Protein AF-A0AAD5A7Z1-F1 (afdb_monomer_lite)

Radius of gyration: 31.76 Å; chains: 1; bounding box: 106×89×79 Å

InterPro domains:
  IPR001304 C-type lectin-like [PF00059] (44-145)
  IPR001304 C-type lectin-like [PF00059] (157-255)
  IPR001304 C-type lectin-like [PS50041] (42-145)
  IPR001304 C-type lectin-like [PS50041] (144-255)
  IPR001304 C-type lectin-like [SM00034] (14-145)
  IPR001304 C-type lectin-like [SM00034] (147-255)
  IPR001680 WD40 repeat [PF00400] (319-355)
  IPR001680 WD40 repeat [PF00400] (424-456)
  IPR001680 WD40 repeat [PF00400] (572-606)
  IPR001680 WD40 repeat [PS50082] (322-357)
  IPR001680 WD40 repeat [PS50082] (423-465)
  IPR001680 WD40 repeat [PS50082] (575-607)
  IPR001680 WD40 repeat [SM00320] (273-312)
  IPR001680 WD40 repeat [SM00320] (315-355)
  IPR001680 WD40 repeat [SM00320] (415-456)
  IPR001680 WD40 repeat [SM00320] (463-502)
  IPR001680 WD40 repeat [SM00320] (567-607)
  IPR015943 WD40/YVTN repeat-like-containing domain superfamily [G3DSA:2.130.10.10] (256-416)
  IPR015943 WD40/YVTN repeat-like-containing domain superfamily [G3DSA:2.130.10.10] (421-529)
  IPR015943 WD40/YVTN repeat-like-containing domain superfamily [G3DSA:2.130.10.10] (535-646)

Sequence (647 aa):
MSHELADFRLYRACATQRWRFKASRYSALRLAAVQAHPEDRRNKENWSDAQRYCRERFTDLATVDSVNNVYSVMNQVDLSYTGLLWIGLQRLMDNLWWWSLGDEPLCDYFNWATGSPSGIGQCVANMNALWSDTDCQTPLYFVCYSAGTGYIMVNITKTWQDAQSYCKSTYTDLARIRSPWEQNQVNNVVGRWVSVWIGLFLDNWQWSDQWSHRFRNWALGPPIVGTGDCAAVVAGNSGKWMSDSCTTLHPFVCYGEIVNIYLMDSLEDTFKALSISRRLQPNDPSYILDLTLSAADFIAVSCSNHVVRLHAKGTLRALGEYQGHTGAVFGVRFSPSSPNMLFTGSSDGTVRCWDVRRPGSSAICVFKSDPDHSYCSFDVSCNGTVVCSGTEQLGEDSFLVFWDSRMTSGGGAKKEGLLGVYSESHSDDITVVRFHPKQADRLASGSTDGLVNVFDLSLGEEDNALITTCNCDSSSSALCWTGKNLDRLLCLTHDEGLHLWDLSRLDSDDPFTLFSSPDARTLPSLPDGTTLDYFVGGMWQEESDRLVVVGGSHSGEIHLLDCSGSDLKLMKSLSGGHSSMVRCFQWDTVGRALLTGGEDGQLLQWKAGAEEISVGKKETLKSVSSAQLKAKSHRKQTLKREKKHTF

Structure (mmCIF, N/CA/C/O backbone):
data_AF-A0AAD5A7Z1-F1
#
_entry.id   AF-A0AAD5A7Z1-F1
#
loop_
_atom_site.group_PDB
_atom_site.id
_atom_site.type_symbol
_atom_site.label_atom_id
_atom_site.label_alt_id
_atom_site.label_comp_id
_atom_site.label_asym_id
_atom_site.label_entity_id
_atom_site.label_seq_id
_atom_site.pdbx_PDB_ins_code
_atom_site.Cartn_x
_atom_site.Cartn_y
_atom_site.Cartn_z
_atom_site.occupancy
_atom_site.B_iso_or_equiv
_atom_site.auth_seq_id
_atom_site.auth_comp_id
_atom_site.auth_asym_id
_atom_site.auth_atom_id
_atom_site.pdbx_PDB_model_num
ATOM 1 N N . MET A 1 1 ? 34.907 41.151 -33.933 1.00 30.56 1 MET A N 1
ATOM 2 C CA . MET A 1 1 ? 34.003 42.022 -33.149 1.00 30.56 1 MET A CA 1
ATOM 3 C C . MET A 1 1 ? 32.530 41.613 -33.211 1.00 30.56 1 MET A C 1
ATOM 5 O O . MET A 1 1 ? 31.910 41.623 -32.161 1.00 30.56 1 MET A O 1
ATOM 9 N N . SER A 1 2 ? 31.944 41.218 -34.353 1.00 34.84 2 SER A N 1
ATOM 10 C CA . SER A 1 2 ? 30.542 40.734 -34.393 1.00 34.84 2 SER A CA 1
ATOM 11 C C . SER A 1 2 ? 30.346 39.295 -33.881 1.00 34.84 2 SER A C 1
ATOM 13 O O . SER A 1 2 ? 29.316 39.017 -33.279 1.00 34.84 2 SER A O 1
ATOM 15 N N . HIS A 1 3 ? 31.339 38.409 -34.052 1.00 34.47 3 HIS A N 1
ATOM 16 C CA . HIS A 1 3 ? 31.308 37.029 -33.529 1.00 34.47 3 HIS A CA 1
ATOM 17 C C . HIS A 1 3 ? 31.367 36.968 -31.988 1.00 34.47 3 HIS A C 1
ATOM 19 O O . HIS A 1 3 ? 30.604 36.234 -31.373 1.00 34.47 3 HIS A O 1
ATOM 25 N N . GLU A 1 4 ? 32.191 37.806 -31.351 1.00 32.84 4 GLU A N 1
ATOM 26 C CA . GLU A 1 4 ? 32.339 37.822 -29.884 1.00 32.84 4 GLU A CA 1
ATOM 27 C C . GLU A 1 4 ? 31.096 38.352 -29.154 1.00 32.84 4 GLU A C 1
ATOM 29 O O . GLU A 1 4 ? 30.832 37.956 -28.024 1.00 32.84 4 GLU A O 1
ATOM 34 N N . LEU A 1 5 ? 30.298 39.224 -29.782 1.00 34.03 5 LEU A N 1
ATOM 35 C CA . LEU A 1 5 ? 29.102 39.807 -29.159 1.00 34.03 5 LEU A CA 1
ATOM 36 C C . LEU A 1 5 ? 27.907 38.838 -29.107 1.00 34.03 5 LEU A C 1
ATOM 38 O O . LEU A 1 5 ? 27.077 38.958 -28.202 1.00 34.03 5 LEU A O 1
ATOM 42 N N . ALA A 1 6 ? 27.815 37.886 -30.043 1.00 38.34 6 ALA A N 1
ATOM 43 C CA . ALA A 1 6 ? 26.797 36.832 -30.029 1.00 38.34 6 ALA A CA 1
ATOM 44 C C . ALA A 1 6 ? 27.121 35.761 -28.971 1.00 38.34 6 ALA A C 1
ATOM 46 O O . ALA A 1 6 ? 26.253 35.419 -28.163 1.00 38.34 6 ALA A O 1
ATOM 47 N N . ASP A 1 7 ? 28.389 35.342 -28.894 1.00 43.31 7 ASP A N 1
ATOM 48 C CA . ASP A 1 7 ? 28.883 34.427 -27.857 1.00 43.31 7 ASP A CA 1
ATOM 49 C C . ASP A 1 7 ? 28.750 35.029 -26.447 1.00 43.31 7 ASP A C 1
ATOM 51 O O . ASP A 1 7 ? 28.304 34.352 -25.522 1.00 43.31 7 ASP A O 1
ATOM 55 N N . PHE A 1 8 ? 29.015 36.331 -26.266 1.00 38.81 8 PHE A N 1
ATOM 56 C CA . PHE A 1 8 ? 28.880 36.993 -24.958 1.00 38.81 8 PHE A CA 1
ATOM 57 C C . PHE A 1 8 ? 27.437 37.053 -24.422 1.00 38.81 8 PHE A C 1
ATOM 59 O O . PHE A 1 8 ? 27.239 37.040 -23.202 1.00 38.81 8 PHE A O 1
ATOM 66 N N . ARG A 1 9 ? 26.417 37.128 -25.294 1.00 42.53 9 ARG A N 1
ATOM 67 C CA . ARG A 1 9 ? 24.998 37.127 -24.880 1.00 42.53 9 ARG A CA 1
ATOM 68 C C . ARG A 1 9 ? 24.537 35.736 -24.435 1.00 42.53 9 ARG A C 1
ATOM 70 O O . ARG A 1 9 ? 23.878 35.634 -23.402 1.00 42.53 9 ARG A O 1
ATOM 77 N N . LEU A 1 10 ? 24.951 34.687 -25.150 1.00 47.69 10 LEU A N 1
ATOM 78 C CA . LEU A 1 10 ? 24.699 33.287 -24.782 1.00 47.69 10 LEU A CA 1
ATOM 79 C C . LEU A 1 10 ? 25.402 32.917 -23.462 1.00 47.69 10 LEU A C 1
ATOM 81 O O . LEU A 1 10 ? 24.794 32.313 -22.577 1.00 47.69 10 LEU A O 1
ATOM 85 N N . TYR A 1 11 ? 26.643 33.378 -23.270 1.00 44.22 11 TYR A N 1
ATOM 86 C CA . TYR A 1 11 ? 27.425 33.113 -22.057 1.00 44.22 11 TYR A CA 1
ATOM 87 C C . TYR A 1 11 ? 26.847 33.801 -20.802 1.00 44.22 11 TYR A C 1
ATOM 89 O O . TYR A 1 11 ? 26.781 33.195 -19.728 1.00 44.22 11 TYR A O 1
ATOM 97 N N . ARG A 1 12 ? 26.362 35.053 -20.916 1.00 42.25 12 ARG A N 1
ATOM 98 C CA . ARG A 1 12 ? 25.710 35.774 -19.798 1.00 42.25 12 ARG A CA 1
ATOM 99 C C . ARG A 1 12 ? 24.377 35.151 -19.379 1.00 42.25 12 ARG A C 1
ATOM 101 O O . ARG A 1 12 ? 24.111 35.093 -18.176 1.00 42.25 12 ARG A O 1
ATOM 108 N N . ALA A 1 13 ? 23.573 34.683 -20.336 1.00 47.03 13 ALA A N 1
ATOM 109 C CA . ALA A 1 13 ? 22.301 34.013 -20.061 1.00 47.03 13 ALA A CA 1
ATOM 110 C C . ALA A 1 13 ? 22.509 32.670 -19.337 1.00 47.03 13 ALA A C 1
ATOM 112 O O . ALA A 1 13 ? 21.796 32.360 -18.382 1.00 47.03 13 ALA A O 1
ATOM 113 N N . CYS A 1 14 ? 23.553 31.914 -19.699 1.00 47.56 14 CYS A N 1
ATOM 114 C CA . CYS A 1 14 ? 23.842 30.645 -19.034 1.00 47.56 14 CYS A CA 1
ATOM 115 C C . CYS A 1 14 ? 24.416 30.812 -17.608 1.00 47.56 14 CYS A C 1
ATOM 117 O O . CYS A 1 14 ? 24.046 30.075 -16.687 1.00 47.56 14 CYS A O 1
ATOM 119 N N . ALA A 1 15 ? 25.264 31.822 -17.373 1.00 43.47 15 ALA A N 1
ATOM 120 C CA . ALA A 1 15 ? 25.839 32.084 -16.048 1.00 43.47 15 ALA A CA 1
ATOM 121 C C . ALA A 1 15 ? 24.796 32.538 -15.006 1.00 43.47 15 ALA A C 1
ATOM 123 O O . ALA A 1 15 ? 24.909 32.180 -13.835 1.00 43.47 15 ALA A O 1
ATOM 124 N N . THR A 1 16 ? 23.760 33.281 -15.413 1.00 46.41 16 THR A N 1
ATOM 125 C CA . THR A 1 16 ? 22.662 33.700 -14.518 1.00 46.41 16 THR A CA 1
ATOM 126 C C . THR A 1 16 ? 21.655 32.577 -14.246 1.00 46.41 16 THR A C 1
ATOM 128 O O . THR A 1 16 ? 21.092 32.519 -13.151 1.00 46.41 16 THR A O 1
ATOM 131 N N . GLN A 1 17 ? 21.466 31.635 -15.177 1.00 47.34 17 GLN A N 1
ATOM 132 C CA . GLN A 1 17 ? 20.554 30.502 -14.985 1.00 47.34 17 GLN A CA 1
ATOM 133 C C . GLN A 1 17 ? 21.154 29.342 -14.172 1.00 47.34 17 GLN A C 1
ATOM 135 O O . GLN A 1 17 ? 20.432 28.761 -13.361 1.00 47.34 17 GLN A O 1
ATOM 140 N N . ARG A 1 18 ? 22.470 29.068 -14.251 1.00 44.34 18 ARG A N 1
ATOM 141 C CA . ARG A 1 18 ? 23.141 28.079 -13.367 1.00 44.34 18 ARG A CA 1
ATOM 142 C C . ARG A 1 18 ? 22.922 28.355 -11.866 1.00 44.34 18 ARG A C 1
ATOM 144 O O . ARG A 1 18 ? 22.943 27.419 -11.070 1.00 44.34 18 ARG A O 1
ATOM 151 N N . TRP A 1 19 ? 22.687 29.614 -11.481 1.00 35.12 19 TRP A N 1
ATOM 152 C CA . TRP A 1 19 ? 22.366 30.012 -10.103 1.00 35.12 19 TRP A CA 1
ATOM 153 C C . TRP A 1 19 ? 20.876 29.901 -9.753 1.00 35.12 19 TRP A C 1
ATOM 155 O O . TRP A 1 19 ? 20.562 29.498 -8.636 1.00 35.12 19 TRP A O 1
ATOM 165 N N . ARG A 1 20 ? 19.955 30.180 -10.688 1.00 41.59 20 ARG A N 1
ATOM 166 C CA . ARG A 1 20 ? 18.504 30.030 -10.451 1.00 41.59 20 ARG A CA 1
ATOM 167 C C . ARG A 1 20 ? 18.083 28.570 -10.244 1.00 41.59 20 ARG A C 1
ATOM 169 O O . ARG A 1 20 ? 17.215 28.312 -9.421 1.00 41.59 20 ARG A O 1
ATOM 176 N N . PHE A 1 21 ? 18.741 27.617 -10.909 1.00 42.69 21 PHE A N 1
ATOM 177 C CA . PHE A 1 21 ? 18.383 26.191 -10.836 1.00 42.69 21 PHE A CA 1
ATOM 178 C C . PHE A 1 21 ? 19.148 25.380 -9.774 1.00 42.69 21 PHE A C 1
ATOM 180 O O . PHE A 1 21 ? 18.758 24.259 -9.463 1.00 42.69 21 PHE A O 1
ATOM 187 N N . LYS A 1 22 ? 20.194 25.936 -9.139 1.00 36.06 22 LYS A N 1
ATOM 188 C CA . LYS A 1 22 ? 20.819 25.299 -7.959 1.00 36.06 22 LYS A CA 1
ATOM 189 C C . LYS A 1 22 ? 19.946 25.386 -6.700 1.00 36.06 22 LYS A C 1
ATOM 191 O O . LYS A 1 22 ? 20.163 24.611 -5.773 1.00 36.06 22 LYS A O 1
ATOM 196 N N . ALA A 1 23 ? 18.957 26.281 -6.676 1.00 31.20 23 ALA A N 1
ATOM 197 C CA . ALA A 1 23 ? 18.075 26.492 -5.529 1.00 31.20 23 ALA A CA 1
ATOM 198 C C . ALA A 1 23 ? 16.890 25.504 -5.431 1.00 31.20 23 ALA A C 1
ATOM 200 O O . ALA A 1 23 ? 16.232 25.485 -4.398 1.00 31.20 23 ALA A O 1
ATOM 201 N N . SER A 1 24 ? 16.630 24.647 -6.431 1.00 37.62 24 SER A N 1
ATOM 202 C CA . SER A 1 24 ? 15.509 23.683 -6.380 1.00 37.62 24 SER A CA 1
ATOM 203 C C . SER A 1 24 ? 15.876 22.288 -5.850 1.00 37.62 24 SER A C 1
ATOM 205 O O . SER A 1 24 ? 15.046 21.384 -5.872 1.00 37.62 24 SER A O 1
ATOM 207 N N . ARG A 1 25 ? 17.094 22.079 -5.326 1.00 32.47 25 ARG A N 1
ATOM 208 C CA . ARG A 1 25 ? 17.537 20.760 -4.818 1.00 32.47 25 ARG A CA 1
ATOM 209 C C . ARG A 1 25 ? 17.041 20.381 -3.414 1.00 32.47 25 ARG A C 1
ATOM 211 O O . ARG A 1 25 ? 17.492 19.377 -2.876 1.00 32.47 25 ARG A O 1
ATOM 218 N N . TYR A 1 26 ? 16.078 21.107 -2.851 1.00 30.16 26 TYR A N 1
ATOM 219 C CA . TYR A 1 26 ? 15.406 20.717 -1.609 1.00 30.16 26 TYR A CA 1
ATOM 220 C C . TYR A 1 26 ? 13.886 20.847 -1.743 1.00 30.16 26 TYR A C 1
ATOM 222 O O . TYR A 1 26 ? 13.295 21.860 -1.391 1.00 30.16 26 TYR A O 1
ATOM 230 N N . SER A 1 27 ? 13.255 19.812 -2.291 1.00 29.53 27 SER A N 1
ATOM 231 C CA . SER A 1 27 ? 11.916 19.342 -1.905 1.00 29.53 27 SER A CA 1
ATOM 232 C C . SER A 1 27 ? 11.643 18.027 -2.634 1.00 29.53 27 SER A C 1
ATOM 234 O O . SER A 1 27 ? 11.141 17.976 -3.751 1.00 29.53 27 SER A O 1
ATOM 236 N N . ALA A 1 28 ? 12.023 16.927 -1.991 1.00 28.91 28 ALA A N 1
ATOM 237 C CA . ALA A 1 28 ? 11.460 15.624 -2.297 1.00 28.91 28 ALA A CA 1
ATOM 238 C C . ALA A 1 28 ? 10.004 15.620 -1.804 1.00 28.91 28 ALA A C 1
ATOM 240 O O . ALA A 1 28 ? 9.751 15.264 -0.662 1.00 28.91 28 ALA A O 1
ATOM 241 N N . LEU A 1 29 ? 9.081 16.133 -2.621 1.00 32.81 29 LEU A N 1
ATOM 242 C CA . LEU A 1 29 ? 7.625 15.966 -2.534 1.00 32.81 29 LEU A CA 1
ATOM 243 C C . LEU A 1 29 ? 7.002 16.739 -3.700 1.00 32.81 29 LEU A C 1
ATOM 245 O O . LEU A 1 29 ? 7.146 17.958 -3.746 1.00 32.81 29 LEU A O 1
ATOM 249 N N . ARG A 1 30 ? 6.325 16.016 -4.604 1.00 42.22 30 ARG A N 1
ATOM 250 C CA . ARG A 1 30 ? 5.125 16.400 -5.387 1.00 42.22 30 ARG A CA 1
ATOM 251 C C . ARG A 1 30 ? 5.117 15.699 -6.746 1.00 42.22 30 ARG A C 1
ATOM 253 O O . ARG A 1 30 ? 5.575 16.223 -7.753 1.00 42.22 30 ARG A O 1
ATOM 260 N N . LEU A 1 31 ? 4.540 14.498 -6.765 1.00 36.16 31 LEU A N 1
ATOM 261 C CA . LEU A 1 31 ? 3.902 13.953 -7.962 1.00 36.16 31 LEU A CA 1
ATOM 262 C C . LEU A 1 31 ? 2.611 14.756 -8.164 1.00 36.16 31 LEU A C 1
ATOM 264 O O . LEU A 1 31 ? 1.604 14.481 -7.518 1.00 36.16 31 LEU A O 1
ATOM 268 N N . ALA A 1 32 ? 2.649 15.793 -8.999 1.00 39.41 32 ALA A N 1
ATOM 269 C CA . ALA A 1 32 ? 1.447 16.527 -9.368 1.00 39.41 32 ALA A CA 1
ATOM 270 C C . ALA A 1 32 ? 0.523 15.605 -10.184 1.00 39.41 32 ALA A C 1
ATOM 272 O O . ALA A 1 32 ? 0.732 15.371 -11.374 1.00 39.41 32 ALA A O 1
ATOM 273 N N . ALA A 1 33 ? -0.516 15.067 -9.547 1.00 43.56 33 ALA A N 1
ATOM 274 C CA . ALA A 1 33 ? -1.676 14.576 -10.269 1.00 43.56 33 ALA A CA 1
ATOM 275 C C . ALA A 1 33 ? -2.426 15.805 -10.798 1.00 43.56 33 ALA A C 1
ATOM 277 O O . ALA A 1 33 ? -2.958 16.593 -10.019 1.00 43.56 33 ALA A O 1
ATOM 278 N N . VAL A 1 34 ? -2.460 16.004 -12.116 1.00 46.34 34 VAL A N 1
ATOM 279 C CA . VAL A 1 34 ? -3.373 16.994 -12.699 1.00 46.34 34 VAL A CA 1
ATOM 280 C C . VAL A 1 34 ? -4.800 16.560 -12.350 1.00 46.34 34 VAL A C 1
ATOM 282 O O . VAL A 1 34 ? -5.231 15.496 -12.794 1.00 46.34 34 VAL A O 1
ATOM 285 N N . GLN A 1 35 ? -5.510 17.341 -11.533 1.00 49.81 35 GLN A N 1
ATOM 286 C CA . GLN A 1 35 ? -6.930 17.189 -11.198 1.00 49.81 35 GLN A CA 1
ATOM 287 C C . GLN A 1 35 ? -7.695 18.422 -11.690 1.00 49.81 35 GLN A C 1
ATOM 289 O O . GLN A 1 35 ? -7.685 19.463 -11.051 1.00 49.81 35 GLN A O 1
ATOM 294 N N . ALA A 1 36 ? -8.361 18.315 -12.837 1.00 49.19 36 ALA A N 1
ATOM 295 C CA . ALA A 1 36 ? -9.280 19.329 -13.334 1.00 49.19 36 ALA A CA 1
ATOM 296 C C . ALA A 1 36 ? -10.614 19.199 -12.604 1.00 49.19 36 ALA A C 1
ATOM 298 O O . ALA A 1 36 ? -11.232 18.124 -12.587 1.00 49.19 36 ALA A O 1
ATOM 299 N N . HIS A 1 37 ? -11.085 20.310 -12.049 1.00 51.97 37 HIS A N 1
ATOM 300 C CA . HIS A 1 37 ? -12.351 20.344 -11.345 1.00 51.97 37 HIS A CA 1
ATOM 301 C C . HIS A 1 37 ? -13.505 20.536 -12.347 1.00 51.97 37 HIS A C 1
ATOM 303 O O . HIS A 1 37 ? -13.413 21.361 -13.259 1.00 51.97 37 HIS A O 1
ATOM 309 N N . PRO A 1 38 ? -14.621 19.788 -12.222 1.00 48.97 38 PRO A N 1
ATOM 310 C CA . PRO A 1 38 ? -15.754 19.886 -13.150 1.00 48.97 38 PRO A CA 1
ATOM 311 C C . PRO A 1 38 ? -16.359 21.295 -13.259 1.00 48.97 38 PRO A C 1
ATOM 313 O O . PRO A 1 38 ? -16.986 21.619 -14.269 1.00 48.97 38 PRO A O 1
ATOM 316 N N . GLU A 1 39 ? -16.178 22.124 -12.229 1.00 52.75 39 GLU A N 1
ATOM 317 C CA . GLU A 1 39 ? -16.666 23.504 -12.163 1.00 52.75 39 GLU A CA 1
ATOM 318 C C . GLU A 1 39 ? -15.910 24.445 -13.115 1.00 52.75 39 GLU A C 1
ATOM 320 O O . GLU A 1 39 ? -16.539 25.292 -13.755 1.00 52.75 39 GLU A O 1
ATOM 325 N N . ASP A 1 40 ? -14.607 24.219 -13.317 1.00 54.72 40 ASP A N 1
ATOM 326 C CA . ASP A 1 40 ? -13.729 25.061 -14.144 1.00 54.72 40 ASP A CA 1
ATOM 327 C C . ASP A 1 40 ? -14.094 25.000 -15.637 1.00 54.72 40 ASP A C 1
ATOM 329 O O . ASP A 1 40 ? -13.828 25.926 -16.399 1.00 54.72 40 ASP A O 1
ATOM 333 N N . ARG A 1 41 ? -14.792 23.939 -16.069 1.00 55.41 41 ARG A N 1
ATOM 334 C CA . ARG A 1 41 ? -15.211 23.733 -17.469 1.00 55.41 41 ARG A CA 1
ATOM 335 C C . ARG A 1 41 ? -16.233 24.760 -17.965 1.00 55.41 41 ARG A C 1
ATOM 337 O O . ARG A 1 41 ? -16.427 24.892 -19.174 1.00 55.41 41 ARG A O 1
ATOM 344 N N . ARG A 1 42 ? -16.939 25.432 -17.048 1.00 58.59 42 ARG A N 1
ATOM 345 C CA . ARG A 1 42 ? -17.961 26.444 -17.370 1.00 58.59 42 ARG A CA 1
ATOM 346 C C . ARG A 1 42 ? -17.403 27.865 -17.391 1.00 58.59 42 ARG A C 1
ATOM 348 O O . ARG A 1 42 ? -17.994 28.716 -18.054 1.00 58.59 42 ARG A O 1
ATOM 355 N N . ASN A 1 43 ? -16.274 28.098 -16.726 1.00 67.94 43 ASN A N 1
ATOM 356 C CA . ASN A 1 43 ? -15.625 29.400 -16.671 1.00 67.94 43 ASN A CA 1
ATOM 357 C C . ASN A 1 43 ? -14.645 29.531 -17.837 1.00 67.94 43 ASN A C 1
ATOM 359 O O . ASN A 1 43 ? -13.907 28.602 -18.152 1.00 67.94 43 ASN A O 1
ATOM 363 N N . LYS A 1 44 ? -14.664 30.679 -18.510 1.00 83.12 44 LYS A N 1
ATOM 364 C CA . LYS A 1 44 ? -13.723 30.996 -19.585 1.00 83.12 44 LYS A CA 1
ATOM 365 C C . LYS A 1 44 ? -12.998 32.261 -19.202 1.00 83.12 44 LYS A C 1
ATOM 367 O O . LYS A 1 44 ? -13.630 33.305 -19.096 1.00 83.12 44 LYS A O 1
ATOM 372 N N . GLU A 1 45 ? -11.691 32.154 -19.051 1.00 85.88 45 GLU A N 1
ATOM 373 C CA . GLU A 1 45 ? -10.846 33.256 -18.612 1.00 85.88 45 GLU A CA 1
ATOM 374 C C . GLU A 1 45 ? -9.676 33.429 -19.580 1.00 85.88 45 GLU A C 1
ATOM 376 O O . GLU A 1 45 ? -9.327 32.522 -20.347 1.00 85.88 45 GLU A O 1
ATOM 381 N N . ASN A 1 46 ? -9.072 34.616 -19.571 1.00 91.88 46 ASN A N 1
ATOM 382 C CA . ASN A 1 46 ? -7.788 34.812 -20.239 1.00 91.88 46 ASN A CA 1
ATOM 383 C C . ASN A 1 46 ? -6.688 34.094 -19.442 1.00 91.88 46 ASN A C 1
ATOM 385 O O . ASN A 1 46 ? -6.884 33.757 -18.275 1.00 91.88 46 ASN A O 1
ATOM 389 N N . TRP A 1 47 ? -5.530 33.842 -20.052 1.00 92.50 47 TRP A N 1
ATOM 390 C CA . TRP A 1 47 ? -4.510 32.981 -19.444 1.00 92.50 47 TRP A CA 1
ATOM 391 C C . TRP A 1 47 ? -4.022 33.502 -18.081 1.00 92.50 47 TRP A C 1
ATOM 393 O O . TRP A 1 47 ? -3.882 32.732 -17.135 1.00 92.50 47 TRP A O 1
ATOM 403 N N . SER A 1 48 ? -3.825 34.816 -17.952 1.00 88.88 48 SER A N 1
ATOM 404 C CA . SER A 1 48 ? -3.355 35.442 -16.709 1.00 88.88 48 SER A CA 1
ATOM 405 C C . SER A 1 48 ? -4.392 35.380 -15.585 1.00 88.88 48 SER A C 1
ATOM 407 O O . SER A 1 48 ? -4.036 35.194 -14.420 1.00 88.88 48 SER A O 1
ATOM 409 N N . ASP A 1 49 ? -5.673 35.545 -15.912 1.00 89.62 49 ASP A N 1
ATOM 410 C CA . ASP A 1 49 ? -6.767 35.460 -14.943 1.00 89.62 49 ASP A CA 1
ATOM 411 C C . ASP A 1 49 ? -7.068 34.002 -14.570 1.00 89.62 49 ASP A C 1
ATOM 413 O O . ASP A 1 49 ? -7.270 33.713 -13.392 1.00 89.62 49 ASP A O 1
ATOM 417 N N . ALA A 1 50 ? -6.969 33.071 -15.523 1.00 87.75 50 ALA A N 1
ATOM 418 C CA . ALA A 1 50 ? -7.007 31.631 -15.273 1.00 87.75 50 ALA A CA 1
ATOM 419 C C . ALA A 1 50 ? -5.876 31.195 -14.327 1.00 87.75 50 ALA A C 1
ATOM 421 O O . ALA A 1 50 ? -6.108 30.471 -13.362 1.00 87.75 50 ALA A O 1
ATOM 422 N N . GLN A 1 51 ? -4.655 31.691 -14.546 1.00 89.12 51 GLN A N 1
ATOM 423 C CA . GLN A 1 51 ? -3.519 31.450 -13.658 1.00 89.12 51 GLN A CA 1
ATOM 424 C C . GLN A 1 51 ? -3.774 31.979 -12.249 1.00 89.12 51 GLN A C 1
ATOM 426 O O . GLN A 1 51 ? -3.527 31.280 -11.266 1.00 89.12 51 GLN A O 1
ATOM 431 N N . ARG A 1 52 ? -4.280 33.211 -12.137 1.00 84.25 52 ARG A N 1
ATOM 432 C CA . ARG A 1 52 ? -4.619 33.805 -10.841 1.00 84.25 52 ARG A CA 1
ATOM 433 C C . ARG A 1 52 ? -5.673 32.974 -10.123 1.00 84.25 52 ARG A C 1
ATOM 435 O O . ARG A 1 52 ? -5.464 32.619 -8.970 1.00 84.25 52 ARG A O 1
ATOM 442 N N . TYR A 1 53 ? -6.738 32.598 -10.826 1.00 81.88 53 TYR A N 1
ATOM 443 C CA . TYR A 1 53 ? -7.773 31.719 -10.299 1.00 81.88 53 TYR A CA 1
ATOM 444 C C . TYR A 1 53 ? -7.183 30.396 -9.798 1.00 81.88 53 TYR A C 1
ATOM 446 O O . TYR A 1 53 ? -7.496 29.975 -8.682 1.00 81.88 53 TYR A O 1
ATOM 454 N N . CYS A 1 54 ? -6.300 29.765 -10.583 1.00 80.81 54 CYS A N 1
ATOM 455 C CA . CYS A 1 54 ? -5.667 28.514 -10.186 1.00 80.81 54 CYS A CA 1
ATOM 456 C C . CYS A 1 54 ? -4.764 28.680 -8.964 1.00 80.81 54 CYS A C 1
ATOM 458 O O . CYS A 1 54 ? -4.764 27.812 -8.107 1.00 80.81 54 CYS A O 1
ATOM 460 N N . ARG A 1 55 ? -4.032 29.787 -8.832 1.00 81.38 55 ARG A N 1
ATOM 461 C CA . ARG A 1 55 ? -3.174 30.051 -7.662 1.00 81.38 55 ARG A CA 1
ATOM 462 C C . ARG A 1 55 ? -3.946 30.459 -6.409 1.00 81.38 55 ARG A C 1
ATOM 464 O O . ARG A 1 55 ? -3.438 30.304 -5.307 1.00 81.38 55 ARG A O 1
ATOM 471 N N . GLU A 1 56 ? -5.149 31.003 -6.565 1.00 74.69 56 GLU A N 1
ATOM 472 C CA . GLU A 1 56 ? -6.031 31.336 -5.441 1.00 74.69 56 GLU A CA 1
ATOM 473 C C . GLU A 1 56 ? -6.684 30.096 -4.815 1.00 74.69 56 GLU A C 1
ATOM 475 O O . GLU A 1 56 ? -7.001 30.118 -3.629 1.00 74.69 56 GLU A O 1
ATOM 480 N N . ARG A 1 57 ? -6.929 29.040 -5.605 1.00 66.06 57 ARG A N 1
ATOM 481 C CA . ARG A 1 57 ? -7.733 27.864 -5.204 1.00 66.06 57 ARG A CA 1
ATOM 482 C C . ARG A 1 57 ? -6.979 26.532 -5.257 1.00 66.06 57 ARG A C 1
ATOM 484 O O . ARG A 1 57 ? -7.427 25.547 -4.680 1.00 66.06 57 ARG A O 1
ATOM 491 N N . PHE A 1 58 ? -5.864 26.491 -5.972 1.00 73.50 58 PHE A N 1
ATOM 492 C CA . PHE A 1 58 ? -5.045 25.309 -6.240 1.00 73.50 58 PHE A CA 1
ATOM 493 C C . PHE A 1 58 ? -3.557 25.705 -6.202 1.00 73.50 58 PHE A C 1
ATOM 495 O O . PHE A 1 58 ? -3.195 26.715 -5.601 1.00 73.50 58 PHE A O 1
ATOM 502 N N . THR A 1 59 ? -2.667 24.905 -6.801 1.00 74.69 59 THR A N 1
ATOM 503 C CA . THR A 1 59 ? -1.233 25.238 -6.866 1.00 74.69 59 THR A CA 1
ATOM 504 C C . THR A 1 59 ? -0.931 26.182 -8.030 1.00 74.69 59 THR A C 1
ATOM 506 O O . THR A 1 59 ? -0.405 27.269 -7.804 1.00 74.69 59 THR A O 1
ATOM 509 N N . ASP A 1 60 ? -1.260 25.802 -9.267 1.00 83.50 60 ASP A N 1
ATOM 510 C CA . ASP A 1 60 ? -1.105 26.658 -10.453 1.00 83.50 60 ASP A CA 1
ATOM 511 C C . ASP A 1 60 ? -1.905 26.097 -11.651 1.00 83.50 60 ASP A C 1
ATOM 513 O O . ASP A 1 60 ? -2.613 25.097 -11.528 1.00 83.50 60 ASP A O 1
ATOM 517 N N . LEU A 1 61 ? -1.815 26.723 -12.828 1.00 87.12 61 LEU A N 1
ATOM 518 C CA . LEU A 1 61 ? -2.264 26.118 -14.089 1.00 87.12 61 LEU A CA 1
ATOM 519 C C . LEU A 1 61 ? -1.496 24.827 -14.388 1.00 87.12 61 LEU A C 1
ATOM 521 O O . LEU A 1 61 ? -0.290 24.761 -14.173 1.00 87.12 61 LEU A O 1
ATOM 525 N N . ALA A 1 62 ? -2.188 23.822 -14.929 1.00 83.88 62 ALA A N 1
ATOM 526 C CA . ALA A 1 62 ? -1.674 22.471 -15.138 1.00 83.88 62 ALA A CA 1
ATOM 527 C C . ALA A 1 62 ? -0.331 22.432 -15.868 1.00 83.88 62 ALA A C 1
ATOM 529 O O . ALA A 1 62 ? -0.220 22.880 -17.014 1.00 83.88 62 ALA A O 1
ATOM 530 N N . THR A 1 63 ? 0.650 21.812 -15.217 1.00 82.06 63 THR A N 1
ATOM 531 C CA . THR A 1 63 ? 1.923 21.432 -15.823 1.00 82.06 63 THR A CA 1
ATOM 532 C C . THR A 1 63 ? 1.794 20.040 -16.426 1.00 82.06 63 THR A C 1
ATOM 534 O O . THR A 1 63 ? 1.328 19.110 -15.773 1.00 82.06 63 THR A O 1
ATOM 537 N N . VAL A 1 64 ? 2.158 19.899 -17.702 1.00 76.88 64 VAL A N 1
ATOM 538 C CA . VAL A 1 64 ? 2.054 18.633 -18.441 1.00 76.88 64 VAL A CA 1
ATOM 539 C C . VAL A 1 64 ? 3.454 18.195 -18.843 1.00 76.88 64 VAL A C 1
ATOM 541 O O . VAL A 1 64 ? 3.980 18.603 -19.878 1.00 76.88 64 VAL A O 1
ATOM 544 N N . ASP A 1 65 ? 4.072 17.366 -18.009 1.00 69.81 65 ASP A N 1
ATOM 545 C CA . ASP A 1 65 ? 5.496 17.024 -18.110 1.00 69.81 65 ASP A CA 1
ATOM 546 C C . ASP A 1 65 ? 5.785 15.672 -18.785 1.00 69.81 65 ASP A C 1
ATOM 548 O O . ASP A 1 65 ? 6.940 15.308 -19.014 1.00 69.81 65 ASP A O 1
ATOM 552 N N . SER A 1 66 ? 4.735 14.915 -19.092 1.00 64.75 66 SER A N 1
ATOM 553 C CA . SER A 1 66 ? 4.822 13.529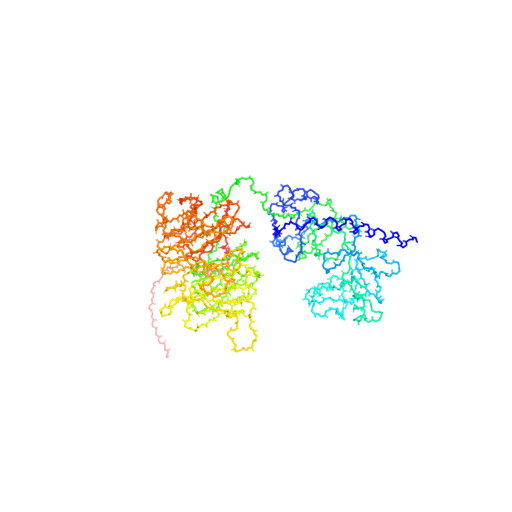 -19.531 1.00 64.75 66 SER A CA 1
ATOM 554 C C . SER A 1 66 ? 3.574 13.116 -20.302 1.00 64.75 66 SER A C 1
ATOM 556 O O . SER A 1 66 ? 2.503 13.715 -20.190 1.00 64.75 66 SER A O 1
ATOM 558 N N . VAL A 1 67 ? 3.687 12.026 -21.065 1.00 65.06 67 VAL A N 1
ATOM 559 C CA . VAL A 1 67 ? 2.543 11.431 -21.775 1.00 65.06 67 VAL A CA 1
ATOM 560 C C . VAL A 1 67 ? 1.445 10.989 -20.790 1.00 65.06 67 VAL A C 1
ATOM 562 O O . VAL A 1 67 ? 0.263 11.113 -21.096 1.00 65.06 67 VAL A O 1
ATOM 565 N N . ASN A 1 68 ? 1.808 10.558 -19.577 1.00 63.81 68 ASN A N 1
ATOM 566 C CA . ASN A 1 68 ? 0.837 10.204 -18.539 1.00 63.81 68 ASN A CA 1
ATOM 567 C C . ASN A 1 68 ? 0.011 11.419 -18.092 1.00 63.81 68 ASN A C 1
ATOM 569 O O . ASN A 1 68 ? -1.208 11.317 -17.991 1.00 63.81 68 ASN A O 1
ATOM 573 N N . ASN A 1 69 ? 0.640 12.584 -17.903 1.00 69.06 69 ASN A N 1
ATOM 574 C CA . ASN A 1 69 ? -0.078 13.827 -17.608 1.00 69.06 69 ASN A CA 1
ATOM 575 C C . ASN A 1 69 ? -1.010 14.253 -18.751 1.00 69.06 69 ASN A C 1
ATOM 577 O O . ASN A 1 69 ? -2.096 14.763 -18.483 1.00 69.06 69 ASN A O 1
ATOM 581 N N . VAL A 1 70 ? -0.628 14.010 -20.014 1.00 69.06 70 VAL A N 1
ATOM 582 C CA . VAL A 1 70 ? -1.518 14.250 -21.166 1.00 69.06 70 VAL A CA 1
ATOM 583 C C . VAL A 1 70 ? -2.796 13.425 -21.019 1.00 69.06 70 VAL A C 1
ATOM 585 O O . VAL A 1 70 ? -3.890 13.966 -21.168 1.00 69.06 70 VAL A O 1
ATOM 588 N N . TYR A 1 71 ? -2.685 12.139 -20.672 1.00 68.19 71 TYR A N 1
ATOM 589 C CA . TYR A 1 71 ? -3.860 11.303 -20.416 1.00 68.19 71 TYR A CA 1
ATOM 590 C C . TYR A 1 71 ? -4.663 11.771 -19.200 1.00 68.19 71 TYR A C 1
ATOM 592 O O . TYR A 1 71 ? -5.889 11.743 -19.259 1.00 68.19 71 TYR A O 1
ATOM 600 N N . SER A 1 72 ? -4.014 12.240 -18.132 1.00 67.62 72 SER A N 1
ATOM 601 C CA . SER A 1 72 ? -4.707 12.782 -16.954 1.00 67.62 72 SER A CA 1
ATOM 602 C C . SER A 1 72 ? -5.554 14.010 -17.292 1.00 67.62 72 SER A C 1
ATOM 604 O O . SER A 1 72 ? -6.730 14.039 -16.937 1.00 67.62 72 SER A O 1
ATOM 606 N N . VAL A 1 73 ? -5.003 14.969 -18.047 1.00 69.75 73 VAL A N 1
ATOM 607 C CA . VAL A 1 73 ? -5.745 16.145 -18.542 1.00 69.75 73 VAL A CA 1
ATOM 608 C C . VAL A 1 73 ? -6.909 15.711 -19.436 1.00 69.75 73 VAL A C 1
ATOM 610 O O . VAL A 1 73 ? -8.025 16.199 -19.289 1.00 69.75 73 VAL A O 1
ATOM 613 N N . MET A 1 74 ? -6.676 14.762 -20.347 1.00 70.19 74 MET A N 1
ATOM 614 C CA . MET A 1 74 ? -7.680 14.326 -21.325 1.00 70.19 74 MET A CA 1
ATOM 615 C C . MET A 1 74 ? -8.812 13.496 -20.710 1.00 70.19 74 MET A C 1
ATOM 617 O O . MET A 1 74 ? -9.965 13.659 -21.097 1.00 70.19 74 MET A O 1
ATOM 621 N N . ASN A 1 75 ? -8.523 12.654 -19.713 1.00 65.12 75 ASN A N 1
ATOM 622 C CA . ASN A 1 75 ? -9.529 11.866 -18.987 1.00 65.12 75 ASN A CA 1
ATOM 623 C C . ASN A 1 75 ? -10.478 12.732 -18.146 1.00 65.12 75 ASN A C 1
ATOM 625 O O . ASN A 1 75 ? -11.481 12.238 -17.629 1.00 65.12 75 ASN A O 1
ATOM 629 N N . GLN A 1 76 ? -10.165 14.016 -17.992 1.00 60.72 76 GLN A N 1
ATOM 630 C CA . GLN A 1 76 ? -10.966 14.983 -17.255 1.00 60.72 76 GLN A CA 1
ATOM 631 C C . GLN A 1 76 ? -11.769 15.902 -18.161 1.00 60.72 76 GLN A C 1
ATOM 633 O O . GLN A 1 76 ? -12.334 16.884 -17.686 1.00 60.72 76 GLN A O 1
ATOM 638 N N . VAL A 1 77 ? -11.853 15.602 -19.448 1.00 59.47 77 VAL A N 1
ATOM 639 C CA . VAL A 1 77 ? -12.669 16.332 -20.410 1.00 59.47 77 VAL A CA 1
ATOM 640 C C . VAL A 1 77 ? -13.732 15.362 -20.922 1.00 59.47 77 VAL A C 1
ATOM 642 O O . VAL A 1 77 ? -13.449 14.188 -21.141 1.00 59.47 77 VAL A O 1
ATOM 645 N N . ASP A 1 78 ? -14.981 15.818 -21.040 1.00 55.62 78 ASP A N 1
ATOM 646 C CA . ASP A 1 78 ? -16.045 14.986 -21.615 1.00 55.62 78 ASP A CA 1
ATOM 647 C C . ASP A 1 78 ? -15.688 14.620 -23.065 1.00 55.62 78 ASP A C 1
ATOM 649 O O . ASP A 1 78 ? -15.167 15.460 -23.803 1.00 55.62 78 ASP A O 1
ATOM 653 N N . LEU A 1 79 ? -16.001 13.393 -23.490 1.00 56.56 79 LEU A N 1
ATOM 654 C CA . LEU A 1 79 ? -15.695 12.878 -24.829 1.00 56.56 79 LEU A CA 1
ATOM 655 C C . LEU A 1 79 ? -16.325 13.729 -25.948 1.00 56.56 79 LEU A C 1
ATOM 657 O O . LEU A 1 79 ? -15.905 13.635 -27.099 1.00 56.56 79 LEU A O 1
ATOM 661 N N . SER A 1 80 ? -17.323 14.558 -25.627 1.00 57.03 80 SER A N 1
ATOM 662 C CA . SER A 1 80 ? -17.995 15.461 -26.565 1.00 57.03 80 SER A CA 1
ATOM 663 C C . SER A 1 80 ? -17.359 16.851 -26.707 1.00 57.03 80 SER A C 1
ATOM 665 O O . SER A 1 80 ? -17.783 17.608 -27.581 1.00 57.03 80 SER A O 1
ATOM 667 N N . TYR A 1 81 ? -16.397 17.244 -25.863 1.00 66.62 81 TYR A N 1
ATOM 668 C CA . TYR A 1 81 ? -15.772 18.571 -25.946 1.00 66.62 81 TYR A CA 1
ATOM 669 C C . TYR A 1 81 ? -14.579 18.567 -26.908 1.00 66.62 81 TYR A C 1
ATOM 671 O O . TYR A 1 81 ? -13.615 17.830 -26.729 1.00 66.62 81 TYR A O 1
ATOM 679 N N . THR A 1 82 ? -14.613 19.444 -27.913 1.00 66.31 82 THR A N 1
ATOM 680 C CA . THR A 1 82 ? -13.576 19.541 -28.958 1.00 66.31 82 THR A CA 1
ATOM 681 C C . THR A 1 82 ? -12.831 20.882 -28.959 1.00 66.31 82 THR A C 1
ATOM 683 O O . THR A 1 82 ? -12.161 21.205 -29.937 1.00 66.31 82 THR A O 1
ATOM 686 N N . GLY A 1 83 ? -12.978 21.690 -27.903 1.00 77.12 83 GLY A N 1
ATOM 687 C CA . GLY A 1 83 ? -12.379 23.026 -27.799 1.00 77.12 83 GLY A CA 1
ATOM 688 C C . GLY A 1 83 ? -10.961 23.044 -27.212 1.00 77.12 83 GLY A C 1
ATOM 689 O O . GLY A 1 83 ? -10.332 22.001 -27.017 1.00 77.12 83 GLY A O 1
ATOM 690 N N . LEU A 1 84 ? -10.475 24.256 -26.925 1.00 85.06 84 LEU A N 1
ATOM 691 C CA . LEU A 1 84 ? -9.166 24.509 -26.314 1.00 85.06 84 LEU A CA 1
ATOM 692 C C . LEU A 1 84 ? -9.269 24.636 -24.794 1.00 85.06 84 LEU A C 1
ATOM 694 O O . LEU A 1 84 ? -10.317 25.025 -24.276 1.00 85.06 84 LEU A O 1
ATOM 698 N N . LEU A 1 85 ? -8.192 24.274 -24.099 1.00 86.81 85 LEU A N 1
ATOM 699 C CA . LEU A 1 85 ? -8.078 24.318 -22.640 1.00 86.81 85 LEU A CA 1
ATOM 700 C C . LEU A 1 85 ? -6.736 24.924 -22.232 1.00 86.81 85 LEU A C 1
ATOM 702 O O . LEU A 1 85 ? -5.703 24.375 -22.614 1.00 86.81 85 LEU A O 1
ATOM 706 N N . TRP A 1 86 ? -6.721 26.009 -21.455 1.00 90.62 86 TRP A N 1
ATOM 707 C CA . TRP A 1 86 ? -5.458 26.585 -20.983 1.00 90.62 86 TRP A CA 1
ATOM 708 C C . TRP A 1 86 ? -4.698 25.633 -20.055 1.00 90.62 86 TRP A C 1
ATOM 710 O O . TRP A 1 86 ? -5.283 24.996 -19.175 1.00 90.62 86 TRP A O 1
ATOM 720 N N . ILE A 1 87 ? -3.379 25.601 -20.247 1.00 88.69 87 ILE A N 1
ATOM 721 C CA . ILE A 1 87 ? -2.389 24.940 -19.388 1.00 88.69 87 ILE A CA 1
ATOM 722 C C . ILE A 1 87 ? -1.287 25.937 -19.015 1.00 88.69 87 ILE A C 1
ATOM 724 O O . ILE A 1 87 ? -1.179 27.007 -19.615 1.00 88.69 87 ILE A O 1
ATOM 728 N N . GLY A 1 88 ? -0.444 25.590 -18.042 1.00 87.88 88 GLY A N 1
ATOM 729 C CA . GLY A 1 88 ? 0.520 26.507 -17.425 1.00 87.88 88 GLY A CA 1
ATOM 730 C C . GLY A 1 88 ? 1.713 26.909 -18.292 1.00 87.88 88 GLY A C 1
ATOM 731 O O . GLY A 1 88 ? 2.662 27.480 -17.773 1.00 87.88 88 GLY A O 1
ATOM 732 N N . LEU A 1 89 ? 1.722 26.616 -19.592 1.00 87.38 89 LEU A N 1
ATOM 733 C CA . LEU A 1 89 ? 2.873 26.871 -20.457 1.00 87.38 89 LEU A CA 1
ATOM 734 C C . LEU A 1 89 ? 2.745 28.237 -21.153 1.00 87.38 89 LEU A C 1
ATOM 736 O O . LEU A 1 89 ? 1.790 28.479 -21.895 1.00 87.38 89 LEU A O 1
ATOM 740 N N . GLN A 1 90 ? 3.737 29.105 -20.948 1.00 86.88 90 GLN A N 1
ATOM 741 C CA . GLN A 1 90 ? 3.803 30.457 -21.511 1.00 86.88 90 GLN A CA 1
ATOM 742 C C . GLN A 1 90 ? 5.172 30.731 -22.143 1.00 86.88 90 GLN A C 1
ATOM 744 O O . GLN A 1 90 ? 6.194 30.199 -21.712 1.00 86.88 90 GLN A O 1
ATOM 749 N N . ARG A 1 91 ? 5.211 31.572 -23.176 1.00 79.75 91 ARG A N 1
ATOM 750 C CA . ARG A 1 91 ? 6.443 31.991 -23.842 1.00 79.75 91 ARG A CA 1
ATOM 751 C C . ARG A 1 91 ? 7.131 33.145 -23.104 1.00 79.75 91 ARG A C 1
ATOM 753 O O . ARG A 1 91 ? 6.508 34.155 -22.789 1.00 79.75 91 ARG A O 1
ATOM 760 N N . LEU A 1 92 ? 8.435 33.011 -22.878 1.00 70.88 92 LEU A N 1
ATOM 761 C CA . LEU A 1 92 ? 9.333 34.039 -22.355 1.00 70.88 92 LEU A CA 1
ATOM 762 C C . LEU A 1 92 ? 10.004 34.833 -23.484 1.00 70.88 92 LEU A C 1
ATOM 764 O O . LEU A 1 92 ? 10.067 34.399 -24.632 1.00 70.88 92 LEU A O 1
ATOM 768 N N . MET A 1 93 ? 10.573 35.989 -23.133 1.00 58.59 93 MET A N 1
ATOM 769 C CA . MET A 1 93 ? 11.304 36.843 -24.079 1.00 58.59 93 MET A CA 1
ATOM 770 C C . MET A 1 93 ? 12.704 36.317 -24.451 1.00 58.59 93 MET A C 1
ATOM 772 O O . MET A 1 93 ? 13.248 36.736 -25.472 1.00 58.59 93 MET A O 1
ATOM 776 N N . ASP A 1 94 ? 13.288 35.407 -23.663 1.00 62.97 94 ASP A N 1
ATOM 777 C CA . ASP A 1 94 ? 14.650 34.906 -23.878 1.00 62.97 94 ASP A CA 1
ATOM 778 C C . ASP A 1 94 ? 14.657 33.607 -24.704 1.00 62.97 94 ASP A C 1
ATOM 780 O O . ASP A 1 94 ? 14.090 32.589 -24.311 1.00 62.97 94 ASP A O 1
ATOM 784 N N . ASN A 1 95 ? 15.345 33.633 -25.848 1.00 67.31 95 ASN A N 1
ATOM 785 C CA . ASN A 1 95 ? 15.509 32.488 -26.745 1.00 67.31 95 ASN A CA 1
ATOM 786 C C . ASN A 1 95 ? 16.761 31.684 -26.365 1.00 67.31 95 ASN A C 1
ATOM 788 O O . ASN A 1 95 ? 17.882 32.145 -26.594 1.00 67.31 95 ASN A O 1
ATOM 792 N N . LEU A 1 96 ? 16.582 30.478 -25.821 1.00 75.56 96 LEU A N 1
ATOM 793 C CA . LEU A 1 96 ? 17.680 29.588 -25.437 1.00 75.56 96 LEU A CA 1
ATOM 794 C C . LEU A 1 96 ? 17.655 28.284 -26.236 1.00 75.56 96 LEU A C 1
ATOM 796 O O . LEU A 1 96 ? 16.595 27.740 -26.546 1.00 75.56 96 LEU A O 1
ATOM 800 N N . TRP A 1 97 ? 18.848 27.787 -26.565 1.00 81.75 97 TRP A N 1
ATOM 801 C CA . TRP A 1 97 ? 19.041 26.488 -27.204 1.00 81.75 97 TRP A CA 1
ATOM 802 C C . TRP A 1 97 ? 19.212 25.405 -26.149 1.00 81.75 97 TRP A C 1
ATOM 804 O O . TRP A 1 97 ? 19.902 25.595 -25.147 1.00 81.75 97 TRP A O 1
ATOM 814 N N . TRP A 1 98 ? 18.608 24.256 -26.400 1.00 81.94 98 TRP A N 1
ATOM 815 C CA . TRP A 1 98 ? 18.396 23.225 -25.405 1.00 81.94 98 TRP A CA 1
ATOM 816 C C . TRP A 1 98 ? 18.555 21.836 -25.999 1.00 81.94 98 TRP A C 1
ATOM 818 O O . TRP A 1 98 ? 18.108 21.568 -27.113 1.00 81.94 98 TRP A O 1
ATOM 828 N N . TRP A 1 99 ? 19.154 20.935 -25.228 1.00 85.44 99 TRP A N 1
ATOM 829 C CA . TRP A 1 99 ? 19.193 19.526 -25.591 1.00 85.44 99 TRP A CA 1
ATOM 830 C C . TRP A 1 99 ? 17.876 18.843 -25.219 1.00 85.44 99 TRP A C 1
ATOM 832 O O . TRP A 1 99 ? 17.272 19.143 -24.189 1.00 85.44 99 TRP A O 1
ATOM 842 N N . SER A 1 100 ? 17.434 17.919 -26.069 1.00 84.19 100 SER A N 1
ATOM 843 C CA . SER A 1 100 ? 16.303 17.030 -25.817 1.00 84.19 100 SER A CA 1
ATOM 844 C C . SER A 1 100 ? 16.638 15.992 -24.747 1.00 84.19 100 SER A C 1
ATOM 846 O O . SER A 1 100 ? 15.793 15.664 -23.918 1.00 84.19 100 SER A O 1
ATOM 848 N N . LEU A 1 101 ? 17.891 15.526 -24.748 1.00 80.44 101 LEU A N 1
ATOM 849 C CA . LEU A 1 101 ? 18.439 14.590 -23.778 1.00 80.44 101 LEU A CA 1
ATOM 850 C C . LEU A 1 101 ? 19.021 15.338 -22.561 1.00 80.44 101 LEU A C 1
ATOM 852 O O . LEU A 1 101 ? 20.160 15.816 -22.597 1.00 80.44 101 LEU A O 1
ATOM 856 N N . GLY A 1 102 ? 18.270 15.366 -21.459 1.00 70.06 102 GLY A N 1
ATOM 857 C CA . GLY A 1 102 ? 18.645 15.998 -20.184 1.00 70.06 102 GLY A CA 1
ATOM 858 C C . GLY A 1 102 ? 18.205 17.463 -20.046 1.00 70.06 102 GLY A C 1
ATOM 859 O O . GLY A 1 102 ? 17.720 18.067 -20.997 1.00 70.06 102 GLY A O 1
ATOM 860 N N . ASP A 1 103 ? 18.411 18.042 -18.859 1.00 63.66 103 ASP A N 1
ATOM 861 C CA . ASP A 1 103 ? 17.797 19.323 -18.457 1.00 63.66 103 ASP A CA 1
ATOM 862 C C . ASP A 1 103 ? 18.753 20.529 -18.503 1.00 63.66 103 ASP A C 1
ATOM 864 O O . ASP A 1 103 ? 18.627 21.468 -17.719 1.00 63.66 103 ASP A O 1
ATOM 868 N N . GLU A 1 104 ? 19.721 20.538 -19.425 1.00 65.44 104 GLU A N 1
ATOM 869 C CA . GLU A 1 104 ? 20.737 21.603 -19.494 1.00 65.44 104 GLU A CA 1
ATOM 870 C C . GLU A 1 104 ? 20.711 22.390 -20.815 1.00 65.44 104 GLU A C 1
ATOM 872 O O . GLU A 1 104 ? 20.508 21.792 -21.883 1.00 65.44 104 GLU A O 1
ATOM 877 N N . PRO A 1 105 ? 20.898 23.729 -20.772 1.00 74.56 105 PRO A N 1
ATOM 878 C CA . PRO A 1 105 ? 20.952 24.544 -21.976 1.00 74.56 105 PRO A CA 1
ATOM 879 C C . PRO A 1 105 ? 22.274 24.342 -22.696 1.00 74.56 105 PRO A C 1
ATOM 881 O O . PRO A 1 105 ? 23.255 23.830 -22.152 1.00 74.56 105 PRO A O 1
ATOM 884 N N . LEU A 1 106 ? 22.311 24.771 -23.949 1.00 79.69 106 LEU A N 1
ATOM 885 C CA . LEU A 1 106 ? 23.538 24.817 -24.714 1.00 79.69 106 LEU A CA 1
ATOM 886 C C . LEU A 1 106 ? 24.471 25.876 -24.119 1.00 79.69 106 LEU A C 1
ATOM 888 O O . LEU A 1 106 ? 24.288 27.072 -24.342 1.00 79.69 106 LEU A O 1
ATOM 892 N N . CYS A 1 107 ? 25.451 25.421 -23.343 1.00 71.12 107 CYS A N 1
ATOM 893 C CA . CYS A 1 107 ? 26.323 26.310 -22.579 1.00 71.12 107 CYS A CA 1
ATOM 894 C C . CYS A 1 107 ? 27.817 26.038 -22.743 1.00 71.12 107 CYS A C 1
ATOM 896 O O . CYS A 1 107 ? 28.603 26.977 -22.659 1.00 71.12 107 CYS A O 1
ATOM 898 N N . ASP A 1 108 ? 28.211 24.780 -22.950 1.00 74.19 108 ASP A N 1
ATOM 899 C CA . ASP A 1 108 ? 29.617 24.381 -22.815 1.00 74.19 108 ASP A CA 1
ATOM 900 C C . ASP A 1 108 ? 30.328 24.155 -24.160 1.00 74.19 108 ASP A C 1
ATOM 902 O O . ASP A 1 108 ? 31.527 24.398 -24.274 1.00 74.19 108 ASP A O 1
ATOM 906 N N . TYR A 1 109 ? 29.611 23.703 -25.194 1.00 85.00 109 TYR A N 1
ATOM 907 C CA . TYR A 1 109 ? 30.183 23.402 -26.507 1.00 85.00 109 TYR A CA 1
ATOM 908 C C . TYR A 1 109 ? 29.215 23.781 -27.623 1.00 85.00 109 TYR A C 1
ATOM 910 O O . TYR A 1 109 ? 28.038 23.434 -27.573 1.00 85.00 109 TYR A O 1
ATOM 918 N N . PHE A 1 110 ? 29.737 24.459 -28.643 1.00 86.44 110 PHE A N 1
ATOM 919 C CA . PHE A 1 110 ? 28.986 24.941 -29.795 1.00 86.44 110 PHE A CA 1
ATOM 920 C C . PHE A 1 110 ? 29.768 24.608 -31.060 1.00 86.44 110 PHE A C 1
ATOM 922 O O . PHE A 1 110 ? 30.987 24.778 -31.086 1.00 86.44 110 PHE A O 1
ATOM 929 N N . ASN A 1 111 ? 29.080 24.173 -32.115 1.00 90.19 111 ASN A N 1
ATOM 930 C CA . ASN A 1 111 ? 29.720 23.946 -33.410 1.00 90.19 111 ASN A CA 1
ATOM 931 C C . ASN A 1 111 ? 28.894 24.502 -34.573 1.00 90.19 111 ASN A C 1
ATOM 933 O O . ASN A 1 111 ? 28.709 23.845 -35.594 1.00 90.19 111 ASN A O 1
ATOM 937 N N . TRP A 1 112 ? 28.351 25.707 -34.395 1.00 91.06 112 TRP A N 1
ATOM 938 C CA . TRP A 1 112 ? 27.551 26.391 -35.407 1.00 91.06 112 TRP A CA 1
ATOM 939 C C . TRP A 1 112 ? 28.333 26.629 -36.702 1.00 91.06 112 TRP A C 1
ATOM 941 O O . TRP A 1 112 ? 29.495 27.035 -36.690 1.00 91.06 112 TRP A O 1
ATOM 951 N N . ALA A 1 113 ? 27.669 26.404 -37.834 1.00 90.94 113 ALA A N 1
ATOM 952 C CA . ALA A 1 113 ? 28.138 26.831 -39.138 1.00 90.94 113 ALA A CA 1
ATOM 953 C C . ALA A 1 113 ? 28.225 28.362 -39.193 1.00 90.94 113 ALA A C 1
ATOM 955 O O . ALA A 1 113 ? 27.518 29.080 -38.482 1.00 90.94 113 ALA A O 1
ATOM 956 N N . THR A 1 114 ? 29.078 28.882 -40.071 1.00 87.88 114 THR A N 1
ATOM 957 C CA . THR A 1 114 ? 29.198 30.327 -40.276 1.00 87.88 114 THR A CA 1
ATOM 958 C C . THR A 1 114 ? 27.838 30.931 -40.639 1.00 87.88 114 THR A C 1
ATOM 960 O O . THR A 1 114 ? 27.198 30.497 -41.593 1.00 87.88 114 THR A O 1
ATOM 963 N N . GLY A 1 115 ? 27.397 31.934 -39.873 1.00 79.25 115 GLY A N 1
ATOM 964 C CA . GLY A 1 115 ? 26.089 32.575 -40.051 1.00 79.25 115 GLY A CA 1
ATOM 965 C C . GLY A 1 115 ? 24.913 31.869 -39.364 1.00 79.25 115 GLY A C 1
ATOM 966 O O . GLY A 1 115 ? 23.787 32.334 -39.506 1.00 79.25 115 GLY A O 1
ATOM 967 N N . SER A 1 116 ? 25.155 30.786 -38.616 1.00 82.38 116 SER A N 1
ATOM 968 C CA . SER A 1 116 ? 24.162 30.109 -37.770 1.00 82.38 116 SER A CA 1
ATOM 969 C C . SER A 1 116 ? 24.387 30.420 -36.273 1.00 82.38 116 SER A C 1
ATOM 971 O O . SER A 1 116 ? 25.535 30.623 -35.873 1.00 82.38 116 SER A O 1
ATOM 973 N N . PRO A 1 117 ? 23.341 30.443 -35.426 1.00 80.50 117 PRO A N 1
ATOM 974 C CA . PRO A 1 117 ? 21.933 30.339 -35.793 1.00 80.50 117 PRO A CA 1
ATOM 975 C C . PRO A 1 117 ? 21.466 31.584 -36.566 1.00 80.50 117 PRO A C 1
ATOM 977 O O . PRO A 1 117 ? 21.718 32.719 -36.167 1.00 80.50 117 PRO A O 1
ATOM 980 N N . SER A 1 118 ? 20.805 31.349 -37.692 1.00 79.00 118 SER A N 1
ATOM 981 C CA . SER A 1 118 ? 20.351 32.344 -38.665 1.00 79.00 118 SER A CA 1
ATOM 982 C C . SER A 1 118 ? 18.956 32.898 -38.353 1.00 79.00 118 SER A C 1
ATOM 984 O O . SER A 1 118 ? 18.571 33.940 -38.882 1.00 79.00 118 SER A O 1
ATOM 986 N N . GLY A 1 119 ? 18.215 32.233 -37.462 1.00 74.38 119 GLY A N 1
ATOM 987 C CA . GLY A 1 119 ? 16.861 32.597 -37.051 1.00 74.38 119 GLY A CA 1
ATOM 988 C C . GLY A 1 119 ? 15.773 32.069 -37.987 1.00 74.38 119 GLY A C 1
ATOM 989 O O . GLY A 1 119 ? 14.617 32.462 -37.842 1.00 74.38 119 GLY A O 1
ATOM 990 N N . ILE A 1 120 ? 16.125 31.199 -38.938 1.00 72.62 120 ILE A N 1
ATOM 991 C CA . ILE A 1 120 ? 15.189 30.607 -39.907 1.00 72.62 120 ILE A CA 1
ATOM 992 C C . ILE A 1 120 ? 14.540 29.326 -39.377 1.00 72.62 120 ILE A C 1
ATOM 994 O O . ILE A 1 120 ? 13.552 28.863 -39.942 1.00 72.62 120 ILE A O 1
ATOM 998 N N . GLY A 1 121 ? 15.099 28.740 -38.316 1.00 79.56 121 GLY A N 1
ATOM 999 C CA . GLY A 1 121 ? 14.662 27.465 -37.770 1.00 79.56 121 GLY A CA 1
ATOM 1000 C C . GLY A 1 121 ? 14.749 27.391 -36.251 1.00 79.56 121 GLY A C 1
ATOM 1001 O O . GLY A 1 121 ? 15.436 28.171 -35.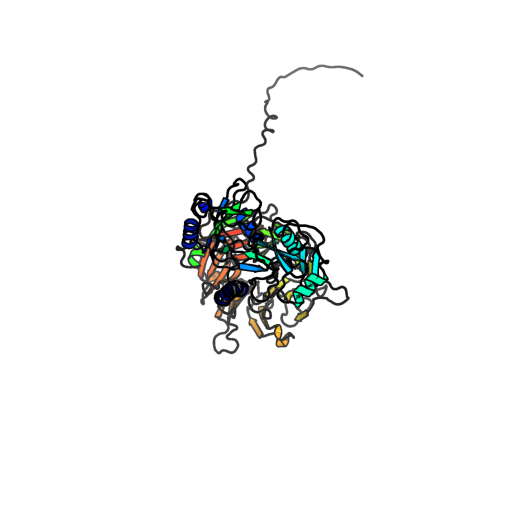596 1.00 79.56 121 GLY A O 1
ATOM 1002 N N . GLN A 1 122 ? 14.037 26.419 -35.686 1.00 84.00 122 GLN A N 1
ATOM 1003 C CA . GLN A 1 122 ? 13.994 26.156 -34.241 1.00 84.00 122 GLN A CA 1
ATOM 1004 C C . GLN A 1 122 ? 14.603 24.795 -33.885 1.00 84.00 122 GLN A C 1
ATOM 1006 O O . GLN A 1 122 ? 14.715 24.464 -32.712 1.00 84.00 122 GLN A O 1
ATOM 1011 N N . CYS A 1 123 ? 15.018 24.005 -34.874 1.00 90.12 123 CYS A N 1
ATOM 1012 C CA . CYS A 1 123 ? 15.621 22.691 -34.683 1.00 90.12 123 CYS A CA 1
ATOM 1013 C C . CYS A 1 123 ? 16.991 22.657 -35.349 1.00 90.12 123 CYS A C 1
ATOM 1015 O O . CYS A 1 123 ? 17.209 23.346 -36.341 1.00 90.12 123 CYS A O 1
ATOM 1017 N N . VAL A 1 124 ? 17.929 21.876 -34.819 1.00 93.19 124 VAL A N 1
ATOM 1018 C CA . VAL A 1 124 ? 19.307 21.899 -35.320 1.00 93.19 124 VAL A CA 1
ATOM 1019 C C . VAL A 1 124 ? 19.636 20.652 -36.115 1.00 93.19 124 VAL A C 1
ATOM 1021 O O . VAL A 1 124 ? 19.541 19.526 -35.618 1.00 93.19 124 VAL A O 1
ATOM 1024 N N . ALA A 1 125 ? 20.101 20.877 -37.338 1.00 94.19 125 ALA A N 1
ATOM 1025 C CA . ALA A 1 125 ? 20.700 19.855 -38.172 1.00 94.19 125 ALA A CA 1
ATOM 1026 C C . ALA A 1 125 ? 22.230 19.890 -38.052 1.00 94.19 125 ALA A C 1
ATOM 1028 O O . ALA A 1 125 ? 22.841 20.962 -38.008 1.00 94.19 125 ALA A O 1
ATOM 1029 N N . ASN A 1 126 ? 22.844 18.710 -38.019 1.00 94.81 126 ASN A N 1
ATOM 1030 C CA . ASN A 1 126 ? 24.282 18.513 -38.112 1.00 94.81 126 ASN A CA 1
ATOM 1031 C C . ASN A 1 126 ? 24.649 18.053 -39.528 1.00 94.81 126 ASN A C 1
ATOM 1033 O O . ASN A 1 126 ? 24.082 17.085 -40.034 1.00 94.81 126 ASN A O 1
ATOM 1037 N N . MET A 1 127 ? 25.617 18.724 -40.149 1.00 93.06 127 MET A N 1
ATOM 1038 C CA . MET A 1 127 ? 26.184 18.325 -41.433 1.00 93.06 127 MET A CA 1
ATOM 1039 C C . MET A 1 127 ? 27.688 18.591 -41.423 1.00 93.06 127 MET A C 1
ATOM 1041 O O . MET A 1 127 ? 28.128 19.715 -41.190 1.00 93.06 127 MET A O 1
ATOM 1045 N N . ASN A 1 128 ? 28.492 17.560 -41.701 1.00 89.56 128 ASN A N 1
ATOM 1046 C CA . ASN A 1 128 ? 29.958 17.652 -41.698 1.00 89.56 128 ASN A CA 1
ATOM 1047 C C . ASN A 1 128 ? 30.511 18.290 -40.406 1.00 89.56 128 ASN A C 1
ATOM 1049 O O . ASN A 1 128 ? 31.332 19.204 -40.462 1.00 89.56 128 ASN A O 1
ATOM 1053 N N . ALA A 1 129 ? 30.045 17.819 -39.247 1.00 89.81 129 ALA A N 1
ATOM 1054 C CA . ALA A 1 129 ? 30.315 18.370 -37.921 1.00 89.81 129 ALA A CA 1
ATOM 1055 C C . ALA A 1 129 ? 29.639 19.704 -37.588 1.00 89.81 129 ALA A C 1
ATOM 1057 O O . ALA A 1 129 ? 29.488 19.976 -36.403 1.00 89.81 129 ALA A O 1
ATOM 1058 N N . LEU A 1 130 ? 29.226 20.516 -38.559 1.00 93.12 130 LEU A N 1
ATOM 1059 C CA . LEU A 1 130 ? 28.715 21.865 -38.314 1.00 93.12 130 LEU A CA 1
ATOM 1060 C C . LEU A 1 130 ? 27.199 21.880 -38.100 1.00 93.12 130 LEU A C 1
ATOM 1062 O O . LEU A 1 130 ? 26.469 21.070 -38.671 1.00 93.12 130 LEU A O 1
ATOM 1066 N N . TRP A 1 131 ? 26.732 22.796 -37.254 1.00 94.50 131 TRP A N 1
ATOM 1067 C CA . TRP A 1 131 ? 25.334 22.916 -36.839 1.00 94.50 131 TRP A CA 1
ATOM 1068 C C . TRP A 1 131 ? 24.643 24.075 -37.545 1.00 94.50 131 TRP A C 1
ATOM 1070 O O . TRP A 1 131 ? 25.199 25.166 -37.641 1.00 94.50 131 TRP A O 1
ATOM 1080 N N . SER A 1 132 ? 23.408 23.865 -37.979 1.00 93.00 132 SER A N 1
ATOM 1081 C CA . SER A 1 132 ? 22.575 24.913 -38.576 1.00 93.00 132 SER A CA 1
ATOM 1082 C C . SER A 1 132 ? 21.149 24.813 -38.056 1.00 93.00 132 SER A C 1
ATOM 1084 O O . SER A 1 132 ? 20.619 23.710 -37.902 1.00 93.00 132 SER A O 1
ATOM 1086 N N . ASP A 1 133 ? 20.536 25.954 -37.757 1.00 89.12 133 ASP A N 1
ATOM 1087 C CA . ASP A 1 133 ? 19.121 26.018 -37.422 1.00 89.12 133 ASP A CA 1
ATOM 1088 C C . ASP A 1 133 ? 18.284 25.818 -38.689 1.00 89.12 133 ASP A C 1
ATOM 1090 O O . ASP A 1 133 ? 18.516 26.427 -39.727 1.00 89.12 133 ASP A O 1
ATOM 1094 N N . THR A 1 134 ? 17.334 24.900 -38.617 1.00 89.38 134 THR A N 1
ATOM 1095 C CA . THR A 1 134 ? 16.515 24.430 -39.733 1.00 89.38 134 THR A CA 1
ATOM 1096 C C . THR A 1 134 ? 15.060 24.341 -39.276 1.00 89.38 134 THR A C 1
ATOM 1098 O O . THR A 1 134 ? 14.772 24.153 -38.088 1.00 89.38 134 THR A O 1
ATOM 1101 N N . ASP A 1 135 ? 14.126 24.505 -40.211 1.00 86.31 135 ASP A N 1
ATOM 1102 C CA . ASP A 1 135 ? 12.703 24.293 -39.952 1.00 86.31 135 ASP A CA 1
ATOM 1103 C C . ASP A 1 135 ? 12.475 22.856 -39.455 1.00 86.31 135 ASP A C 1
ATOM 1105 O O . ASP A 1 135 ? 12.809 21.888 -40.146 1.00 86.31 135 ASP A O 1
ATOM 1109 N N . CYS A 1 136 ? 11.898 22.724 -38.258 1.00 84.88 136 CYS A N 1
ATOM 1110 C CA . CYS A 1 136 ? 11.613 21.454 -37.593 1.00 84.88 136 CYS A CA 1
ATOM 1111 C C . CYS A 1 136 ? 10.733 20.509 -38.430 1.00 84.88 136 CYS A C 1
ATOM 1113 O O . CYS A 1 136 ? 10.767 19.295 -38.212 1.00 84.88 136 CYS A O 1
ATOM 1115 N N . GLN A 1 137 ? 9.958 21.049 -39.377 1.00 85.19 137 GLN A N 1
ATOM 1116 C CA . GLN A 1 137 ? 9.109 20.282 -40.292 1.00 85.19 137 GLN A CA 1
ATOM 1117 C C . GLN A 1 137 ? 9.884 19.671 -41.468 1.00 85.19 137 GLN A C 1
ATOM 1119 O O . GLN A 1 137 ? 9.338 18.854 -42.210 1.00 85.19 137 GLN A O 1
ATOM 1124 N N . THR A 1 138 ? 11.165 20.010 -41.636 1.00 90.12 138 THR A N 1
ATOM 1125 C CA . THR A 1 138 ? 12.005 19.445 -42.698 1.00 90.12 138 THR A CA 1
ATOM 1126 C C . THR A 1 138 ? 12.238 17.947 -42.450 1.00 90.12 138 THR A C 1
ATOM 1128 O O . THR A 1 138 ? 12.717 17.563 -41.380 1.00 90.12 138 THR A O 1
ATOM 1131 N N . PRO A 1 139 ? 11.938 17.060 -43.413 1.00 94.12 139 PRO A N 1
ATOM 1132 C CA . PRO A 1 139 ? 12.230 15.642 -43.265 1.00 94.12 139 PRO A CA 1
ATOM 1133 C C . PRO A 1 139 ? 13.733 15.384 -43.455 1.00 94.12 139 PRO A C 1
ATOM 1135 O O . PRO A 1 139 ? 14.240 15.461 -44.573 1.00 94.12 139 PRO A O 1
ATOM 1138 N N . LEU A 1 140 ? 14.441 15.035 -42.377 1.00 95.06 140 LEU A N 1
ATOM 1139 C CA . LEU A 1 140 ? 15.865 14.673 -42.400 1.00 95.06 140 LEU A CA 1
ATOM 1140 C C . LEU A 1 140 ? 16.095 13.300 -41.768 1.00 95.06 140 LEU A C 1
ATOM 1142 O O . LEU A 1 140 ? 15.291 12.822 -40.963 1.00 95.06 140 LEU A O 1
ATOM 1146 N N . TYR A 1 141 ? 17.214 12.669 -42.125 1.00 96.62 141 TYR A N 1
ATOM 1147 C CA . TYR A 1 141 ? 17.772 11.567 -41.337 1.00 96.62 141 TYR A CA 1
ATOM 1148 C C . TYR A 1 141 ? 18.112 12.061 -39.929 1.00 96.62 141 TYR A C 1
ATOM 1150 O O . TYR A 1 141 ? 18.159 13.264 -39.686 1.00 96.62 141 TYR A O 1
ATOM 1158 N N . PHE A 1 142 ? 18.349 11.167 -38.977 1.00 97.19 142 PHE A N 1
ATOM 1159 C CA . PHE A 1 142 ? 18.569 11.588 -37.594 1.00 97.19 142 PHE A CA 1
ATOM 1160 C C . PHE A 1 142 ? 19.465 10.626 -36.829 1.00 97.19 142 PHE A C 1
ATOM 1162 O O . PHE A 1 142 ? 19.604 9.455 -37.191 1.00 97.19 142 PHE A O 1
ATOM 1169 N N . VAL A 1 143 ? 20.094 11.139 -35.772 1.00 97.25 143 VAL A N 1
ATOM 1170 C CA . VAL A 1 143 ? 20.989 10.358 -34.916 1.00 97.25 143 VAL A CA 1
ATOM 1171 C C . VAL A 1 143 ? 20.367 10.226 -33.537 1.00 97.25 143 VAL A C 1
ATOM 1173 O O . VAL A 1 143 ? 20.104 11.224 -32.864 1.00 97.25 143 VAL A O 1
ATOM 1176 N N . CYS A 1 144 ? 20.159 8.987 -33.105 1.00 96.50 144 CYS A N 1
ATOM 1177 C CA . CYS A 1 144 ? 19.726 8.677 -31.750 1.00 96.50 144 CYS A CA 1
ATOM 1178 C C . CYS A 1 144 ? 20.935 8.385 -30.855 1.00 96.50 144 CYS A C 1
ATOM 1180 O O . CYS A 1 144 ? 21.982 7.930 -31.319 1.00 96.50 144 CYS A O 1
ATOM 1182 N N . TYR A 1 145 ? 20.771 8.612 -29.560 1.00 94.75 145 TYR A N 1
ATOM 1183 C CA . TYR A 1 145 ? 21.679 8.165 -28.516 1.00 94.75 145 TYR A CA 1
ATOM 1184 C C . TYR A 1 145 ? 21.029 7.039 -27.706 1.00 94.75 145 TYR A C 1
ATOM 1186 O O . TYR A 1 145 ? 19.835 7.080 -27.397 1.00 94.75 145 TYR A O 1
ATOM 1194 N N . SER A 1 146 ? 21.830 6.041 -27.349 1.00 92.44 146 SER A N 1
ATOM 1195 C CA . SER A 1 146 ? 21.452 4.930 -26.480 1.00 92.44 146 SER A CA 1
ATOM 1196 C C . SER A 1 146 ? 22.535 4.716 -25.425 1.00 92.44 146 SER A C 1
ATOM 1198 O O . SER A 1 146 ? 23.711 4.565 -25.764 1.00 92.44 146 SER A O 1
ATOM 1200 N N . ALA A 1 147 ? 22.145 4.669 -24.148 1.00 81.38 147 ALA A N 1
ATOM 1201 C CA . ALA A 1 147 ? 23.076 4.546 -23.022 1.00 81.38 147 ALA A CA 1
ATOM 1202 C C . ALA A 1 147 ? 23.977 3.292 -23.081 1.00 81.38 147 ALA A C 1
ATOM 1204 O O . ALA A 1 147 ? 25.074 3.312 -22.531 1.00 81.38 147 ALA A O 1
ATOM 1205 N N . GLY A 1 148 ? 23.544 2.224 -23.766 1.00 77.44 148 GLY A N 1
ATOM 1206 C CA . GLY A 1 148 ? 24.311 0.978 -23.900 1.00 77.44 148 GLY A CA 1
ATOM 1207 C C . GLY A 1 148 ? 25.151 0.852 -25.176 1.00 77.44 148 GLY A C 1
ATOM 1208 O O . GLY A 1 148 ? 26.095 0.069 -25.202 1.00 77.44 148 GLY A O 1
ATOM 1209 N N . THR A 1 149 ? 24.825 1.594 -26.240 1.00 84.44 149 THR A N 1
ATOM 1210 C CA . THR A 1 149 ? 25.414 1.384 -27.582 1.00 84.44 149 THR A CA 1
ATOM 1211 C C . THR A 1 149 ? 25.984 2.650 -28.226 1.00 84.44 149 THR A C 1
ATOM 1213 O O . THR A 1 149 ? 26.610 2.564 -29.277 1.00 84.44 149 THR A O 1
ATOM 1216 N N . GLY A 1 150 ? 25.797 3.826 -27.621 1.00 91.81 150 GLY A N 1
ATOM 1217 C CA . GLY A 1 150 ? 26.300 5.097 -28.143 1.00 91.81 150 GLY A CA 1
ATOM 1218 C C . GLY A 1 150 ? 25.397 5.720 -29.212 1.00 91.81 150 GLY A C 1
ATOM 1219 O O . GLY A 1 150 ? 24.170 5.657 -29.109 1.00 91.81 150 GLY A O 1
ATOM 1220 N N . TYR A 1 151 ? 26.003 6.379 -30.204 1.00 95.38 151 TYR A N 1
ATOM 1221 C CA . TYR A 1 151 ? 25.292 7.099 -31.266 1.00 95.38 151 TYR A CA 1
ATOM 1222 C C . TYR A 1 151 ? 24.935 6.180 -32.430 1.00 95.38 151 TYR A C 1
ATOM 1224 O O . TYR A 1 151 ? 25.762 5.397 -32.890 1.00 95.38 151 TYR A O 1
ATOM 1232 N N . ILE A 1 152 ? 23.705 6.296 -32.923 1.00 95.25 152 ILE A N 1
ATOM 1233 C CA . ILE A 1 152 ? 23.145 5.415 -33.947 1.00 95.25 152 ILE A CA 1
ATOM 1234 C C . ILE A 1 152 ? 22.509 6.281 -35.029 1.00 95.25 152 ILE A C 1
ATOM 1236 O O . ILE A 1 152 ? 21.591 7.052 -34.746 1.00 95.25 152 ILE A O 1
ATOM 1240 N N . MET A 1 153 ? 22.980 6.144 -36.268 1.00 94.31 153 MET A N 1
ATOM 1241 C CA . MET A 1 153 ? 22.356 6.791 -37.421 1.00 94.31 153 MET A CA 1
ATOM 1242 C C . MET A 1 153 ? 21.122 6.002 -37.860 1.00 94.31 153 MET A C 1
ATOM 1244 O O . MET A 1 153 ? 21.188 4.795 -38.095 1.00 94.31 153 MET A O 1
ATOM 1248 N N . VAL A 1 154 ? 20.000 6.700 -38.001 1.00 95.50 154 VAL A N 1
ATOM 1249 C CA . VAL A 1 154 ? 18.740 6.129 -38.467 1.00 95.50 154 VAL A CA 1
ATOM 1250 C C . VAL A 1 154 ? 18.475 6.599 -39.899 1.00 95.50 154 VAL A C 1
ATOM 1252 O O . VAL A 1 154 ? 18.203 7.773 -40.152 1.00 95.50 154 VAL A O 1
ATOM 1255 N N . ASN A 1 155 ? 18.540 5.661 -40.850 1.00 92.94 155 ASN A N 1
ATOM 1256 C CA . ASN A 1 155 ? 18.442 5.914 -42.297 1.00 92.94 155 ASN A CA 1
ATOM 1257 C C . ASN A 1 155 ? 16.992 6.024 -42.809 1.00 92.94 155 ASN A C 1
ATOM 1259 O O . ASN A 1 155 ? 16.660 5.521 -43.880 1.00 92.94 155 ASN A O 1
ATOM 1263 N N . ILE A 1 156 ? 16.120 6.686 -42.049 1.00 93.12 156 ILE A N 1
ATOM 1264 C CA . ILE A 1 156 ? 14.785 7.098 -42.502 1.00 93.12 156 ILE A CA 1
ATOM 1265 C C . ILE A 1 156 ? 14.604 8.590 -42.231 1.00 93.12 156 ILE A C 1
ATOM 1267 O O . ILE A 1 156 ? 15.074 9.097 -41.216 1.00 93.12 156 ILE A O 1
ATOM 1271 N N . THR A 1 157 ? 13.932 9.304 -43.134 1.00 95.00 157 THR A N 1
ATOM 1272 C CA . THR A 1 157 ? 13.710 10.745 -42.975 1.00 95.00 157 THR A CA 1
ATOM 1273 C C . THR A 1 157 ? 12.459 11.019 -42.151 1.00 95.00 157 THR A C 1
ATOM 1275 O O . THR A 1 157 ? 11.395 10.458 -42.430 1.00 95.00 157 THR A O 1
ATOM 1278 N N . LYS A 1 158 ? 12.567 11.898 -41.156 1.00 91.19 158 LYS A N 1
ATOM 1279 C CA . LYS A 1 158 ? 11.467 12.329 -40.286 1.00 91.19 158 LYS A CA 1
ATOM 1280 C C . LYS A 1 158 ? 11.577 13.821 -39.976 1.00 91.19 158 LYS A C 1
ATOM 1282 O O . LYS A 1 158 ? 12.661 14.399 -40.071 1.00 91.19 158 LYS A O 1
ATOM 1287 N N . THR A 1 159 ? 10.458 14.436 -39.598 1.00 90.31 159 THR A N 1
ATOM 1288 C CA . THR A 1 159 ? 10.480 15.749 -38.935 1.00 90.31 159 THR A CA 1
ATOM 1289 C C . THR A 1 159 ? 11.246 15.630 -37.616 1.00 90.31 159 THR A C 1
ATOM 1291 O O . THR A 1 159 ? 11.392 14.524 -37.082 1.00 90.31 159 THR A O 1
ATOM 1294 N N . TRP A 1 160 ? 11.733 16.740 -37.060 1.00 92.00 160 TRP A N 1
ATOM 1295 C CA . TRP A 1 160 ? 12.511 16.692 -35.817 1.00 92.00 160 TRP A CA 1
ATOM 1296 C C . TRP A 1 160 ? 11.718 16.044 -34.666 1.00 92.00 160 TRP A C 1
ATOM 1298 O O . TRP A 1 160 ? 12.238 15.199 -33.938 1.00 92.00 160 TRP A O 1
ATOM 1308 N N . GLN A 1 161 ? 10.424 16.363 -34.555 1.00 82.81 161 GLN A N 1
ATOM 1309 C CA . GLN A 1 161 ? 9.542 15.823 -33.514 1.00 82.81 161 GLN A CA 1
ATOM 1310 C C . GLN A 1 161 ? 9.286 14.316 -33.680 1.00 82.81 161 GLN A C 1
ATOM 1312 O O . GLN A 1 161 ? 9.296 13.561 -32.700 1.00 82.81 161 GLN A O 1
ATOM 1317 N N . ASP A 1 162 ? 9.071 13.857 -34.914 1.00 83.88 162 ASP A N 1
ATOM 1318 C CA . ASP A 1 162 ? 8.865 12.435 -35.199 1.00 83.88 162 ASP A CA 1
ATOM 1319 C C . ASP A 1 162 ? 10.160 11.637 -35.008 1.00 83.88 162 ASP A C 1
ATOM 1321 O O . ASP A 1 162 ? 10.126 10.497 -34.540 1.00 83.88 162 ASP A O 1
ATOM 1325 N N . ALA A 1 163 ? 11.308 12.235 -35.339 1.00 90.94 163 ALA A N 1
ATOM 1326 C CA . ALA A 1 163 ? 12.630 11.674 -35.083 1.00 90.94 163 ALA A CA 1
ATOM 1327 C C . ALA A 1 163 ? 12.881 11.511 -33.576 1.00 90.94 163 ALA A C 1
ATOM 1329 O O . ALA A 1 163 ? 13.281 10.435 -33.132 1.00 90.94 163 ALA A O 1
ATOM 1330 N N . GLN A 1 164 ? 12.563 12.530 -32.774 1.00 89.25 164 GLN A N 1
ATOM 1331 C CA . GLN A 1 164 ? 12.653 12.460 -31.315 1.00 89.25 164 GLN A CA 1
ATOM 1332 C C . GLN A 1 164 ? 11.760 11.357 -30.739 1.00 89.25 164 GLN A C 1
ATOM 1334 O O . GLN A 1 164 ? 12.207 10.540 -29.934 1.00 89.25 164 GLN A O 1
ATOM 1339 N N . SER A 1 165 ? 10.505 11.298 -31.185 1.00 82.12 165 SER A N 1
ATOM 1340 C CA . SER A 1 165 ? 9.539 10.288 -30.738 1.00 82.12 165 SER A CA 1
ATOM 1341 C C . SER A 1 165 ? 10.006 8.870 -31.086 1.00 82.12 165 SER A C 1
ATOM 1343 O O . SER A 1 165 ? 9.884 7.944 -30.279 1.00 82.12 165 SER A O 1
ATOM 1345 N N . TYR A 1 166 ? 10.610 8.696 -32.263 1.00 88.81 166 TYR A N 1
ATOM 1346 C CA . TYR A 1 166 ? 11.241 7.440 -32.657 1.00 88.81 166 TYR A CA 1
ATOM 1347 C C . TYR A 1 166 ? 12.425 7.088 -31.744 1.00 88.81 166 TYR A C 1
ATOM 1349 O O . TYR A 1 166 ? 12.490 5.973 -31.223 1.00 88.81 166 TYR A O 1
ATOM 1357 N N . CYS A 1 167 ? 13.336 8.034 -31.489 1.00 90.94 167 CYS A N 1
ATOM 1358 C CA . CYS A 1 167 ? 14.480 7.779 -30.617 1.00 90.94 167 CYS A CA 1
ATOM 1359 C C . CYS A 1 167 ? 14.062 7.463 -29.176 1.00 90.94 167 CYS A C 1
ATOM 1361 O O . CYS A 1 167 ? 14.679 6.602 -28.569 1.00 90.94 167 CYS A O 1
ATOM 1363 N N . LYS A 1 168 ? 13.009 8.087 -28.637 1.00 84.69 168 LYS A N 1
ATOM 1364 C CA . LYS A 1 168 ? 12.509 7.797 -27.279 1.00 84.69 168 LYS A CA 1
ATOM 1365 C C . LYS A 1 168 ? 11.780 6.461 -27.154 1.00 84.69 168 LYS A C 1
ATOM 1367 O O . LYS A 1 168 ? 11.749 5.885 -26.074 1.00 84.69 168 LYS A O 1
ATOM 1372 N N . SER A 1 169 ? 11.161 5.982 -28.233 1.00 79.81 169 SER A N 1
ATOM 1373 C CA . SER A 1 169 ? 10.457 4.690 -28.232 1.00 79.81 169 SER A CA 1
ATOM 1374 C C . SER A 1 169 ? 11.387 3.501 -28.469 1.00 79.81 169 SER A C 1
ATOM 1376 O O . SER A 1 169 ? 11.100 2.405 -27.999 1.00 79.81 169 SER A O 1
ATOM 1378 N N . THR A 1 170 ? 12.492 3.713 -29.190 1.00 85.00 170 THR A N 1
ATOM 1379 C CA . THR A 1 170 ? 13.411 2.639 -29.611 1.00 85.00 170 THR A CA 1
ATOM 1380 C C . THR A 1 170 ? 14.768 2.691 -28.894 1.00 85.00 170 THR A C 1
ATOM 1382 O O . THR A 1 170 ? 15.420 1.663 -28.731 1.00 85.00 170 THR A O 1
ATOM 1385 N N . TYR A 1 171 ? 15.203 3.878 -28.465 1.00 90.62 171 TYR A N 1
ATOM 1386 C CA . TYR A 1 171 ? 16.501 4.159 -27.837 1.00 90.62 171 TYR A CA 1
ATOM 1387 C C . TYR A 1 171 ? 16.310 5.059 -26.598 1.00 90.62 171 TYR A C 1
ATOM 1389 O O . TYR A 1 171 ? 15.302 4.940 -25.907 1.00 90.62 171 TYR A O 1
ATOM 1397 N N . THR A 1 172 ? 17.270 5.939 -26.274 1.00 87.38 172 THR A N 1
ATOM 1398 C CA . THR A 1 172 ? 17.129 6.901 -25.166 1.00 87.38 172 THR A CA 1
ATOM 1399 C C . THR A 1 172 ? 16.497 8.218 -25.633 1.00 87.38 172 THR A C 1
ATOM 1401 O O . THR A 1 172 ? 15.428 8.583 -25.155 1.00 87.38 172 THR A O 1
ATOM 1404 N N . ASP A 1 173 ? 17.138 8.947 -26.553 1.00 91.69 173 ASP A N 1
ATOM 1405 C CA . ASP A 1 173 ? 16.614 10.181 -27.174 1.00 91.69 173 ASP A CA 1
ATOM 1406 C C . ASP A 1 173 ? 17.474 10.549 -28.407 1.00 91.69 173 ASP A C 1
ATOM 1408 O O . ASP A 1 173 ? 18.385 9.805 -28.773 1.00 91.69 173 ASP A O 1
ATOM 1412 N N . LEU A 1 174 ? 17.213 11.681 -29.063 1.00 93.81 174 LEU A N 1
ATOM 1413 C CA . LEU A 1 174 ? 18.106 12.265 -30.067 1.00 93.81 174 LEU A CA 1
ATOM 1414 C C . LEU A 1 174 ? 19.496 12.581 -29.490 1.00 93.81 174 LEU A C 1
ATOM 1416 O O . LEU A 1 174 ? 19.672 12.837 -28.297 1.00 93.81 174 LEU A O 1
ATOM 1420 N N . ALA A 1 175 ? 20.496 12.578 -30.371 1.00 94.00 175 ALA A N 1
ATOM 1421 C CA . ALA A 1 175 ? 21.894 12.771 -30.019 1.00 94.00 175 ALA A CA 1
ATOM 1422 C C . ALA A 1 175 ? 22.157 14.119 -29.333 1.00 94.00 175 ALA A C 1
ATOM 1424 O O . ALA A 1 175 ? 21.810 15.179 -29.857 1.00 94.00 175 ALA A O 1
ATOM 1425 N N . ARG A 1 176 ? 22.854 14.068 -28.195 1.00 91.81 176 ARG A N 1
ATOM 1426 C CA . ARG A 1 176 ? 23.402 15.236 -27.499 1.00 91.81 176 ARG A CA 1
ATOM 1427 C C . ARG A 1 176 ? 24.895 15.356 -27.764 1.00 91.81 176 ARG A C 1
ATOM 1429 O O . ARG A 1 176 ? 25.578 14.347 -27.694 1.00 91.81 176 ARG A O 1
ATOM 1436 N N . ILE A 1 177 ? 25.391 16.567 -28.021 1.00 91.69 177 ILE A N 1
ATOM 1437 C CA . ILE A 1 177 ? 26.806 16.811 -28.334 1.00 91.69 177 ILE A CA 1
ATOM 1438 C C . ILE A 1 177 ? 27.355 17.942 -27.461 1.00 91.69 177 ILE A C 1
ATOM 1440 O O . ILE A 1 177 ? 27.104 19.116 -27.704 1.00 91.69 177 ILE A O 1
ATOM 1444 N N . ARG A 1 178 ? 28.148 17.600 -26.452 1.00 88.88 178 ARG A N 1
ATOM 1445 C CA . ARG A 1 178 ? 28.673 18.536 -25.430 1.00 88.88 178 ARG A CA 1
ATOM 1446 C C . ARG A 1 178 ? 30.198 18.591 -25.401 1.00 88.88 178 ARG A C 1
ATOM 1448 O O . ARG A 1 178 ? 30.787 19.231 -24.540 1.00 88.88 178 ARG A O 1
ATOM 1455 N N . SER A 1 179 ? 30.856 17.933 -26.350 1.00 88.38 179 SER A N 1
ATOM 1456 C CA . SER A 1 179 ? 32.300 18.045 -26.529 1.00 88.38 179 SER A CA 1
ATOM 1457 C C . SER A 1 179 ? 32.711 17.761 -27.975 1.00 88.38 179 SER A C 1
ATOM 1459 O O . SER A 1 179 ? 31.989 17.060 -28.693 1.00 88.38 179 SER A O 1
ATOM 1461 N N . PRO A 1 180 ? 33.914 18.202 -28.388 1.00 90.56 180 PRO A N 1
ATOM 1462 C CA . PRO A 1 180 ? 34.497 17.805 -29.668 1.00 90.56 180 PRO A CA 1
ATOM 1463 C C . PRO A 1 180 ? 34.606 16.282 -29.835 1.00 90.56 180 PRO A C 1
ATOM 1465 O O . PRO A 1 180 ? 34.488 15.766 -30.944 1.00 90.56 180 PRO A O 1
ATOM 1468 N N . TRP A 1 181 ? 34.803 15.548 -28.734 1.00 88.94 181 TRP A N 1
ATOM 1469 C CA . TRP A 1 181 ? 34.861 14.088 -28.763 1.00 88.94 181 TRP A CA 1
ATOM 1470 C C . TRP A 1 181 ? 33.508 13.483 -29.149 1.00 88.94 181 TRP A C 1
ATOM 1472 O O . TRP A 1 181 ? 33.449 12.669 -30.068 1.00 88.94 181 TRP A O 1
ATOM 1482 N N . GLU A 1 182 ? 32.418 13.927 -28.515 1.00 92.06 182 GLU A N 1
ATOM 1483 C CA . GLU A 1 182 ? 31.062 13.486 -28.868 1.00 92.06 182 GLU A CA 1
ATOM 1484 C C . GLU A 1 182 ? 30.686 13.899 -30.297 1.00 92.06 182 GLU A C 1
ATOM 1486 O O . GLU A 1 182 ? 30.087 13.109 -31.024 1.00 92.06 182 GLU A O 1
ATOM 1491 N N . GLN A 1 183 ? 31.107 15.091 -30.736 1.00 93.56 183 GLN A N 1
ATOM 1492 C CA . GLN A 1 183 ? 30.893 15.551 -32.109 1.00 93.56 183 GLN A CA 1
ATOM 1493 C C . GLN A 1 183 ? 31.543 14.601 -33.116 1.00 93.56 183 GLN A C 1
ATOM 1495 O O . GLN A 1 183 ? 30.946 14.275 -34.143 1.00 93.56 183 GLN A O 1
ATOM 1500 N N . ASN A 1 184 ? 32.753 14.131 -32.812 1.00 91.88 184 ASN A N 1
ATOM 1501 C CA . ASN A 1 184 ? 33.447 13.162 -33.644 1.00 91.88 184 ASN A CA 1
ATOM 1502 C C . ASN A 1 184 ? 32.733 11.802 -33.661 1.00 91.88 184 ASN A C 1
ATOM 1504 O O . ASN A 1 184 ? 32.622 11.193 -34.719 1.00 91.88 184 ASN A O 1
ATOM 1508 N N . GLN A 1 185 ? 32.188 11.345 -32.527 1.00 92.44 185 GLN A N 1
ATOM 1509 C CA . GLN A 1 185 ? 31.411 10.099 -32.483 1.00 92.44 185 GLN A CA 1
ATOM 1510 C C . GLN A 1 185 ? 30.151 10.168 -33.356 1.00 92.44 185 GLN A C 1
ATOM 1512 O O . GLN A 1 185 ? 29.880 9.230 -34.101 1.00 92.44 185 GLN A O 1
ATOM 1517 N N . VAL A 1 186 ? 29.418 11.288 -33.321 1.00 93.25 186 VAL A N 1
ATOM 1518 C CA . VAL A 1 186 ? 28.260 11.509 -34.204 1.00 93.25 186 VAL A CA 1
ATOM 1519 C C . VAL A 1 186 ? 28.691 11.519 -35.672 1.00 93.25 186 VAL A C 1
ATOM 1521 O O . VAL A 1 186 ? 28.078 10.852 -36.497 1.00 93.25 186 VAL A O 1
ATOM 1524 N N . ASN A 1 187 ? 29.790 12.193 -36.012 1.00 91.38 187 ASN A N 1
ATOM 1525 C CA . ASN A 1 187 ? 30.278 12.228 -37.393 1.00 91.38 187 ASN A CA 1
ATOM 1526 C C . ASN A 1 187 ? 30.801 10.878 -37.898 1.00 91.38 187 ASN A C 1
ATOM 1528 O O . ASN A 1 187 ? 30.758 10.633 -39.095 1.00 91.38 187 ASN A O 1
ATOM 1532 N N . ASN A 1 188 ? 31.292 10.001 -37.020 1.00 90.75 188 ASN A N 1
ATOM 1533 C CA . ASN A 1 188 ? 31.749 8.668 -37.421 1.00 90.75 188 ASN A CA 1
ATOM 1534 C C . ASN A 1 188 ? 30.596 7.774 -37.888 1.00 90.75 188 ASN A C 1
ATOM 1536 O O . ASN A 1 188 ? 30.815 6.873 -38.696 1.00 90.75 188 ASN A O 1
ATOM 1540 N N . VAL A 1 189 ? 29.382 8.015 -37.383 1.00 92.31 189 VAL A N 1
ATOM 1541 C CA . VAL A 1 189 ? 28.186 7.267 -37.789 1.00 92.31 189 VAL A CA 1
ATOM 1542 C C . VAL A 1 189 ? 27.405 7.958 -38.906 1.00 92.31 189 VAL A C 1
ATOM 1544 O O . VAL A 1 189 ? 26.583 7.310 -39.544 1.00 92.31 189 VAL A O 1
ATOM 1547 N N . VAL A 1 190 ? 27.672 9.241 -39.176 1.00 90.56 190 VAL A N 1
ATOM 1548 C CA . VAL A 1 190 ? 27.007 10.038 -40.217 1.00 90.56 190 VAL A CA 1
ATOM 1549 C C . VAL A 1 190 ? 27.876 10.113 -41.473 1.00 90.56 190 VAL A C 1
ATOM 1551 O O . VAL A 1 190 ? 29.040 10.502 -41.433 1.00 90.56 190 VAL A O 1
ATOM 1554 N N . GLY A 1 191 ? 27.306 9.772 -42.629 1.00 79.81 191 GLY A N 1
ATOM 1555 C CA . GLY A 1 191 ? 28.006 9.890 -43.909 1.00 79.81 191 GLY A CA 1
ATOM 1556 C C . GLY A 1 191 ? 28.398 11.335 -44.256 1.00 79.81 191 GLY A C 1
ATOM 1557 O O . GLY A 1 191 ? 27.709 12.292 -43.901 1.00 79.81 191 GLY A O 1
ATOM 1558 N N . ARG A 1 192 ? 29.490 11.506 -45.016 1.00 81.31 192 ARG A N 1
ATOM 1559 C CA . ARG A 1 192 ? 29.874 12.819 -45.571 1.00 81.31 192 ARG A CA 1
ATOM 1560 C C . ARG A 1 192 ? 28.723 13.418 -46.380 1.00 81.31 192 ARG A C 1
ATOM 1562 O O . ARG A 1 192 ? 28.119 12.718 -47.188 1.00 81.31 192 ARG A O 1
ATOM 1569 N N . TRP A 1 193 ? 28.488 14.719 -46.207 1.00 83.44 193 TRP A N 1
ATOM 1570 C CA . TRP A 1 193 ? 27.429 15.478 -46.891 1.00 83.44 193 TRP A CA 1
ATOM 1571 C C . TRP A 1 193 ? 25.995 15.044 -46.561 1.00 83.44 193 TRP A C 1
ATOM 1573 O O . TRP A 1 193 ? 25.066 15.439 -47.263 1.00 83.44 193 TRP A O 1
ATOM 1583 N N . VAL A 1 194 ? 25.792 14.269 -45.494 1.00 90.50 194 VAL A N 1
ATOM 1584 C CA . VAL A 1 194 ? 24.454 13.943 -44.998 1.00 90.50 194 VAL A CA 1
ATOM 1585 C C . VAL A 1 194 ? 24.084 14.923 -43.889 1.00 90.50 194 VAL A C 1
ATOM 1587 O O . VAL A 1 194 ? 24.842 15.106 -42.939 1.00 90.50 194 VAL A O 1
ATOM 1590 N N . SER A 1 195 ? 22.920 15.556 -44.030 1.00 92.69 195 SER A N 1
ATOM 1591 C CA . SER A 1 195 ? 22.325 16.386 -42.983 1.00 92.69 195 SER A CA 1
ATOM 1592 C C . SER A 1 195 ? 21.444 15.519 -42.090 1.00 92.69 195 SER A C 1
ATOM 1594 O O . SER A 1 195 ? 20.591 14.778 -42.593 1.00 92.69 195 SER A O 1
ATOM 1596 N N . VAL A 1 196 ? 21.671 15.583 -40.779 1.00 96.38 196 VAL A N 1
ATOM 1597 C CA . VAL A 1 196 ? 20.946 14.781 -39.790 1.00 96.38 196 VAL A CA 1
ATOM 1598 C C . VAL A 1 196 ? 20.408 15.634 -38.650 1.00 96.38 196 VAL A C 1
ATOM 1600 O O . VAL A 1 196 ? 21.072 16.567 -38.202 1.00 96.38 196 VAL A O 1
ATOM 1603 N N . TRP A 1 197 ? 19.243 15.282 -38.110 1.00 97.56 197 TRP A N 1
ATOM 1604 C CA . TRP A 1 197 ? 18.771 15.863 -36.860 1.00 97.56 197 TRP A CA 1
ATOM 1605 C C . TRP A 1 197 ? 19.630 15.421 -35.676 1.00 97.56 197 TRP A C 1
ATOM 1607 O O . TRP A 1 197 ? 19.929 14.233 -35.507 1.00 97.56 197 TRP A O 1
ATOM 1617 N N . ILE A 1 198 ? 19.958 16.396 -34.830 1.00 94.75 198 ILE A N 1
ATOM 1618 C CA . ILE A 1 198 ? 20.483 16.200 -33.478 1.00 94.75 198 ILE A CA 1
ATOM 1619 C C . ILE A 1 198 ? 19.473 16.737 -32.461 1.00 94.75 198 ILE A C 1
ATOM 1621 O O . ILE A 1 198 ? 18.548 17.470 -32.808 1.00 94.75 198 ILE A O 1
ATOM 1625 N N . GLY A 1 199 ? 19.640 16.388 -31.188 1.00 91.19 199 GLY A N 1
ATOM 1626 C CA . GLY A 1 199 ? 18.687 16.709 -30.124 1.00 91.19 199 GLY A CA 1
ATOM 1627 C C . GLY A 1 199 ? 18.652 18.177 -29.701 1.00 91.19 199 GLY A C 1
ATOM 1628 O O . GLY A 1 199 ? 18.065 18.479 -28.672 1.00 91.19 199 GLY A O 1
ATOM 1629 N N . LEU A 1 200 ? 19.296 19.085 -30.431 1.00 90.38 200 LEU A N 1
ATOM 1630 C CA . LEU A 1 200 ? 19.350 20.502 -30.090 1.00 90.38 200 LEU A CA 1
ATOM 1631 C C . LEU A 1 200 ? 18.173 21.247 -30.735 1.00 90.38 200 LEU A C 1
ATOM 1633 O O . LEU A 1 200 ? 17.943 21.135 -31.941 1.00 90.38 200 LEU A O 1
ATOM 1637 N N . PHE A 1 201 ? 17.439 22.013 -29.934 1.00 87.50 201 PHE A N 1
ATOM 1638 C CA . PHE A 1 201 ? 16.288 22.800 -30.375 1.00 87.50 201 PHE A CA 1
ATOM 1639 C C . PHE A 1 201 ? 16.167 24.104 -29.582 1.00 87.50 201 PHE A C 1
ATOM 1641 O O . PHE A 1 201 ? 16.750 24.251 -28.507 1.00 87.50 201 PHE A O 1
ATOM 1648 N N . LEU A 1 202 ? 15.444 25.072 -30.134 1.00 82.19 202 LEU A N 1
ATOM 1649 C CA . LEU A 1 202 ? 15.170 26.355 -29.511 1.00 82.19 202 LEU A CA 1
ATOM 1650 C C . LEU A 1 202 ? 13.904 26.236 -28.661 1.00 82.19 202 LEU A C 1
ATOM 1652 O O . LEU A 1 202 ? 12.841 25.896 -29.180 1.00 82.19 202 LEU A O 1
ATOM 1656 N N . ASP A 1 203 ? 14.009 26.551 -27.371 1.00 75.62 203 ASP A N 1
ATOM 1657 C CA . ASP A 1 203 ? 12.863 26.585 -26.463 1.00 75.62 203 ASP A CA 1
ATOM 1658 C C . ASP A 1 203 ? 12.851 27.882 -25.662 1.00 75.62 203 ASP A C 1
ATOM 1660 O O . ASP A 1 203 ? 13.782 28.193 -24.913 1.00 75.62 203 ASP A O 1
ATOM 1664 N N . ASN A 1 204 ? 11.772 28.633 -25.834 1.00 75.94 204 ASN A N 1
ATOM 1665 C CA . ASN A 1 204 ? 11.476 29.863 -25.115 1.00 75.94 204 ASN A CA 1
ATOM 1666 C C . ASN A 1 204 ? 10.187 29.739 -24.293 1.00 75.94 204 ASN A C 1
ATOM 1668 O O . ASN A 1 204 ? 9.639 30.752 -23.878 1.00 75.94 204 ASN A O 1
ATOM 1672 N N . TRP A 1 205 ? 9.694 28.522 -24.047 1.00 78.62 205 TRP A N 1
ATOM 1673 C CA . TRP A 1 205 ? 8.500 28.280 -23.241 1.00 78.62 205 TRP A CA 1
ATOM 1674 C C . TRP A 1 205 ? 8.862 27.851 -21.816 1.00 78.62 205 TRP A C 1
ATOM 1676 O O . TRP A 1 205 ? 9.699 26.969 -21.605 1.00 78.62 205 TRP A O 1
ATOM 1686 N N . GLN A 1 206 ? 8.198 28.455 -20.833 1.00 78.81 206 GLN A N 1
ATOM 1687 C CA . GLN A 1 206 ? 8.342 28.158 -19.414 1.00 78.81 206 GLN A CA 1
ATOM 1688 C C . GLN A 1 206 ? 6.984 27.814 -18.805 1.00 78.81 206 GLN A C 1
ATOM 1690 O O . GLN A 1 206 ? 5.960 28.408 -19.148 1.00 78.81 206 GLN A O 1
ATOM 1695 N N . TRP A 1 207 ? 6.990 26.848 -17.891 1.00 83.19 207 TRP A N 1
ATOM 1696 C CA . TRP A 1 207 ? 5.836 26.561 -17.055 1.00 83.19 207 TRP A CA 1
ATOM 1697 C C . TRP A 1 207 ? 5.653 27.642 -15.988 1.00 83.19 207 TRP A C 1
ATOM 1699 O O . TRP A 1 207 ? 6.619 28.165 -15.427 1.00 83.19 207 TRP A O 1
ATOM 1709 N N . SER A 1 208 ? 4.399 27.975 -15.709 1.00 82.50 208 SER A N 1
ATOM 1710 C CA . SER A 1 208 ? 3.968 28.990 -14.751 1.00 82.50 208 SER A CA 1
ATOM 1711 C C . SER A 1 208 ? 4.498 28.743 -13.343 1.00 82.50 208 SER A C 1
ATOM 1713 O O . SER A 1 208 ? 4.851 29.691 -12.639 1.00 82.50 208 SER A O 1
ATOM 1715 N N . ASP A 1 209 ? 4.612 27.474 -12.967 1.00 69.56 209 ASP A N 1
ATOM 1716 C CA . ASP A 1 209 ? 5.147 26.994 -11.694 1.00 69.56 209 ASP A CA 1
ATOM 1717 C C . ASP A 1 209 ? 6.682 27.013 -11.618 1.00 69.56 209 ASP A C 1
ATOM 1719 O O . ASP A 1 209 ? 7.269 26.620 -10.612 1.00 69.56 209 ASP A O 1
ATOM 1723 N N . GLN A 1 210 ? 7.337 27.501 -12.675 1.00 65.00 210 GLN A N 1
ATOM 1724 C CA . GLN A 1 210 ? 8.788 27.582 -12.831 1.00 65.00 210 GLN A CA 1
ATOM 1725 C C . GLN A 1 210 ? 9.492 26.218 -12.854 1.00 65.00 210 GLN A C 1
ATOM 1727 O O . GLN A 1 210 ? 10.725 26.165 -12.788 1.00 65.00 210 GLN A O 1
ATOM 1732 N N . TRP A 1 211 ? 8.744 25.122 -12.995 1.00 59.62 211 TRP A N 1
ATOM 1733 C CA . TRP A 1 211 ? 9.295 23.778 -13.023 1.00 59.62 211 TRP A CA 1
ATOM 1734 C C . TRP A 1 211 ? 9.900 23.464 -14.396 1.00 59.62 211 TRP A C 1
ATOM 1736 O O . TRP A 1 211 ? 9.377 23.843 -15.447 1.00 59.62 211 TRP A O 1
ATOM 1746 N N . SER A 1 212 ? 11.059 22.802 -14.411 1.00 54.59 212 SER A N 1
ATOM 1747 C CA . SER A 1 212 ? 11.857 22.629 -15.630 1.00 54.59 212 SER A CA 1
ATOM 1748 C C . SER A 1 212 ? 11.705 21.234 -16.228 1.00 54.59 212 SER A C 1
ATOM 1750 O O . SER A 1 212 ? 12.675 20.490 -16.323 1.00 54.59 212 SER A O 1
ATOM 1752 N N . HIS A 1 213 ? 10.496 20.889 -16.672 1.00 55.72 213 HIS A N 1
ATOM 1753 C CA . HIS A 1 213 ? 10.280 19.687 -17.479 1.00 55.72 213 HIS A CA 1
ATOM 1754 C C . HIS A 1 213 ? 9.997 20.049 -18.937 1.00 55.72 213 HIS A C 1
ATOM 1756 O O . HIS A 1 213 ? 9.170 20.909 -19.267 1.00 55.72 213 HIS A O 1
ATOM 1762 N N . ARG A 1 214 ? 10.740 19.402 -19.837 1.00 61.72 214 ARG A N 1
ATOM 1763 C CA . ARG A 1 214 ? 10.871 19.811 -21.247 1.00 61.72 214 ARG A CA 1
ATOM 1764 C C . ARG A 1 214 ? 10.168 18.898 -22.232 1.00 61.72 214 ARG A C 1
ATOM 1766 O O . ARG A 1 214 ? 10.413 18.949 -23.434 1.00 61.72 214 ARG A O 1
ATOM 1773 N N . PHE A 1 215 ? 9.239 18.097 -21.724 1.00 68.62 215 PHE A N 1
ATOM 1774 C CA . PHE A 1 215 ? 8.245 17.449 -22.559 1.00 68.62 215 PHE A CA 1
ATOM 1775 C C . PHE A 1 215 ? 7.428 18.508 -23.306 1.00 68.62 215 PHE A C 1
ATOM 1777 O O . PHE A 1 215 ? 6.996 19.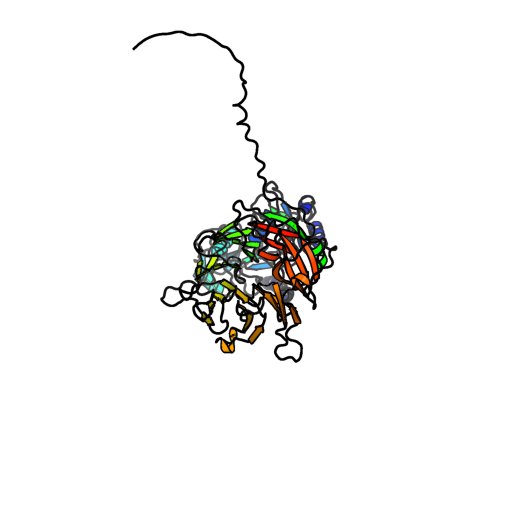515 -22.736 1.00 68.62 215 PHE A O 1
ATOM 1784 N N . ARG A 1 216 ? 7.262 18.293 -24.610 1.00 75.25 216 ARG A N 1
ATOM 1785 C CA . ARG A 1 216 ? 6.468 19.141 -25.494 1.00 75.25 216 ARG A CA 1
ATOM 1786 C C . ARG A 1 216 ? 5.554 18.243 -26.309 1.00 75.25 216 ARG A C 1
ATOM 1788 O O . ARG A 1 216 ? 6.032 17.327 -26.975 1.00 75.25 216 ARG A O 1
ATOM 1795 N N . ASN A 1 217 ? 4.251 18.511 -26.263 1.00 76.69 217 ASN A N 1
ATOM 1796 C CA . ASN A 1 217 ? 3.253 17.764 -27.029 1.00 76.69 217 ASN A CA 1
ATOM 1797 C C . ASN A 1 217 ? 2.539 18.649 -28.059 1.00 76.69 217 ASN A C 1
ATOM 1799 O O . ASN A 1 217 ? 1.335 18.523 -28.268 1.00 76.69 217 ASN A O 1
ATOM 1803 N N . TRP A 1 218 ? 3.267 19.566 -28.697 1.00 80.38 218 TRP A N 1
ATOM 1804 C CA . TRP A 1 218 ? 2.706 20.458 -29.710 1.00 80.38 218 TRP A CA 1
ATOM 1805 C C . TRP A 1 218 ? 2.106 19.690 -30.897 1.00 80.38 218 TRP A C 1
ATOM 1807 O O . TRP A 1 218 ? 2.661 18.686 -31.347 1.00 80.38 218 TRP A O 1
ATOM 1817 N N . ALA A 1 219 ? 0.981 20.176 -31.422 1.00 75.19 219 ALA A N 1
ATOM 1818 C CA . ALA A 1 219 ? 0.287 19.588 -32.567 1.00 75.19 219 ALA A CA 1
ATOM 1819 C C . ALA A 1 219 ? 1.082 19.717 -33.877 1.00 75.19 219 ALA A C 1
ATOM 1821 O O . ALA A 1 219 ? 1.032 18.812 -34.704 1.00 75.19 219 ALA A O 1
ATOM 1822 N N . LEU A 1 220 ? 1.813 20.824 -34.053 1.00 68.00 220 LEU A N 1
ATOM 1823 C CA . LEU A 1 220 ? 2.530 21.183 -35.286 1.00 68.00 220 LEU A CA 1
ATOM 1824 C C . LEU A 1 220 ? 4.016 21.507 -35.029 1.00 68.00 220 LEU A C 1
ATOM 1826 O O . LEU A 1 220 ? 4.625 22.283 -35.760 1.00 68.00 220 LEU A O 1
ATOM 1830 N N . GLY A 1 221 ? 4.610 20.919 -33.984 1.00 63.78 221 GLY A N 1
ATOM 1831 C CA . GLY A 1 221 ? 5.954 21.289 -33.515 1.00 63.78 221 GLY A CA 1
ATOM 1832 C C . GLY A 1 221 ? 5.974 22.607 -32.721 1.00 63.78 221 GLY A C 1
ATOM 1833 O O . GLY A 1 221 ? 4.910 23.167 -32.448 1.00 63.78 221 GLY A O 1
ATOM 1834 N N . PRO A 1 222 ? 7.157 23.080 -32.282 1.00 63.62 222 PRO A N 1
ATOM 1835 C CA . PRO A 1 222 ? 7.278 24.306 -31.495 1.00 63.62 222 PRO A CA 1
ATOM 1836 C C . PRO A 1 222 ? 6.610 25.504 -32.198 1.00 63.62 222 PRO A C 1
ATOM 1838 O O . PRO A 1 222 ? 6.797 25.681 -33.402 1.00 63.62 222 PRO A O 1
ATOM 1841 N N . PRO A 1 223 ? 5.823 26.333 -31.488 1.00 65.94 223 PRO A N 1
ATOM 1842 C CA . PRO A 1 223 ? 5.147 27.464 -32.109 1.00 65.94 223 PRO A CA 1
ATOM 1843 C C . PRO A 1 223 ? 6.122 28.508 -32.654 1.00 65.94 223 PRO A C 1
ATOM 1845 O O . PRO A 1 223 ? 7.120 28.859 -32.014 1.00 65.94 223 PRO A O 1
ATOM 1848 N N . ILE A 1 224 ? 5.790 29.065 -33.818 1.00 62.62 224 ILE A N 1
ATOM 1849 C CA . ILE A 1 224 ? 6.549 30.153 -34.441 1.00 62.62 224 ILE A CA 1
ATOM 1850 C C . ILE A 1 224 ? 6.323 31.453 -33.648 1.00 62.62 224 ILE A C 1
ATOM 1852 O O . ILE A 1 224 ? 5.243 31.700 -33.095 1.00 62.62 224 ILE A O 1
ATOM 1856 N N . VAL A 1 225 ? 7.344 32.312 -33.600 1.00 58.16 225 VAL A N 1
ATOM 1857 C CA . VAL A 1 225 ? 7.244 33.665 -33.029 1.00 58.16 225 VAL A CA 1
ATOM 1858 C C . VAL A 1 225 ? 6.070 34.426 -33.668 1.00 58.16 225 VAL A C 1
ATOM 1860 O O . VAL A 1 225 ? 6.003 34.531 -34.888 1.00 58.16 225 VAL A O 1
ATOM 1863 N N . GLY A 1 226 ? 5.133 34.932 -32.852 1.00 57.72 226 GLY A N 1
ATOM 1864 C CA . GLY A 1 226 ? 3.965 35.703 -33.317 1.00 57.72 226 GLY A CA 1
ATOM 1865 C C . GLY A 1 226 ? 2.630 34.948 -33.455 1.00 57.72 226 GLY A C 1
ATOM 1866 O O . GLY A 1 226 ? 1.643 35.567 -33.834 1.00 57.72 226 GLY A O 1
ATOM 1867 N N . THR A 1 227 ? 2.561 33.653 -33.124 1.00 63.88 227 THR A N 1
ATOM 1868 C CA . THR A 1 227 ? 1.327 32.827 -33.210 1.00 63.88 227 THR A CA 1
ATOM 1869 C C . THR A 1 227 ? 0.531 32.712 -31.897 1.00 63.88 227 THR A C 1
ATOM 1871 O O . THR A 1 227 ? -0.428 31.948 -31.820 1.00 63.88 227 THR A O 1
ATOM 1874 N N . GLY A 1 228 ? 0.917 33.469 -30.865 1.00 74.12 228 GLY A N 1
ATOM 1875 C CA . GLY A 1 228 ? 0.381 33.375 -29.503 1.00 74.12 228 GLY A CA 1
ATOM 1876 C C . GLY A 1 228 ? 1.475 33.059 -28.480 1.00 74.12 228 GLY A C 1
ATOM 1877 O O . GLY A 1 228 ? 2.456 32.387 -28.799 1.00 74.12 228 GLY A O 1
ATOM 1878 N N . ASP A 1 229 ? 1.329 33.579 -27.261 1.00 84.62 229 ASP A N 1
ATOM 1879 C CA . ASP A 1 229 ? 2.325 33.458 -26.182 1.00 84.62 229 ASP A CA 1
ATOM 1880 C C . ASP A 1 229 ? 1.894 32.488 -25.074 1.00 84.62 229 ASP A C 1
ATOM 1882 O O . ASP A 1 229 ? 2.658 32.251 -24.143 1.00 84.62 229 ASP A O 1
ATOM 1886 N N . CYS A 1 230 ? 0.695 31.909 -25.168 1.00 89.19 230 CYS A N 1
ATOM 1887 C CA . CYS A 1 230 ? 0.132 31.015 -24.161 1.00 89.19 230 CYS A CA 1
ATOM 1888 C C . CYS A 1 230 ? -0.323 29.702 -24.800 1.00 89.19 230 CYS A C 1
ATOM 1890 O O . CYS A 1 230 ? -0.840 29.700 -25.918 1.00 89.19 230 CYS A O 1
ATOM 1892 N N . ALA A 1 231 ? -0.106 28.577 -24.120 1.00 89.94 231 ALA A N 1
ATOM 1893 C CA . ALA A 1 231 ? -0.406 27.258 -24.665 1.00 89.94 231 ALA A CA 1
ATOM 1894 C C . ALA A 1 231 ? -1.753 26.719 -24.175 1.00 89.94 231 ALA A C 1
ATOM 1896 O O . ALA A 1 231 ? -2.074 26.789 -22.987 1.00 89.94 231 ALA A O 1
ATOM 1897 N N . ALA A 1 232 ? -2.492 26.090 -25.085 1.00 88.69 232 ALA A N 1
ATOM 1898 C CA . ALA A 1 232 ? -3.722 25.377 -24.794 1.00 88.69 232 ALA A CA 1
ATOM 1899 C C . ALA A 1 232 ? -3.689 23.941 -25.335 1.00 88.69 232 ALA A C 1
ATOM 1901 O O . ALA A 1 232 ? -3.129 23.667 -26.398 1.00 88.69 232 ALA A O 1
ATOM 1902 N N . VAL A 1 233 ? -4.326 23.019 -24.620 1.00 86.81 233 VAL A N 1
ATOM 1903 C CA . VAL A 1 233 ? -4.561 21.639 -25.060 1.00 86.81 233 VAL A CA 1
ATOM 1904 C C . VAL A 1 233 ? -5.761 21.599 -26.001 1.00 86.81 233 VAL A C 1
ATOM 1906 O O . VAL A 1 233 ? -6.791 22.215 -25.738 1.00 86.81 233 VAL A O 1
ATOM 1909 N N . VAL A 1 234 ? -5.642 20.828 -27.079 1.00 84.50 234 VAL A N 1
ATOM 1910 C CA . VAL A 1 234 ? -6.708 20.547 -28.041 1.00 84.50 234 VAL A CA 1
ATOM 1911 C C . VAL A 1 234 ? -7.400 19.244 -27.644 1.00 84.50 234 VAL A C 1
ATOM 1913 O O . VAL A 1 234 ? -6.888 18.150 -27.905 1.00 84.50 234 VAL A O 1
ATOM 1916 N N . ALA A 1 235 ? -8.586 19.347 -27.040 1.00 72.62 235 ALA A N 1
ATOM 1917 C CA . ALA A 1 235 ? -9.317 18.184 -26.529 1.00 72.62 235 ALA A CA 1
ATOM 1918 C C . ALA A 1 235 ? -9.677 17.160 -27.625 1.00 72.62 235 ALA A C 1
ATOM 1920 O O . ALA A 1 235 ? -9.640 15.956 -27.396 1.00 72.62 235 ALA A O 1
ATOM 1921 N N . GLY A 1 236 ? -9.945 17.613 -28.854 1.00 67.62 236 GLY A N 1
ATOM 1922 C CA . GLY A 1 236 ? -10.258 16.727 -29.984 1.00 67.62 236 GLY A CA 1
ATOM 1923 C C . GLY A 1 236 ? -9.050 16.045 -30.645 1.00 67.62 236 GLY A C 1
ATOM 1924 O O . GLY A 1 236 ? -9.240 15.225 -31.537 1.00 67.62 236 GLY A O 1
ATOM 1925 N N . ASN A 1 237 ? -7.812 16.374 -30.256 1.00 69.06 237 ASN A N 1
ATOM 1926 C CA . ASN A 1 237 ? -6.601 15.944 -30.966 1.00 69.06 237 ASN A CA 1
ATOM 1927 C C . ASN A 1 237 ? -5.626 15.186 -30.052 1.00 69.06 237 ASN A C 1
ATOM 1929 O O . ASN A 1 237 ? -4.449 15.527 -29.959 1.00 69.06 237 ASN A O 1
ATOM 1933 N N . SER A 1 238 ? -6.119 14.174 -29.331 1.00 71.19 238 SER A N 1
ATOM 1934 C CA . SER A 1 238 ? -5.297 13.291 -28.479 1.00 71.19 238 SER A CA 1
ATOM 1935 C C . SER A 1 238 ? -4.403 14.033 -27.463 1.00 71.19 238 SER A C 1
ATOM 1937 O O . SER A 1 238 ? -3.294 13.593 -27.164 1.00 71.19 238 SER A O 1
ATOM 1939 N N . GLY A 1 239 ? -4.855 15.188 -26.962 1.00 71.50 239 GLY A N 1
ATOM 1940 C CA . GLY A 1 239 ? -4.133 15.981 -25.963 1.00 71.50 239 GLY A CA 1
ATOM 1941 C C . GLY A 1 239 ? -2.925 16.752 -26.497 1.00 71.50 239 GLY A C 1
ATOM 1942 O O . GLY A 1 239 ? -2.052 17.143 -25.717 1.00 71.50 239 GLY A O 1
ATOM 1943 N N . LYS A 1 240 ? -2.851 16.963 -27.818 1.00 83.06 240 LYS A N 1
ATOM 1944 C CA . LYS A 1 240 ? -1.855 17.834 -28.455 1.00 83.06 240 LYS A CA 1
ATOM 1945 C C . LYS A 1 240 ? -2.073 19.302 -28.086 1.00 83.06 240 LYS A C 1
ATOM 1947 O O . LYS A 1 240 ? -3.193 19.706 -27.795 1.00 83.06 240 LYS A O 1
ATOM 1952 N N . TRP A 1 241 ? -1.008 20.098 -28.098 1.00 87.81 241 TRP A N 1
ATOM 1953 C CA . TRP A 1 241 ? -1.034 21.504 -27.680 1.00 87.81 241 TRP A CA 1
ATOM 1954 C C . TRP A 1 241 ? -0.953 22.457 -28.869 1.00 87.81 241 TRP A C 1
ATOM 1956 O O . TRP A 1 241 ? -0.350 22.133 -29.895 1.00 87.81 241 TRP A O 1
ATOM 1966 N N . MET A 1 242 ? -1.488 23.659 -28.706 1.00 85.88 242 MET A N 1
ATOM 1967 C CA . MET A 1 242 ? -1.315 24.772 -29.634 1.00 85.88 242 MET A CA 1
ATOM 1968 C C . MET A 1 242 ? -1.107 26.083 -28.884 1.00 85.88 242 MET A C 1
ATOM 1970 O O . MET A 1 242 ? -1.536 26.217 -27.741 1.00 85.88 242 MET A O 1
ATOM 1974 N N . SER A 1 243 ? -0.423 27.037 -29.511 1.00 86.56 243 SER A N 1
ATOM 1975 C CA . SER A 1 243 ? -0.326 28.399 -28.993 1.00 86.56 243 SER A CA 1
ATOM 1976 C C . SER A 1 243 ? -1.550 29.208 -29.401 1.00 86.56 243 SER A C 1
ATOM 1978 O O . SER A 1 243 ? -2.061 29.051 -30.510 1.00 86.56 243 SER A O 1
ATOM 1980 N N . ASP A 1 244 ? -1.980 30.099 -28.520 1.00 87.12 244 ASP A N 1
ATOM 1981 C CA . ASP A 1 244 ? -3.015 31.088 -28.794 1.00 87.12 244 ASP A CA 1
ATOM 1982 C C . ASP A 1 244 ? -2.689 32.397 -28.047 1.00 87.12 244 ASP A C 1
ATOM 1984 O O . ASP A 1 244 ? -1.774 32.467 -27.213 1.00 87.12 244 ASP A O 1
ATOM 1988 N N . SER A 1 245 ? -3.390 33.475 -28.386 1.00 88.75 245 SER A N 1
ATOM 1989 C CA . SER A 1 245 ? -3.271 34.752 -27.692 1.00 88.75 245 SER A CA 1
ATOM 1990 C C . SER A 1 245 ? -3.649 34.585 -26.223 1.00 88.75 245 SER A C 1
ATOM 1992 O O . SER A 1 245 ? -4.746 34.129 -25.907 1.00 88.75 245 SER A O 1
ATOM 1994 N N . CYS A 1 246 ? -2.782 35.035 -25.314 1.00 88.69 246 CYS A N 1
ATOM 1995 C CA . CYS A 1 246 ? -3.032 34.980 -23.870 1.00 88.69 246 CYS A CA 1
ATOM 1996 C C . CYS A 1 246 ? -4.305 35.727 -23.440 1.00 88.69 246 CYS A C 1
ATOM 1998 O O . CYS A 1 246 ? -4.791 35.511 -22.335 1.00 88.69 246 CYS A O 1
ATOM 2000 N N . THR A 1 247 ? -4.833 36.616 -24.289 1.00 89.12 247 THR A N 1
ATOM 2001 C CA . THR A 1 247 ? -6.061 37.386 -24.047 1.00 89.12 247 THR A CA 1
ATOM 2002 C C . THR A 1 247 ? -7.343 36.649 -24.438 1.00 89.12 247 THR A C 1
ATOM 2004 O O . THR A 1 247 ? -8.428 37.108 -24.081 1.00 89.12 247 THR A O 1
ATOM 2007 N N . THR A 1 248 ? -7.250 35.532 -25.165 1.00 90.44 248 THR A N 1
ATOM 2008 C CA . THR A 1 248 ? -8.415 34.734 -25.564 1.00 90.44 248 THR A CA 1
ATOM 2009 C C . THR A 1 248 ? -9.036 34.054 -24.341 1.00 90.44 248 THR A C 1
ATOM 2011 O O . THR A 1 248 ? -8.330 33.582 -23.453 1.00 90.44 248 THR A O 1
ATOM 2014 N N . LEU A 1 249 ? -10.369 33.997 -24.283 1.00 89.25 249 LEU A N 1
ATOM 2015 C CA . LEU A 1 249 ? -11.090 33.358 -23.182 1.00 89.25 249 LEU A CA 1
ATOM 2016 C C . LEU A 1 249 ? -11.284 31.864 -23.464 1.00 89.25 249 LEU A C 1
ATOM 2018 O O . LEU A 1 249 ? -12.139 31.497 -24.277 1.00 89.25 249 LEU A O 1
ATOM 2022 N N . HIS A 1 250 ? -10.550 31.009 -22.752 1.00 86.94 250 HIS A N 1
ATOM 2023 C CA . HIS A 1 250 ? -10.722 29.554 -22.802 1.00 86.94 250 HIS A CA 1
ATOM 2024 C C . HIS A 1 250 ? -11.033 28.999 -21.412 1.00 86.94 250 HIS A C 1
ATOM 2026 O O . HIS A 1 250 ? -10.630 29.591 -20.407 1.00 86.94 250 HIS A O 1
ATOM 2032 N N . PRO A 1 251 ? -11.738 27.857 -21.327 1.00 85.31 251 PRO A N 1
ATOM 2033 C CA . PRO A 1 251 ? -11.704 27.053 -20.117 1.00 85.31 251 PRO A CA 1
ATOM 2034 C C . PRO A 1 251 ? -10.267 26.611 -19.835 1.00 85.31 251 PRO A C 1
ATOM 2036 O O . PRO A 1 251 ? -9.421 26.590 -20.731 1.00 85.31 251 PRO A O 1
ATOM 2039 N N . PHE A 1 252 ? -9.968 26.270 -18.593 1.00 85.69 252 PHE A N 1
ATOM 2040 C CA . PHE A 1 252 ? -8.597 26.038 -18.156 1.00 85.69 252 PHE A CA 1
ATOM 2041 C C . PHE A 1 252 ? -8.519 24.873 -17.180 1.00 85.69 252 PHE A C 1
ATOM 2043 O O . PHE A 1 252 ? -9.526 24.456 -16.608 1.00 85.69 252 PHE A O 1
ATOM 2050 N N . VAL A 1 253 ? -7.319 24.319 -17.029 1.00 82.69 253 VAL A N 1
ATOM 2051 C CA . VAL A 1 253 ? -7.064 23.209 -16.114 1.00 82.69 253 VAL A CA 1
ATOM 2052 C C . VAL A 1 253 ? -6.056 23.658 -15.073 1.00 82.69 253 VAL A C 1
ATOM 2054 O O . VAL A 1 253 ? -4.943 24.050 -15.417 1.00 82.69 253 VAL A O 1
ATOM 2057 N N . CYS A 1 254 ? -6.442 23.587 -13.805 1.00 79.94 254 CYS A N 1
ATOM 2058 C CA . CYS A 1 254 ? -5.532 23.792 -12.689 1.00 79.94 254 CYS A CA 1
ATOM 2059 C C . CYS A 1 254 ? -4.897 22.463 -12.267 1.00 79.94 254 CYS A C 1
ATOM 2061 O O . CYS A 1 254 ? -5.444 21.384 -12.505 1.00 79.94 254 CYS A O 1
ATOM 2063 N N . TYR A 1 255 ? -3.740 22.537 -11.623 1.00 73.56 255 TYR A N 1
ATOM 2064 C CA . TYR A 1 255 ? -3.215 21.446 -10.824 1.00 73.56 255 TYR A CA 1
ATOM 2065 C C . TYR A 1 255 ? -2.926 21.933 -9.413 1.00 73.56 255 TYR A C 1
ATOM 2067 O O . TYR A 1 255 ? -2.683 23.112 -9.145 1.00 73.56 255 TYR A O 1
ATOM 2075 N N . GLY A 1 256 ? -2.927 20.982 -8.504 1.00 62.38 256 GLY A N 1
ATOM 2076 C CA . GLY A 1 256 ? -2.522 21.189 -7.138 1.00 62.38 256 GLY A CA 1
ATOM 2077 C C . GLY A 1 256 ? -3.002 20.041 -6.288 1.00 62.38 256 GLY A C 1
ATOM 2078 O O . GLY A 1 256 ? -3.885 19.280 -6.680 1.00 62.38 256 GLY A O 1
ATOM 2079 N N . GLU A 1 257 ? -2.431 19.943 -5.099 1.00 53.94 257 GLU A N 1
ATOM 2080 C CA . GLU A 1 257 ? -3.169 19.336 -4.000 1.00 53.94 257 GLU A CA 1
ATOM 2081 C C . GLU A 1 257 ? -4.455 20.151 -3.813 1.00 53.94 257 GLU A C 1
ATOM 2083 O O . GLU A 1 257 ? -4.470 21.355 -4.083 1.00 53.94 257 GLU A O 1
ATOM 2088 N N . ILE A 1 258 ? -5.547 19.506 -3.405 1.00 42.19 258 ILE A N 1
ATOM 2089 C CA . ILE A 1 258 ? -6.799 20.198 -3.093 1.00 42.19 258 ILE A CA 1
ATOM 2090 C C . ILE A 1 258 ? -6.499 21.223 -1.989 1.00 42.19 258 ILE A C 1
ATOM 2092 O O . ILE A 1 258 ? -6.508 20.892 -0.807 1.00 42.19 258 ILE A O 1
ATOM 2096 N N . VAL A 1 259 ? -6.253 22.482 -2.361 1.00 37.28 259 VAL A N 1
ATOM 2097 C CA . VAL A 1 259 ? -6.228 23.622 -1.437 1.00 37.28 259 VAL A CA 1
ATOM 2098 C C . VAL A 1 259 ? -7.631 24.218 -1.419 1.00 37.28 259 VAL A C 1
ATOM 2100 O O . VAL A 1 259 ? -7.870 25.380 -1.710 1.00 37.28 259 VAL A O 1
ATOM 2103 N N . ASN A 1 260 ? -8.598 23.365 -1.094 1.00 35.69 260 ASN A N 1
ATOM 2104 C CA . ASN A 1 260 ? -9.909 23.798 -0.646 1.00 35.69 260 ASN A CA 1
ATOM 2105 C C . ASN A 1 260 ? -10.458 22.790 0.361 1.00 35.69 260 ASN A C 1
ATOM 2107 O O . ASN A 1 260 ? -11.409 22.060 0.101 1.00 35.69 260 ASN A O 1
ATOM 2111 N N . ILE A 1 261 ? -9.819 22.762 1.532 1.00 37.75 261 ILE A N 1
ATOM 2112 C CA . ILE A 1 261 ? -10.510 22.491 2.791 1.00 37.75 261 ILE A CA 1
ATOM 2113 C C . ILE A 1 261 ? -9.954 23.441 3.863 1.00 37.75 261 ILE A C 1
ATOM 2115 O O . ILE A 1 261 ? -9.333 23.011 4.826 1.00 37.75 261 ILE A O 1
ATOM 2119 N N . TYR A 1 262 ? -10.193 24.748 3.737 1.00 40.47 262 TYR A N 1
ATOM 2120 C CA . TYR A 1 262 ? -10.390 25.543 4.955 1.00 40.47 262 TYR A CA 1
ATOM 2121 C C . TYR A 1 262 ? -11.838 25.337 5.392 1.00 40.47 262 TYR A C 1
ATOM 2123 O O . TYR A 1 262 ? -12.712 26.128 5.055 1.00 40.47 262 TYR A O 1
ATOM 2131 N N . LEU A 1 263 ? -12.074 24.192 6.038 1.00 42.91 263 LEU A N 1
ATOM 2132 C CA . LEU A 1 263 ? -13.229 23.896 6.904 1.00 42.91 263 LEU A CA 1
ATOM 2133 C C . LEU A 1 263 ? -13.072 22.571 7.684 1.00 42.91 263 LEU A C 1
ATOM 2135 O O . LEU A 1 263 ? -14.012 22.139 8.343 1.00 42.91 263 LEU A O 1
ATOM 2139 N N . MET A 1 264 ? -11.899 21.929 7.638 1.00 47.12 264 MET A N 1
ATOM 2140 C CA . MET A 1 264 ? -11.537 20.792 8.487 1.00 47.12 264 MET A CA 1
ATOM 2141 C C . MET A 1 264 ? -10.094 20.998 8.925 1.00 47.12 264 MET A C 1
ATOM 2143 O O .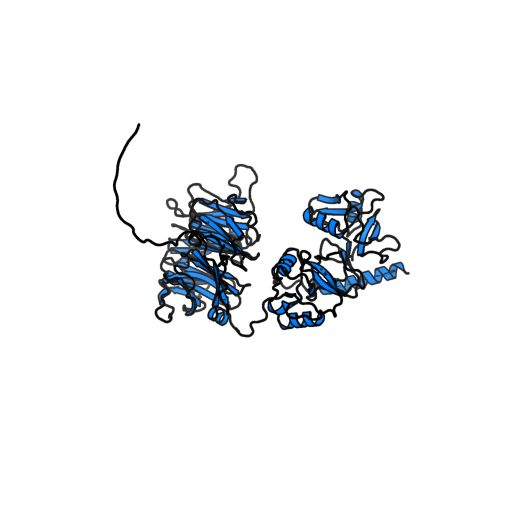 MET A 1 264 ? -9.162 20.597 8.231 1.00 47.12 264 MET A O 1
ATOM 2147 N N . ASP A 1 265 ? -9.921 21.686 10.050 1.00 49.69 265 ASP A N 1
ATOM 2148 C CA . ASP A 1 265 ? -8.607 22.050 10.588 1.00 49.69 265 ASP A CA 1
ATOM 2149 C C . ASP A 1 265 ? -7.866 20.834 11.186 1.00 49.69 265 ASP A C 1
ATOM 2151 O O . ASP A 1 265 ? -6.717 20.950 11.611 1.00 49.69 265 ASP A O 1
ATOM 2155 N N . SER A 1 266 ? -8.481 19.643 11.189 1.00 67.56 266 SER A N 1
ATOM 2156 C CA . SER A 1 266 ? -7.875 18.411 11.695 1.00 67.56 266 SER A CA 1
ATOM 2157 C C . SER A 1 266 ? -8.233 17.155 10.879 1.00 67.56 266 SER A C 1
ATOM 2159 O O . SER A 1 266 ? -9.309 17.038 10.289 1.00 67.56 266 SER A O 1
ATOM 2161 N N . LEU A 1 267 ? -7.341 16.152 10.884 1.00 67.44 267 LEU A N 1
ATOM 2162 C CA . LEU A 1 267 ? -7.638 14.790 10.400 1.00 67.44 267 LEU A CA 1
ATOM 2163 C C . LEU A 1 267 ? -8.872 14.205 11.103 1.00 67.44 267 LEU A C 1
ATOM 2165 O O . LEU A 1 267 ? -9.640 13.450 10.514 1.00 67.44 267 LEU A O 1
ATOM 2169 N N . GLU A 1 268 ? -9.081 14.592 12.358 1.00 73.00 268 GLU A N 1
ATOM 2170 C CA . GLU A 1 268 ? -10.244 14.205 13.141 1.00 73.00 268 GLU A CA 1
ATOM 2171 C C . GLU A 1 268 ? -11.548 14.667 12.474 1.00 73.00 268 GLU A C 1
ATOM 2173 O O . GLU A 1 268 ? -12.498 13.892 12.386 1.00 73.00 268 GLU A O 1
ATOM 2178 N N . ASP A 1 269 ? -11.577 15.877 11.912 1.00 76.44 269 ASP A N 1
ATOM 2179 C CA . ASP A 1 269 ? -12.722 16.375 11.144 1.00 76.44 269 ASP A CA 1
ATOM 2180 C C . ASP A 1 269 ? -12.898 15.607 9.827 1.00 76.44 269 ASP A C 1
ATOM 2182 O O . ASP A 1 269 ? -14.023 15.265 9.452 1.00 76.44 269 ASP A O 1
ATOM 2186 N N . THR A 1 270 ? -11.786 15.247 9.172 1.00 81.56 270 THR A N 1
ATOM 2187 C CA . THR A 1 270 ? -11.805 14.402 7.963 1.00 81.56 270 THR A CA 1
ATOM 2188 C C . THR A 1 270 ? -12.446 13.049 8.266 1.00 81.56 270 THR A C 1
ATOM 2190 O O . THR A 1 270 ? -13.372 12.639 7.566 1.00 81.56 270 THR A O 1
ATOM 2193 N N . PHE A 1 271 ? -12.009 12.372 9.332 1.00 85.88 271 PHE A N 1
ATOM 2194 C CA . PHE A 1 271 ? -12.582 11.099 9.767 1.00 85.88 271 PHE A CA 1
ATOM 2195 C C . PHE A 1 271 ? -14.043 11.237 10.187 1.00 85.88 271 PHE A C 1
ATOM 2197 O O . PHE A 1 271 ? -14.871 10.414 9.794 1.00 85.88 271 PHE A O 1
ATOM 2204 N N . LYS A 1 272 ? -14.402 12.303 10.910 1.00 85.12 272 LYS A N 1
ATOM 2205 C CA . LYS A 1 272 ? -15.792 12.571 11.310 1.00 85.12 272 LYS A CA 1
ATOM 2206 C C . LYS A 1 272 ? -16.733 12.702 10.113 1.00 85.12 272 LYS A C 1
ATOM 2208 O O . LYS A 1 272 ? -17.886 12.266 10.207 1.00 85.12 272 LYS A O 1
ATOM 2213 N N . ALA A 1 273 ? -16.245 13.251 9.004 1.00 86.06 273 ALA A N 1
ATOM 2214 C CA . ALA A 1 273 ? -17.012 13.466 7.784 1.00 86.06 273 ALA A CA 1
ATOM 2215 C C . ALA A 1 273 ? -16.926 12.334 6.753 1.00 86.06 273 ALA A C 1
ATOM 2217 O O . ALA A 1 273 ? -17.533 12.452 5.682 1.00 86.06 273 ALA A O 1
ATOM 2218 N N . LEU A 1 274 ? -16.193 11.250 7.039 1.00 90.31 274 LEU A N 1
ATOM 2219 C CA . LEU A 1 274 ? -16.132 10.098 6.145 1.00 90.31 274 LEU A CA 1
ATOM 2220 C C . LEU A 1 274 ? -17.534 9.546 5.879 1.00 90.31 274 LEU A C 1
ATOM 2222 O O . LEU A 1 274 ? -18.313 9.259 6.788 1.00 90.31 274 LEU A O 1
ATOM 2226 N N . SER A 1 275 ? -17.823 9.396 4.594 1.00 90.56 275 SER A N 1
ATOM 2227 C CA . SER A 1 275 ? -19.053 8.843 4.040 1.00 90.56 275 SER A CA 1
ATOM 2228 C C . SER A 1 275 ? -18.710 8.058 2.777 1.00 90.56 275 SER A C 1
ATOM 2230 O O . SER A 1 275 ? -17.627 8.217 2.204 1.00 90.56 275 SER A O 1
ATOM 2232 N N . ILE A 1 276 ? -19.601 7.156 2.367 1.00 91.44 276 ILE A N 1
ATOM 2233 C CA . ILE A 1 276 ? -19.366 6.296 1.206 1.00 91.44 276 ILE A CA 1
ATOM 2234 C C . ILE A 1 276 ? -19.339 7.170 -0.043 1.00 91.44 276 ILE A C 1
ATOM 2236 O O . ILE A 1 276 ? -20.346 7.741 -0.444 1.00 91.44 276 ILE A O 1
ATOM 2240 N N . SER A 1 277 ? -18.177 7.247 -0.680 1.00 88.75 277 SER A N 1
ATOM 2241 C CA . SER A 1 277 ? -18.003 7.948 -1.949 1.00 88.75 277 SER A CA 1
ATOM 2242 C C . SER A 1 277 ? -18.258 7.021 -3.128 1.00 88.75 277 SER A C 1
ATOM 2244 O O . SER A 1 277 ? -18.858 7.426 -4.124 1.00 88.75 277 SER A O 1
ATOM 2246 N N . ARG A 1 278 ? -17.789 5.772 -3.035 1.00 87.88 278 ARG A N 1
ATOM 2247 C CA . ARG A 1 278 ? -17.944 4.767 -4.088 1.00 87.88 278 ARG A CA 1
ATOM 2248 C C . ARG A 1 278 ? -18.109 3.382 -3.493 1.00 87.88 278 ARG A C 1
ATOM 2250 O O . ARG A 1 278 ? -17.487 3.045 -2.487 1.00 87.88 278 ARG A O 1
ATOM 2257 N N . ARG A 1 279 ? -18.882 2.570 -4.204 1.00 90.00 279 ARG A N 1
ATOM 2258 C CA . ARG A 1 279 ? -19.130 1.168 -3.898 1.00 90.00 279 ARG A CA 1
ATOM 2259 C C . ARG A 1 279 ? -18.924 0.336 -5.146 1.00 90.00 279 ARG A C 1
ATOM 2261 O O . ARG A 1 279 ? -19.522 0.619 -6.186 1.00 90.00 279 ARG A O 1
ATOM 2268 N N . LEU A 1 280 ? -18.113 -0.705 -5.025 1.00 87.12 280 LEU A N 1
ATOM 2269 C CA . LEU A 1 280 ? -18.037 -1.769 -6.007 1.00 87.12 280 LEU A CA 1
ATOM 2270 C C . LEU A 1 280 ? -18.687 -3.025 -5.428 1.00 87.12 280 LEU A C 1
ATOM 2272 O O . LEU A 1 280 ? -18.170 -3.618 -4.485 1.00 87.12 280 LEU A O 1
ATOM 2276 N N . GLN A 1 281 ? -19.802 -3.434 -6.031 1.00 77.38 281 GLN A N 1
ATOM 2277 C CA . GLN A 1 281 ? -20.389 -4.755 -5.823 1.00 77.38 281 GLN A CA 1
ATOM 2278 C C . GLN A 1 281 ? -19.957 -5.655 -6.984 1.00 77.38 281 GLN A C 1
ATOM 2280 O O . GLN A 1 281 ? -20.398 -5.425 -8.116 1.00 77.38 281 GLN A O 1
ATOM 2285 N N . PRO A 1 282 ? -19.061 -6.631 -6.765 1.00 69.69 282 PRO A N 1
ATOM 2286 C CA . PRO A 1 282 ? -18.707 -7.569 -7.815 1.00 69.69 282 PRO A CA 1
ATOM 2287 C C . PRO A 1 282 ? -19.890 -8.489 -8.140 1.00 69.69 282 PRO A C 1
ATOM 2289 O O . PRO A 1 282 ? -20.740 -8.775 -7.302 1.00 69.69 282 PRO A O 1
ATOM 2292 N N . ASN A 1 283 ? -19.924 -8.980 -9.380 1.00 68.50 283 ASN A N 1
ATOM 2293 C CA . ASN A 1 283 ? -20.928 -9.957 -9.819 1.00 68.50 283 ASN A CA 1
ATOM 2294 C C . ASN A 1 283 ? -20.729 -11.343 -9.176 1.00 68.50 283 ASN A C 1
ATOM 2296 O O . ASN A 1 283 ? -21.643 -12.162 -9.209 1.00 68.50 283 ASN A O 1
ATOM 2300 N N . ASP A 1 284 ? -19.532 -11.604 -8.649 1.00 71.56 284 ASP A N 1
ATOM 2301 C CA . ASP A 1 284 ? -19.135 -12.841 -7.981 1.00 71.56 284 ASP A CA 1
ATOM 2302 C C . ASP A 1 284 ? -18.783 -12.516 -6.516 1.00 71.56 284 ASP A C 1
ATOM 2304 O O . ASP A 1 284 ? -17.850 -11.734 -6.298 1.00 71.56 284 ASP A O 1
ATOM 2308 N N . PRO A 1 285 ? -19.516 -13.053 -5.522 1.00 75.75 285 PRO A N 1
ATOM 2309 C CA . PRO A 1 285 ? -19.420 -12.660 -4.114 1.00 75.75 285 PRO A CA 1
ATOM 2310 C C . PRO A 1 285 ? -18.216 -13.289 -3.388 1.00 75.75 285 PRO A C 1
ATOM 2312 O O . PRO A 1 285 ? -18.313 -13.689 -2.232 1.00 75.75 285 PRO A O 1
ATOM 2315 N N . SER A 1 286 ? -17.070 -13.411 -4.058 1.00 92.12 286 SER A N 1
ATOM 2316 C CA . SER A 1 286 ? -15.828 -13.850 -3.418 1.00 92.12 286 SER A CA 1
ATOM 2317 C C . SER A 1 286 ? -15.405 -12.841 -2.346 1.00 92.12 286 SER A C 1
ATOM 2319 O O . SER A 1 286 ? -15.339 -11.645 -2.642 1.00 92.12 286 SER A O 1
ATOM 2321 N N . TYR A 1 287 ? -15.055 -13.313 -1.151 1.00 94.81 287 TYR A N 1
ATOM 2322 C CA . TYR A 1 287 ? -14.621 -12.458 -0.044 1.00 94.81 287 TYR A CA 1
ATOM 2323 C C . TYR A 1 287 ? -13.352 -11.712 -0.434 1.00 94.81 287 TYR A C 1
ATOM 2325 O O . TYR A 1 287 ? -12.478 -12.301 -1.072 1.00 94.81 287 TYR A O 1
ATOM 2333 N N . ILE A 1 288 ? -13.238 -10.445 -0.045 1.00 95.75 288 ILE A N 1
ATOM 2334 C CA . ILE A 1 288 ? -11.985 -9.699 -0.160 1.00 95.75 288 ILE A CA 1
ATOM 2335 C C . ILE A 1 288 ? -11.216 -9.901 1.143 1.00 95.75 288 ILE A C 1
ATOM 2337 O O . ILE A 1 288 ? -11.756 -9.623 2.209 1.00 95.75 288 ILE A O 1
ATOM 2341 N N . LEU A 1 289 ? -9.990 -10.418 1.054 1.00 95.94 289 LEU A N 1
ATOM 2342 C CA . LEU A 1 289 ? -9.195 -10.828 2.218 1.00 95.94 289 LEU A CA 1
ATOM 2343 C C . LEU A 1 289 ? -8.105 -9.811 2.569 1.00 95.94 289 LEU A C 1
ATOM 2345 O O . LEU A 1 289 ? -7.918 -9.496 3.735 1.00 95.94 289 LEU A O 1
ATOM 2349 N N . ASP A 1 290 ? -7.427 -9.257 1.567 1.00 97.00 290 ASP A N 1
ATOM 2350 C CA . ASP A 1 290 ? -6.401 -8.226 1.732 1.00 97.00 290 ASP A CA 1
ATOM 2351 C C . ASP A 1 290 ? -6.484 -7.212 0.583 1.00 97.00 290 ASP A C 1
ATOM 2353 O O . ASP A 1 290 ? -6.987 -7.521 -0.506 1.00 97.00 290 ASP A O 1
ATOM 2357 N N . LEU A 1 291 ? -6.007 -5.990 0.817 1.00 96.81 291 LEU A N 1
ATOM 2358 C CA . LEU A 1 291 ? -5.959 -4.943 -0.194 1.00 96.81 291 LEU A CA 1
ATOM 2359 C C . LEU A 1 291 ? -4.705 -4.081 -0.059 1.00 96.81 291 LEU A C 1
ATOM 2361 O O . LEU A 1 291 ? -4.180 -3.862 1.026 1.00 96.81 291 LEU A O 1
ATOM 2365 N N . THR A 1 292 ? -4.232 -3.542 -1.179 1.00 96.19 292 THR A N 1
ATOM 2366 C CA . THR A 1 292 ? -3.061 -2.660 -1.204 1.00 96.19 292 THR A CA 1
ATOM 2367 C C . THR A 1 292 ? -3.188 -1.584 -2.277 1.00 96.19 292 THR A C 1
ATOM 2369 O O . THR A 1 292 ? -3.900 -1.745 -3.275 1.00 96.19 292 THR A O 1
ATOM 2372 N N . LEU A 1 293 ? -2.479 -0.475 -2.071 1.00 92.38 293 LEU A N 1
ATOM 2373 C CA . LEU A 1 293 ? -2.465 0.688 -2.949 1.00 92.38 293 LEU A CA 1
ATOM 2374 C C . LEU A 1 293 ? -1.121 0.829 -3.659 1.00 92.38 293 LEU A C 1
ATOM 2376 O O . LEU A 1 293 ? -0.064 0.673 -3.053 1.00 92.38 293 LEU A O 1
ATOM 2380 N N . SER A 1 294 ? -1.169 1.191 -4.937 1.00 86.88 294 SER A N 1
ATOM 2381 C CA . SER A 1 294 ? 0.005 1.592 -5.712 1.00 86.88 294 SER A CA 1
ATOM 2382 C C . SER A 1 294 ? 0.146 3.109 -5.747 1.00 86.88 294 SER A C 1
ATOM 2384 O O . SER A 1 294 ? -0.847 3.838 -5.816 1.00 86.88 294 SER A O 1
ATOM 2386 N N . ALA A 1 295 ? 1.390 3.581 -5.840 1.00 73.25 295 ALA A N 1
ATOM 2387 C CA . ALA A 1 295 ? 1.696 4.972 -6.168 1.00 73.25 295 ALA A CA 1
ATOM 2388 C C . ALA A 1 295 ? 1.167 5.397 -7.557 1.00 73.25 295 ALA A C 1
ATOM 2390 O O . ALA A 1 295 ? 0.975 6.585 -7.796 1.00 73.25 295 ALA A O 1
ATOM 2391 N N . ALA A 1 296 ? 0.905 4.450 -8.469 1.00 67.94 296 ALA A N 1
ATOM 2392 C CA . ALA A 1 296 ? 0.397 4.705 -9.823 1.00 67.94 296 ALA A CA 1
ATOM 2393 C C . ALA A 1 296 ? -1.137 4.579 -9.953 1.00 67.94 296 ALA A C 1
ATOM 2395 O O . ALA A 1 296 ? -1.639 4.180 -11.001 1.00 67.94 296 ALA A O 1
ATOM 2396 N N . ASP A 1 297 ? -1.884 4.909 -8.894 1.00 81.25 297 ASP A N 1
ATOM 2397 C CA . ASP A 1 297 ? -3.358 4.914 -8.867 1.00 81.25 297 ASP A CA 1
ATOM 2398 C C . ASP A 1 297 ? -4.028 3.550 -9.128 1.00 81.25 297 ASP A C 1
ATOM 2400 O O . ASP A 1 297 ? -5.138 3.468 -9.668 1.00 81.25 297 ASP A O 1
ATOM 2404 N N . PHE A 1 298 ? -3.402 2.466 -8.670 1.00 89.62 298 PHE A N 1
ATOM 2405 C CA . PHE A 1 298 ? -4.001 1.129 -8.666 1.00 89.62 298 PHE A CA 1
ATOM 2406 C C . PHE A 1 298 ? -4.371 0.666 -7.256 1.00 89.62 298 PHE A C 1
ATOM 2408 O O . PHE A 1 298 ? -3.697 1.002 -6.284 1.00 89.62 298 PHE A O 1
ATOM 2415 N N . ILE A 1 299 ? -5.422 -0.146 -7.171 1.00 95.12 299 ILE A N 1
ATOM 2416 C CA . ILE A 1 299 ? -5.798 -0.932 -5.994 1.00 95.12 299 ILE A CA 1
ATOM 2417 C C . ILE A 1 299 ? -5.693 -2.397 -6.399 1.00 95.12 299 ILE A C 1
ATOM 2419 O O . ILE A 1 299 ? -6.244 -2.771 -7.435 1.00 95.12 299 ILE A O 1
ATOM 2423 N N . ALA A 1 300 ? -5.023 -3.222 -5.608 1.00 97.00 300 ALA A N 1
ATOM 2424 C CA . ALA A 1 300 ? -5.064 -4.669 -5.773 1.00 97.00 300 ALA A CA 1
ATOM 2425 C C . ALA A 1 300 ? -5.767 -5.290 -4.566 1.00 97.00 300 ALA A C 1
ATOM 2427 O O . ALA A 1 300 ? -5.519 -4.865 -3.440 1.00 97.00 300 ALA A O 1
ATOM 2428 N N . VAL A 1 301 ? -6.642 -6.263 -4.810 1.00 96.81 301 VAL A N 1
ATOM 2429 C CA . VAL A 1 301 ? -7.375 -6.998 -3.771 1.00 96.81 301 VAL A CA 1
ATOM 2430 C C . VAL A 1 301 ? -7.171 -8.496 -3.956 1.00 96.81 301 VAL A C 1
ATOM 2432 O O . VAL A 1 301 ? -7.236 -8.984 -5.089 1.00 96.81 301 VAL A O 1
ATOM 2435 N N . SER A 1 302 ? -6.924 -9.229 -2.873 1.00 96.81 302 SER A N 1
ATOM 2436 C CA . SER A 1 302 ? -6.951 -10.694 -2.882 1.00 96.81 302 SER A CA 1
ATOM 2437 C C . SER A 1 302 ? -8.358 -11.197 -2.573 1.00 96.81 302 SER A C 1
ATOM 2439 O O . SER A 1 302 ? -9.068 -10.637 -1.734 1.00 96.81 302 SER A O 1
ATOM 2441 N N . CYS A 1 303 ? -8.780 -12.244 -3.277 1.00 95.56 303 CYS A N 1
ATOM 2442 C CA . CYS A 1 303 ? -10.105 -12.827 -3.131 1.00 95.56 303 CYS A CA 1
ATOM 2443 C C . CYS A 1 303 ? -10.038 -14.270 -2.611 1.00 95.56 303 CYS A C 1
ATOM 2445 O O . CYS A 1 303 ? -9.086 -15.003 -2.887 1.00 95.56 303 CYS A O 1
ATOM 2447 N N . SER A 1 304 ? -11.088 -14.717 -1.914 1.00 95.38 304 SER A N 1
ATOM 2448 C CA . SER A 1 304 ? -11.175 -16.082 -1.363 1.00 95.38 304 SER A CA 1
ATOM 2449 C C . SER A 1 304 ? -11.196 -17.198 -2.412 1.00 95.38 304 SER A C 1
ATOM 2451 O O . SER A 1 304 ? -10.972 -18.356 -2.079 1.00 95.38 304 SER A O 1
ATOM 2453 N N . ASN A 1 305 ? -11.418 -16.863 -3.684 1.00 94.00 305 ASN A N 1
ATOM 2454 C CA . ASN A 1 305 ? -11.344 -17.780 -4.823 1.00 94.00 305 ASN A CA 1
ATOM 2455 C C . ASN A 1 305 ? -9.933 -17.860 -5.445 1.00 94.00 305 ASN A C 1
ATOM 2457 O O . ASN A 1 305 ? -9.800 -18.262 -6.600 1.00 94.00 305 ASN A O 1
ATOM 2461 N N . HIS A 1 306 ? -8.893 -17.455 -4.705 1.00 95.12 306 HIS A N 1
ATOM 2462 C CA . HIS A 1 306 ? -7.477 -17.476 -5.112 1.00 95.12 306 HIS A CA 1
ATOM 2463 C C . HIS A 1 306 ? -7.107 -16.483 -6.228 1.00 95.12 306 HIS A C 1
ATOM 2465 O O . HIS A 1 306 ? -5.971 -16.466 -6.709 1.00 95.12 306 HIS A O 1
ATOM 2471 N N . VAL A 1 307 ? -8.054 -15.638 -6.646 1.00 95.19 307 VAL A N 1
ATOM 2472 C CA . VAL A 1 307 ? -7.845 -14.608 -7.665 1.00 95.19 307 VAL A CA 1
ATOM 2473 C C . VAL A 1 307 ? -7.409 -13.308 -7.006 1.00 95.19 307 VAL A C 1
ATOM 2475 O O . VAL A 1 307 ? -7.924 -12.918 -5.960 1.00 95.19 307 VAL A O 1
ATOM 2478 N N . VAL A 1 308 ? -6.494 -12.593 -7.656 1.00 96.94 308 VAL A N 1
ATOM 2479 C CA . VAL A 1 308 ? -6.171 -11.207 -7.302 1.00 96.94 308 VAL A CA 1
ATOM 2480 C C . VAL A 1 308 ? -6.757 -10.280 -8.356 1.00 96.94 308 VAL A C 1
ATOM 2482 O O . VAL A 1 308 ? -6.527 -10.466 -9.551 1.00 96.94 308 VAL A O 1
ATOM 2485 N N . ARG A 1 309 ? -7.536 -9.282 -7.934 1.00 95.44 309 ARG A N 1
ATOM 2486 C CA . ARG A 1 309 ? -8.186 -8.320 -8.834 1.00 95.44 309 ARG A CA 1
ATOM 2487 C C . ARG A 1 309 ? -7.528 -6.953 -8.722 1.00 95.44 309 ARG A C 1
ATOM 2489 O O . ARG A 1 309 ? -7.230 -6.478 -7.630 1.00 95.44 309 ARG A O 1
ATOM 2496 N N . LEU A 1 310 ? -7.318 -6.310 -9.864 1.00 95.62 310 LEU A N 1
ATOM 2497 C CA . LEU A 1 310 ? -6.753 -4.968 -9.964 1.00 95.62 310 LEU A CA 1
ATOM 2498 C C . LEU A 1 310 ? -7.844 -3.974 -10.350 1.00 95.62 310 LEU A C 1
ATOM 2500 O O . LEU A 1 310 ? -8.588 -4.200 -11.304 1.00 95.62 310 LEU A O 1
ATOM 2504 N N . HIS A 1 311 ? -7.901 -2.848 -9.651 1.00 92.69 311 HIS A N 1
ATOM 2505 C CA . HIS A 1 311 ? -8.870 -1.779 -9.849 1.00 92.69 311 HIS A CA 1
ATOM 2506 C C . HIS A 1 311 ? -8.170 -0.427 -10.003 1.00 92.69 311 HIS A C 1
ATOM 2508 O O . HIS A 1 311 ? -7.086 -0.199 -9.470 1.00 92.69 311 HIS A O 1
ATOM 2514 N N . ALA A 1 312 ? -8.804 0.503 -10.713 1.00 87.56 312 ALA A N 1
ATOM 2515 C CA . ALA A 1 312 ? -8.356 1.891 -10.766 1.00 87.56 312 ALA A CA 1
ATOM 2516 C C . ALA A 1 312 ? -8.755 2.635 -9.481 1.00 87.56 312 ALA A C 1
ATOM 2518 O O . ALA A 1 312 ? -9.946 2.722 -9.177 1.00 87.56 312 ALA A O 1
ATOM 2519 N N . LYS A 1 313 ? -7.800 3.255 -8.778 1.00 84.25 313 LYS A N 1
ATOM 2520 C CA . LYS A 1 313 ? -8.020 3.941 -7.490 1.00 84.25 313 LYS A CA 1
ATOM 2521 C C . LYS A 1 313 ? -9.093 5.025 -7.555 1.00 84.25 313 LYS A C 1
ATOM 2523 O O . LYS A 1 313 ? -9.948 5.118 -6.682 1.00 84.25 313 LYS A O 1
ATOM 2528 N N . GLY A 1 314 ? -9.087 5.818 -8.626 1.00 76.69 314 GLY A N 1
ATOM 2529 C CA . GLY A 1 314 ? -10.022 6.932 -8.789 1.00 76.69 314 GLY A CA 1
ATOM 2530 C C . GLY A 1 314 ? -11.464 6.529 -9.114 1.00 76.69 314 GLY A C 1
ATOM 2531 O O . GLY A 1 314 ? -12.360 7.350 -8.946 1.00 76.69 314 GLY A O 1
ATOM 2532 N N . THR A 1 315 ? -11.711 5.304 -9.598 1.00 79.62 315 THR A N 1
ATOM 2533 C CA . THR A 1 315 ? -13.048 4.888 -10.079 1.00 79.62 315 THR A CA 1
ATOM 2534 C C . THR A 1 315 ? -13.555 3.564 -9.514 1.00 79.62 315 THR A C 1
ATOM 2536 O O . THR A 1 315 ? -14.722 3.247 -9.724 1.00 79.62 315 THR A O 1
ATOM 2539 N N . LEU A 1 316 ? -12.704 2.791 -8.834 1.00 86.50 316 LEU A N 1
ATOM 2540 C CA . LEU A 1 316 ? -12.908 1.388 -8.442 1.00 86.50 316 LEU A CA 1
ATOM 2541 C C . LEU A 1 316 ? -13.195 0.427 -9.613 1.00 86.50 316 LEU A C 1
ATOM 2543 O O . LEU A 1 316 ? -13.515 -0.745 -9.409 1.00 86.50 316 LEU A O 1
ATOM 2547 N N . ARG A 1 317 ? -13.048 0.883 -10.864 1.00 85.50 317 ARG A N 1
ATOM 2548 C CA . ARG A 1 317 ? -13.276 0.052 -12.049 1.00 85.50 317 ARG A CA 1
ATOM 2549 C C . ARG A 1 317 ? -12.234 -1.061 -12.115 1.00 85.50 317 ARG A C 1
ATOM 2551 O O . ARG A 1 317 ? -11.043 -0.771 -12.047 1.00 85.50 317 ARG A O 1
ATOM 2558 N N . ALA A 1 318 ? -12.684 -2.297 -12.325 1.00 89.44 318 ALA A N 1
ATOM 2559 C CA . ALA A 1 318 ? -11.803 -3.434 -12.575 1.00 89.44 318 ALA A CA 1
ATOM 2560 C C . ALA A 1 318 ? -10.956 -3.215 -13.844 1.00 89.44 318 ALA A C 1
ATOM 2562 O O . ALA A 1 318 ? -11.453 -2.746 -14.871 1.00 89.44 318 ALA A O 1
ATOM 2563 N N . LEU A 1 319 ? -9.671 -3.541 -13.751 1.00 90.06 319 LEU A N 1
ATOM 2564 C CA . LEU A 1 319 ? -8.668 -3.403 -14.808 1.00 90.06 319 LEU A CA 1
ATOM 2565 C C . LEU A 1 319 ? -8.130 -4.756 -15.273 1.00 90.06 319 LEU A C 1
ATOM 2567 O O . LEU A 1 319 ? -7.758 -4.891 -16.435 1.00 90.06 319 LEU A O 1
ATOM 2571 N N . GLY A 1 320 ? -8.100 -5.752 -14.389 1.00 90.69 320 GLY A N 1
ATOM 2572 C CA . GLY A 1 320 ? -7.626 -7.088 -14.720 1.00 90.69 320 GLY A CA 1
ATOM 2573 C C . GLY A 1 320 ? -7.656 -8.034 -13.528 1.00 90.69 320 GLY A C 1
ATOM 2574 O O . GLY A 1 320 ? -7.822 -7.604 -12.387 1.00 90.69 320 GLY A O 1
ATOM 2575 N N . GLU A 1 321 ? -7.481 -9.319 -13.816 1.00 95.06 321 GLU A N 1
ATOM 2576 C CA . GLU A 1 321 ? -7.416 -10.390 -12.824 1.00 95.06 321 GLU A CA 1
ATOM 2577 C C . GLU A 1 321 ? -6.126 -11.195 -13.005 1.00 95.06 321 GLU A C 1
ATOM 2579 O O . GLU A 1 321 ? -5.655 -11.386 -14.131 1.00 95.06 321 GLU A O 1
ATOM 2584 N N . TYR A 1 322 ? -5.573 -11.672 -11.894 1.00 96.56 322 TYR A N 1
ATOM 2585 C CA . TYR A 1 322 ? -4.366 -12.488 -11.830 1.00 96.56 322 TYR A CA 1
ATOM 2586 C C . TYR A 1 322 ? -4.737 -13.829 -11.215 1.00 96.56 322 TYR A C 1
ATOM 2588 O O . TYR A 1 322 ? -5.166 -13.899 -10.062 1.00 96.56 322 TYR A O 1
ATOM 2596 N N . GLN A 1 323 ? -4.632 -14.882 -12.020 1.00 94.44 323 GLN A N 1
ATOM 2597 C CA . GLN A 1 323 ? -5.177 -16.202 -11.712 1.00 94.44 323 GLN A CA 1
ATOM 2598 C C . GLN A 1 323 ? -4.086 -17.252 -11.878 1.00 94.44 323 GLN A C 1
ATOM 2600 O O . GLN A 1 323 ? -3.816 -17.691 -12.990 1.00 94.44 323 GLN A O 1
ATOM 2605 N N . GLY A 1 324 ? -3.440 -17.673 -10.799 1.00 89.69 324 GLY A N 1
ATOM 2606 C CA . GLY A 1 324 ? -2.426 -18.725 -10.909 1.00 89.69 324 GLY A CA 1
ATOM 2607 C C . GLY A 1 324 ? -2.079 -19.436 -9.614 1.00 89.69 324 GLY A C 1
ATOM 2608 O O . GLY A 1 324 ? -1.471 -20.504 -9.686 1.00 89.69 324 GLY A O 1
ATOM 2609 N N . HIS A 1 325 ? -2.452 -18.871 -8.469 1.00 95.94 325 HIS A N 1
ATOM 2610 C CA . HIS A 1 325 ? -2.358 -19.562 -7.195 1.00 95.94 325 HIS A CA 1
ATOM 2611 C C . HIS A 1 325 ? -3.367 -20.702 -7.110 1.00 95.94 325 HIS A C 1
ATOM 2613 O O . HIS A 1 325 ? -4.461 -20.623 -7.670 1.00 95.94 325 HIS A O 1
ATOM 2619 N N . THR A 1 326 ? -2.972 -21.767 -6.420 1.00 95.19 326 THR A N 1
ATOM 2620 C CA . THR A 1 326 ? -3.819 -22.945 -6.172 1.00 95.19 326 THR A CA 1
ATOM 2621 C C . THR A 1 326 ? -4.237 -23.070 -4.708 1.00 95.19 326 THR A C 1
ATOM 2623 O O . THR A 1 326 ? -4.946 -24.010 -4.364 1.00 95.19 326 THR A O 1
ATOM 2626 N N . GLY A 1 327 ? -3.786 -22.142 -3.861 1.00 94.81 327 GLY A N 1
ATOM 2627 C CA . GLY A 1 327 ? -4.060 -22.072 -2.429 1.00 94.81 327 GLY A CA 1
ATOM 2628 C C . GLY A 1 327 ? -4.568 -20.690 -2.021 1.00 94.81 327 GLY A C 1
ATOM 2629 O O . GLY A 1 327 ? -4.710 -19.784 -2.848 1.00 94.81 327 GLY A O 1
ATOM 2630 N N . ALA A 1 328 ? -4.908 -20.531 -0.743 1.00 95.06 328 ALA A N 1
ATOM 2631 C CA . ALA A 1 328 ? -5.440 -19.283 -0.209 1.00 95.06 328 ALA A CA 1
ATOM 2632 C C . ALA A 1 328 ? -4.404 -18.158 -0.340 1.00 95.06 328 ALA A C 1
ATOM 2634 O O . ALA A 1 328 ? -3.261 -18.318 0.079 1.00 95.06 328 ALA A O 1
ATOM 2635 N N . VAL A 1 329 ? -4.814 -17.020 -0.909 1.00 96.88 329 VAL A N 1
ATOM 2636 C CA . VAL A 1 329 ? -3.961 -15.832 -1.037 1.00 96.88 329 VAL A CA 1
ATOM 2637 C C . VAL A 1 329 ? -4.133 -14.981 0.217 1.00 96.88 329 VAL A C 1
ATOM 2639 O O . VAL A 1 329 ? -5.153 -14.310 0.374 1.00 96.88 329 VAL A O 1
ATOM 2642 N N . PHE A 1 330 ? -3.140 -15.003 1.101 1.00 91.31 330 PHE A N 1
ATOM 2643 C CA . PHE A 1 330 ? -3.180 -14.312 2.398 1.00 91.31 330 PHE A CA 1
ATOM 2644 C C . PHE A 1 330 ? -2.582 -12.901 2.362 1.00 91.31 330 PHE A C 1
ATOM 2646 O O . PHE A 1 330 ? -2.665 -12.174 3.347 1.00 91.31 330 PHE A O 1
ATOM 2653 N N . GLY A 1 331 ? -2.013 -12.465 1.235 1.00 94.00 331 GLY A N 1
ATOM 2654 C CA . GLY A 1 331 ? -1.660 -11.056 1.102 1.00 94.00 331 GLY A CA 1
ATOM 2655 C C . GLY A 1 331 ? -1.349 -10.585 -0.311 1.00 94.00 331 GLY A C 1
ATOM 2656 O O . GLY A 1 331 ? -1.102 -11.369 -1.236 1.00 94.00 331 GLY A O 1
ATOM 2657 N N . VAL A 1 332 ? -1.318 -9.267 -0.457 1.00 97.56 332 VAL A N 1
ATOM 2658 C CA . VAL A 1 332 ? -1.038 -8.589 -1.721 1.00 97.56 332 VAL A CA 1
ATOM 2659 C C . VAL A 1 332 ? -0.256 -7.294 -1.476 1.00 97.56 332 VAL A C 1
ATOM 2661 O O . VAL A 1 332 ? -0.656 -6.461 -0.667 1.00 97.56 332 VAL A O 1
ATOM 2664 N N . ARG A 1 333 ? 0.883 -7.093 -2.150 1.00 97.19 333 ARG A N 1
ATOM 2665 C CA . ARG A 1 333 ? 1.764 -5.923 -1.946 1.00 97.19 333 ARG A CA 1
ATOM 2666 C C . ARG A 1 333 ? 2.297 -5.393 -3.269 1.00 97.19 333 ARG A C 1
ATOM 2668 O O . ARG A 1 333 ? 2.917 -6.135 -4.027 1.00 97.19 333 ARG A O 1
ATOM 2675 N N . PHE A 1 334 ? 2.088 -4.112 -3.568 1.00 95.00 334 PHE A N 1
ATOM 2676 C CA . PHE A 1 334 ? 2.804 -3.486 -4.683 1.00 95.00 334 PHE A CA 1
ATOM 2677 C C . PHE A 1 334 ? 4.292 -3.368 -4.365 1.00 95.00 334 PHE A C 1
ATOM 2679 O O . PHE A 1 334 ? 4.677 -3.153 -3.219 1.00 95.00 334 PHE A O 1
ATOM 2686 N N . SER A 1 335 ? 5.130 -3.470 -5.393 1.00 90.50 335 SER A N 1
ATOM 2687 C CA . SER A 1 335 ? 6.551 -3.177 -5.254 1.00 90.50 335 SER A CA 1
ATOM 2688 C C . SER A 1 335 ? 6.757 -1.686 -4.951 1.00 90.50 335 SER A C 1
ATOM 2690 O O . SER A 1 335 ? 6.315 -0.847 -5.743 1.00 90.50 335 SER A O 1
ATOM 2692 N N . PRO A 1 336 ? 7.488 -1.328 -3.880 1.00 85.88 336 PRO A N 1
ATOM 2693 C CA . PRO A 1 336 ? 7.835 0.068 -3.610 1.00 85.88 336 PRO A CA 1
ATOM 2694 C C . PRO A 1 336 ? 8.739 0.689 -4.685 1.00 85.88 336 PRO A C 1
ATOM 2696 O O . PRO A 1 336 ? 8.719 1.899 -4.895 1.00 85.88 336 PRO A O 1
ATOM 2699 N N . SER A 1 337 ? 9.532 -0.132 -5.383 1.00 81.38 337 SER A N 1
ATOM 2700 C CA . SER A 1 337 ? 10.501 0.315 -6.391 1.00 81.38 337 SER A CA 1
ATOM 2701 C C . SER A 1 337 ? 9.945 0.337 -7.817 1.00 81.38 337 SER A C 1
ATOM 2703 O O . SER A 1 337 ? 10.522 0.989 -8.689 1.00 81.38 337 SER A O 1
ATOM 2705 N N . SER A 1 338 ? 8.827 -0.348 -8.077 1.00 83.38 338 SER A N 1
ATOM 2706 C CA . SER A 1 338 ? 8.222 -0.428 -9.406 1.00 83.38 338 SER A CA 1
ATOM 2707 C C . SER A 1 338 ? 6.693 -0.394 -9.333 1.00 83.38 338 SER A C 1
ATOM 2709 O O . SER A 1 338 ? 6.074 -1.367 -8.902 1.00 83.38 338 SER A O 1
ATOM 2711 N N . PRO A 1 339 ? 6.034 0.654 -9.860 1.00 80.31 339 PRO A N 1
ATOM 2712 C CA . PRO A 1 339 ? 4.575 0.773 -9.795 1.00 80.31 339 PRO A CA 1
ATOM 2713 C C . PRO A 1 339 ? 3.831 -0.313 -10.583 1.00 80.31 339 PRO A C 1
ATOM 2715 O O . PRO A 1 339 ? 2.625 -0.481 -10.409 1.00 80.31 339 PRO A O 1
ATOM 2718 N N . ASN A 1 340 ? 4.541 -1.025 -11.467 1.00 86.12 340 ASN A N 1
ATOM 2719 C CA . ASN A 1 340 ? 3.970 -2.053 -12.327 1.00 86.12 340 ASN A CA 1
ATOM 2720 C C . ASN A 1 340 ? 4.136 -3.476 -11.778 1.00 86.12 340 ASN A C 1
ATOM 2722 O O . ASN A 1 340 ? 3.728 -4.421 -12.447 1.00 86.12 340 ASN A O 1
ATOM 2726 N N . MET A 1 341 ? 4.770 -3.647 -10.618 1.00 90.75 341 MET A N 1
ATOM 2727 C CA . MET A 1 341 ? 5.013 -4.960 -10.024 1.00 90.75 341 MET A CA 1
ATOM 2728 C C . MET A 1 341 ? 4.132 -5.172 -8.799 1.00 90.75 341 MET A C 1
ATOM 2730 O O . MET A 1 341 ? 4.025 -4.298 -7.939 1.00 90.75 341 MET A O 1
ATOM 2734 N N . LEU A 1 342 ? 3.525 -6.351 -8.726 1.00 95.50 342 LEU A N 1
ATOM 2735 C CA . LEU A 1 342 ? 2.639 -6.769 -7.644 1.00 95.50 342 LEU A CA 1
ATOM 2736 C C . LEU A 1 342 ? 3.108 -8.116 -7.103 1.00 95.50 342 LEU A C 1
ATOM 2738 O O . LEU A 1 342 ? 3.306 -9.037 -7.887 1.00 95.50 342 LEU A O 1
ATOM 2742 N N . PHE A 1 343 ? 3.258 -8.240 -5.790 1.00 97.06 343 PHE A N 1
ATOM 2743 C CA . PHE A 1 343 ? 3.598 -9.481 -5.103 1.00 97.06 343 PHE A CA 1
ATOM 2744 C C . PHE A 1 343 ? 2.376 -10.063 -4.399 1.00 97.06 343 PHE A C 1
ATOM 2746 O O . PHE A 1 343 ? 1.570 -9.323 -3.831 1.00 97.06 343 PHE A O 1
ATOM 2753 N N . THR A 1 344 ? 2.243 -11.385 -4.432 1.00 98.12 344 THR A N 1
ATOM 2754 C CA . THR A 1 344 ? 1.158 -12.129 -3.778 1.00 98.12 344 THR A CA 1
ATOM 2755 C C . THR A 1 344 ? 1.720 -13.383 -3.124 1.00 98.12 344 THR A C 1
ATOM 2757 O O . THR A 1 344 ? 2.480 -14.111 -3.759 1.00 98.12 344 THR A O 1
ATOM 2760 N N . GLY A 1 345 ? 1.353 -13.635 -1.873 1.00 97.00 345 GLY A N 1
ATOM 2761 C CA . GLY A 1 345 ? 1.730 -14.833 -1.119 1.00 97.00 345 GLY A CA 1
ATOM 2762 C C . GLY A 1 345 ? 0.541 -15.773 -0.986 1.00 97.00 345 GLY A C 1
ATOM 2763 O O . GLY A 1 345 ? -0.595 -15.311 -0.840 1.00 97.00 345 GLY A O 1
ATOM 2764 N N . SER A 1 346 ? 0.794 -17.077 -1.079 1.00 97.44 346 SER A N 1
ATOM 2765 C CA . SER A 1 346 ? -0.254 -18.094 -1.040 1.00 97.44 346 SER A CA 1
ATOM 2766 C C . SER A 1 346 ? 0.173 -19.340 -0.283 1.00 97.44 346 SER A C 1
ATOM 2768 O O . SER A 1 346 ? 1.340 -19.731 -0.313 1.00 97.44 346 SER A O 1
ATOM 2770 N N . SER A 1 347 ? -0.806 -20.022 0.314 1.00 96.38 347 SER A N 1
ATOM 2771 C CA . SER A 1 347 ? -0.618 -21.316 0.988 1.00 96.38 347 SER A CA 1
ATOM 2772 C C . SER A 1 347 ? -0.321 -22.467 0.014 1.00 96.38 347 SER A C 1
ATOM 2774 O O . SER A 1 347 ? -0.342 -23.633 0.377 1.00 96.38 347 SER A O 1
ATOM 2776 N N . ASP A 1 348 ? -0.033 -22.150 -1.255 1.00 95.19 348 ASP A N 1
ATOM 2777 C CA . ASP A 1 348 ? 0.440 -23.114 -2.251 1.00 95.19 348 ASP A CA 1
ATOM 2778 C C . ASP A 1 348 ? 1.972 -23.260 -2.234 1.00 95.19 348 ASP A C 1
ATOM 2780 O O . ASP A 1 348 ? 2.548 -23.821 -3.168 1.00 95.19 348 ASP A O 1
ATOM 2784 N N . GLY A 1 349 ? 2.628 -22.714 -1.203 1.00 93.94 349 GLY A N 1
ATOM 2785 C CA . GLY A 1 349 ? 4.082 -22.709 -1.057 1.00 93.94 349 GLY A CA 1
ATOM 2786 C C . GLY A 1 349 ? 4.785 -21.759 -2.028 1.00 93.94 349 GLY A C 1
ATOM 2787 O O . GLY A 1 349 ? 5.966 -21.948 -2.336 1.00 93.94 349 GLY A O 1
ATOM 2788 N N . THR A 1 350 ? 4.084 -20.749 -2.567 1.00 95.31 350 THR A N 1
ATOM 2789 C CA . THR A 1 350 ? 4.684 -19.767 -3.478 1.00 95.31 350 THR A CA 1
ATOM 2790 C C . THR A 1 350 ? 4.360 -18.318 -3.129 1.00 95.31 350 THR A C 1
ATOM 2792 O O . THR A 1 350 ? 3.229 -17.962 -2.792 1.00 95.31 350 THR A O 1
ATOM 2795 N N . VAL A 1 351 ? 5.354 -17.448 -3.321 1.00 96.31 351 VAL A N 1
ATOM 2796 C CA . VAL A 1 351 ? 5.137 -16.011 -3.532 1.00 96.31 351 VAL A CA 1
ATOM 2797 C C . VAL A 1 351 ? 5.310 -15.723 -5.015 1.00 96.31 351 VAL A C 1
ATOM 2799 O O . VAL A 1 351 ? 6.265 -16.176 -5.644 1.00 96.31 351 VAL A O 1
ATOM 2802 N N . ARG A 1 352 ? 4.398 -14.968 -5.617 1.00 95.25 352 ARG A N 1
ATOM 2803 C CA . ARG A 1 352 ? 4.432 -14.643 -7.046 1.00 95.25 352 ARG A CA 1
ATOM 2804 C C . ARG A 1 352 ? 4.563 -13.153 -7.267 1.00 95.25 352 ARG A C 1
ATOM 2806 O O . ARG A 1 352 ? 3.976 -12.365 -6.538 1.00 95.25 352 ARG A O 1
ATOM 2813 N N . CYS A 1 353 ? 5.316 -12.781 -8.297 1.00 94.38 353 CYS A N 1
ATOM 2814 C CA . CYS A 1 353 ? 5.423 -11.409 -8.782 1.00 94.38 353 CYS A CA 1
ATOM 2815 C C . CYS A 1 353 ? 4.750 -11.283 -10.152 1.00 94.38 353 CYS A C 1
ATOM 2817 O O . CYS A 1 353 ? 5.033 -12.063 -11.066 1.00 94.38 353 CYS A O 1
ATOM 2819 N N . TRP A 1 354 ? 3.884 -10.288 -10.306 1.00 94.25 354 TRP A N 1
ATOM 2820 C CA . TRP A 1 354 ? 3.051 -10.051 -11.482 1.00 94.25 354 TRP A CA 1
ATOM 2821 C C . TRP A 1 354 ? 3.382 -8.707 -12.127 1.00 94.25 354 TRP A C 1
ATOM 2823 O O . TRP A 1 354 ? 3.707 -7.743 -11.434 1.00 94.25 354 TRP A O 1
ATOM 2833 N N . ASP A 1 355 ? 3.245 -8.626 -13.454 1.00 91.69 355 ASP A N 1
ATOM 2834 C CA . ASP A 1 355 ? 3.248 -7.348 -14.172 1.00 91.69 355 ASP A CA 1
ATOM 2835 C C . ASP A 1 355 ? 1.804 -6.871 -14.247 1.00 91.69 355 ASP A C 1
ATOM 2837 O O . ASP A 1 355 ? 0.989 -7.489 -14.934 1.00 91.69 355 ASP A O 1
ATOM 2841 N N . VAL A 1 356 ? 1.478 -5.761 -13.590 1.00 92.50 356 VAL A N 1
ATOM 2842 C CA . VAL A 1 356 ? 0.092 -5.277 -13.534 1.00 92.50 356 VAL A CA 1
ATOM 2843 C C . VAL A 1 356 ? -0.455 -4.803 -14.886 1.00 92.50 356 VAL A C 1
ATOM 2845 O O . VAL A 1 356 ? -1.646 -4.534 -15.039 1.00 92.50 356 VAL A O 1
ATOM 2848 N N . ARG A 1 357 ? 0.416 -4.695 -15.895 1.00 88.38 357 ARG A N 1
ATOM 2849 C CA . ARG A 1 357 ? 0.051 -4.387 -17.284 1.00 88.38 357 ARG A CA 1
ATOM 2850 C C . ARG A 1 357 ? -0.318 -5.645 -18.077 1.00 88.38 357 ARG A C 1
ATOM 2852 O O . ARG A 1 357 ? -0.748 -5.529 -19.222 1.00 88.38 357 ARG A O 1
ATOM 2859 N N . ARG A 1 358 ? -0.112 -6.838 -17.510 1.00 90.75 358 ARG A N 1
ATOM 2860 C CA . ARG A 1 358 ? -0.319 -8.145 -18.152 1.00 90.75 358 ARG A CA 1
ATOM 2861 C C . ARG A 1 358 ? -1.196 -9.044 -17.266 1.00 90.75 358 ARG A C 1
ATOM 2863 O O . ARG A 1 358 ? -0.677 -9.986 -16.667 1.00 90.75 358 ARG A O 1
ATOM 2870 N N . PRO A 1 359 ? -2.511 -8.773 -17.172 1.00 92.25 359 PRO A N 1
ATOM 2871 C CA . PRO A 1 359 ? -3.428 -9.649 -16.445 1.00 92.25 359 PRO A CA 1
ATOM 2872 C C . PRO A 1 359 ? -3.460 -11.056 -17.057 1.00 92.25 359 PRO A C 1
ATOM 2874 O O . PRO A 1 359 ? -3.217 -11.231 -18.254 1.00 92.25 359 PRO A O 1
ATOM 2877 N N . GLY A 1 360 ? -3.782 -12.056 -16.239 1.00 92.38 360 GLY A N 1
ATOM 2878 C CA . GLY A 1 360 ? -3.823 -13.463 -16.632 1.00 92.38 360 GLY A CA 1
ATOM 2879 C C . GLY A 1 360 ? -3.135 -14.385 -15.626 1.00 92.38 360 GLY A C 1
ATOM 2880 O O . GLY A 1 360 ? -3.076 -14.098 -14.434 1.00 92.38 360 GLY A O 1
ATOM 2881 N N . SER A 1 361 ? -2.623 -15.516 -16.112 1.00 90.44 361 SER A N 1
ATOM 2882 C CA . SER A 1 361 ? -2.127 -16.604 -15.252 1.00 90.44 361 SER A CA 1
ATOM 2883 C C . SER A 1 361 ? -0.612 -16.725 -15.144 1.00 90.44 361 SER A C 1
ATOM 2885 O O . SER A 1 361 ? -0.101 -17.526 -14.361 1.00 90.44 361 SER A O 1
ATOM 2887 N N . SER A 1 362 ? 0.126 -15.939 -15.922 1.00 89.00 362 SER A N 1
ATOM 2888 C CA . SER A 1 362 ? 1.583 -16.018 -15.991 1.00 89.00 362 SER A CA 1
ATOM 2889 C C . SER A 1 362 ? 2.227 -14.980 -15.075 1.00 89.00 362 SER A C 1
ATOM 2891 O O . SER A 1 362 ? 2.323 -13.807 -15.433 1.00 89.00 362 SER A O 1
ATOM 2893 N N . ALA A 1 363 ? 2.691 -15.422 -13.906 1.00 91.19 363 ALA A N 1
ATOM 2894 C CA . ALA A 1 363 ? 3.559 -14.613 -13.056 1.00 91.19 363 ALA A CA 1
ATOM 2895 C C . ALA A 1 363 ? 4.912 -14.370 -13.752 1.00 91.19 363 ALA A C 1
ATOM 2897 O O . ALA A 1 363 ? 5.412 -15.243 -14.464 1.00 91.19 363 ALA A O 1
ATOM 2898 N N . ILE A 1 364 ? 5.510 -13.193 -13.543 1.00 89.88 364 ILE A N 1
ATOM 2899 C CA . ILE A 1 364 ? 6.868 -12.877 -14.016 1.00 89.88 364 ILE A CA 1
ATOM 2900 C C . ILE A 1 364 ? 7.888 -13.729 -13.256 1.00 89.88 364 ILE A C 1
ATOM 2902 O O . ILE A 1 364 ? 8.849 -14.223 -13.839 1.00 89.88 364 ILE A O 1
ATOM 2906 N N . CYS A 1 365 ? 7.675 -13.879 -11.948 1.00 88.50 365 CYS A N 1
ATOM 2907 C CA . CYS A 1 365 ? 8.538 -14.647 -11.064 1.00 88.50 365 CYS A CA 1
ATOM 2908 C C . CYS A 1 365 ? 7.708 -15.433 -10.050 1.00 88.50 365 CYS A C 1
ATOM 2910 O O . CYS A 1 365 ? 6.640 -14.983 -9.628 1.00 88.50 365 CYS A O 1
ATOM 2912 N N . VAL A 1 366 ? 8.226 -16.595 -9.658 1.00 92.81 366 VAL A N 1
ATOM 2913 C CA . VAL A 1 366 ? 7.668 -17.463 -8.622 1.00 92.81 366 VAL A CA 1
ATOM 2914 C C . VAL A 1 366 ? 8.789 -17.785 -7.637 1.00 92.81 366 VAL A C 1
ATOM 2916 O O . VAL A 1 366 ? 9.736 -18.491 -7.984 1.00 92.81 366 VAL A O 1
ATOM 2919 N N . PHE A 1 367 ? 8.680 -17.256 -6.424 1.00 93.12 367 PHE A N 1
ATOM 2920 C CA . PHE A 1 367 ? 9.570 -17.530 -5.305 1.00 93.12 367 PHE A CA 1
ATOM 2921 C C . PHE A 1 367 ? 9.027 -18.717 -4.516 1.00 93.12 367 PHE A C 1
ATOM 2923 O O . PHE A 1 367 ? 7.832 -18.797 -4.230 1.00 93.12 367 PHE A O 1
ATOM 2930 N N . LYS A 1 368 ? 9.917 -19.652 -4.206 1.00 92.69 368 LYS A N 1
ATOM 2931 C CA . LYS A 1 368 ? 9.638 -20.863 -3.435 1.00 92.69 368 LYS A CA 1
ATOM 2932 C C . LYS A 1 368 ? 10.919 -21.322 -2.752 1.00 92.69 368 LYS A C 1
ATOM 2934 O O . LYS A 1 368 ? 12.015 -21.002 -3.227 1.00 92.69 368 LYS A O 1
ATOM 2939 N N . SER A 1 369 ? 10.790 -22.060 -1.660 1.00 92.06 369 SER A N 1
ATOM 2940 C CA . SER A 1 369 ? 11.919 -22.664 -0.955 1.00 92.06 369 SER A CA 1
ATOM 2941 C C . SER A 1 369 ? 11.777 -24.181 -0.905 1.00 92.06 369 SER A C 1
ATOM 2943 O O . SER A 1 369 ? 11.907 -24.820 -1.952 1.00 92.06 369 SER A O 1
ATOM 2945 N N . ASP A 1 370 ? 11.588 -24.754 0.278 1.00 91.38 370 ASP A N 1
ATOM 2946 C CA . ASP A 1 370 ? 11.357 -26.183 0.440 1.00 91.38 370 ASP A CA 1
ATOM 2947 C C . ASP A 1 370 ? 9.939 -26.557 -0.039 1.00 91.38 370 ASP A C 1
ATOM 2949 O O . ASP A 1 370 ? 9.012 -25.786 0.215 1.00 91.38 370 ASP A O 1
ATOM 2953 N N . PRO A 1 371 ? 9.744 -27.673 -0.772 1.00 90.56 371 PRO A N 1
ATOM 2954 C CA . PRO A 1 371 ? 8.417 -28.120 -1.198 1.00 90.56 371 PRO A CA 1
ATOM 2955 C C . PRO A 1 371 ? 7.426 -28.375 -0.060 1.00 90.56 371 PRO A C 1
ATOM 2957 O O . PRO A 1 371 ? 6.225 -28.305 -0.315 1.00 90.56 371 PRO A O 1
ATOM 2960 N N . ASP A 1 372 ? 7.915 -28.665 1.146 1.00 92.56 372 ASP A N 1
ATOM 2961 C CA . ASP A 1 372 ? 7.069 -28.927 2.312 1.00 92.56 372 ASP A CA 1
ATOM 2962 C C . ASP A 1 372 ? 6.646 -27.632 3.033 1.00 92.56 372 ASP A C 1
ATOM 2964 O O . ASP A 1 372 ? 5.774 -27.661 3.900 1.00 92.56 372 ASP A O 1
ATOM 2968 N N . HIS A 1 373 ? 7.208 -26.475 2.660 1.00 93.94 373 HIS A N 1
ATOM 2969 C CA . HIS A 1 373 ? 6.802 -25.192 3.231 1.00 93.94 373 HIS A CA 1
ATOM 2970 C C . HIS A 1 373 ? 5.436 -24.735 2.700 1.00 93.94 373 HIS A C 1
ATOM 2972 O O . HIS A 1 373 ? 5.273 -24.426 1.516 1.00 93.94 373 HIS A O 1
ATOM 2978 N N . SER A 1 374 ? 4.486 -24.585 3.620 1.00 94.56 374 SER A N 1
ATOM 2979 C CA . SER A 1 374 ? 3.239 -23.841 3.437 1.00 94.56 374 SER A CA 1
ATOM 2980 C C . SER A 1 374 ? 3.428 -22.435 4.002 1.00 94.56 374 SER A C 1
ATOM 2982 O O . SER A 1 374 ? 3.818 -22.285 5.157 1.00 94.56 374 SER A O 1
ATOM 2984 N N . TYR A 1 375 ? 3.219 -21.394 3.196 1.00 96.19 375 TYR A N 1
ATOM 2985 C CA . TYR A 1 375 ? 3.312 -20.013 3.677 1.00 96.19 375 TYR A CA 1
ATOM 2986 C C . TYR A 1 375 ? 1.965 -19.548 4.236 1.00 96.19 375 TYR A C 1
ATOM 2988 O O . TYR A 1 375 ? 0.920 -19.929 3.710 1.00 96.19 375 TYR A O 1
ATOM 2996 N N . CYS A 1 376 ? 1.990 -18.672 5.239 1.00 95.38 376 CYS A N 1
ATOM 2997 C CA . CYS A 1 376 ? 0.788 -18.056 5.819 1.00 95.38 376 CYS A CA 1
ATOM 2998 C C . CYS A 1 376 ? 0.899 -16.530 5.982 1.00 95.38 376 CYS A C 1
ATOM 3000 O O . CYS A 1 376 ? -0.112 -15.850 6.158 1.00 95.38 376 CYS A O 1
ATOM 3002 N N . SER A 1 377 ? 2.099 -15.959 5.833 1.00 97.50 377 SER A N 1
ATOM 3003 C CA . SER A 1 377 ? 2.315 -14.510 5.827 1.00 97.50 377 SER A CA 1
ATOM 3004 C C . SER A 1 377 ? 3.478 -14.105 4.920 1.00 97.50 377 SER A C 1
ATOM 3006 O O . SER A 1 377 ? 4.361 -14.905 4.614 1.00 97.50 377 SER A O 1
ATOM 3008 N N . PHE A 1 378 ? 3.476 -12.863 4.426 1.00 98.19 378 PHE A N 1
ATOM 3009 C CA . PHE A 1 378 ? 4.621 -12.298 3.707 1.00 98.19 378 PHE A CA 1
ATOM 3010 C C . PHE A 1 378 ? 4.601 -10.771 3.709 1.00 98.19 378 PHE A C 1
ATOM 3012 O O . PHE A 1 378 ? 3.551 -10.150 3.910 1.00 98.19 378 PHE A O 1
ATOM 3019 N N . ASP A 1 379 ? 5.757 -10.182 3.413 1.00 98.19 379 ASP A N 1
ATOM 3020 C CA . ASP A 1 379 ? 5.879 -8.764 3.092 1.00 98.19 379 ASP A CA 1
ATOM 3021 C C . ASP A 1 379 ? 7.113 -8.478 2.217 1.00 98.19 379 ASP A C 1
ATOM 3023 O O . ASP A 1 379 ? 7.961 -9.349 1.989 1.00 98.19 379 ASP A O 1
ATOM 3027 N N . VAL A 1 380 ? 7.202 -7.251 1.698 1.00 96.62 380 VAL A N 1
ATOM 3028 C CA . VAL A 1 380 ? 8.301 -6.792 0.836 1.00 96.62 380 VAL A CA 1
ATOM 3029 C C . VAL A 1 380 ? 8.984 -5.582 1.468 1.00 96.62 380 VAL A C 1
ATOM 3031 O O . VAL A 1 380 ? 8.316 -4.647 1.906 1.00 96.62 380 VAL A O 1
ATOM 3034 N N . SER A 1 381 ? 10.317 -5.572 1.482 1.00 96.06 381 SER A N 1
ATOM 3035 C CA . SER A 1 381 ? 11.108 -4.476 2.047 1.00 96.06 381 SER A CA 1
ATOM 3036 C C . SER A 1 381 ? 10.807 -3.138 1.367 1.00 96.06 381 SER A C 1
ATOM 3038 O O . SER A 1 381 ? 10.476 -3.079 0.181 1.00 96.06 381 SER A O 1
ATOM 3040 N N . CYS A 1 382 ? 10.973 -2.024 2.086 1.00 92.81 382 CYS A N 1
ATOM 3041 C CA . CYS A 1 382 ? 10.596 -0.692 1.594 1.00 92.81 382 CYS A CA 1
ATOM 3042 C C . CYS A 1 382 ? 11.394 -0.210 0.363 1.00 92.81 382 CYS A C 1
ATOM 3044 O O . CYS A 1 382 ? 10.962 0.700 -0.340 1.00 92.81 382 CYS A O 1
ATOM 3046 N N . ASN A 1 383 ? 12.552 -0.812 0.075 1.00 90.06 383 ASN A N 1
ATOM 3047 C CA . ASN A 1 383 ? 13.328 -0.590 -1.154 1.00 90.06 383 ASN A CA 1
ATOM 3048 C C . ASN A 1 383 ? 12.964 -1.580 -2.285 1.00 90.06 383 ASN A C 1
ATOM 3050 O O . ASN A 1 383 ? 13.494 -1.487 -3.394 1.00 90.06 383 ASN A O 1
ATOM 3054 N N . GLY A 1 384 ? 12.072 -2.531 -2.011 1.00 90.50 384 GLY A N 1
ATOM 3055 C CA . GLY A 1 384 ? 11.581 -3.539 -2.936 1.00 90.50 384 GLY A CA 1
ATOM 3056 C C . GLY A 1 384 ? 12.569 -4.653 -3.263 1.00 90.50 384 GLY A C 1
ATOM 3057 O O . GLY A 1 384 ? 12.325 -5.345 -4.247 1.00 90.50 384 GLY A O 1
ATOM 3058 N N . THR A 1 385 ? 13.678 -4.813 -2.529 1.00 90.50 385 THR A N 1
ATOM 3059 C CA . THR A 1 385 ? 14.738 -5.787 -2.861 1.00 90.50 385 THR A CA 1
ATOM 3060 C C . THR A 1 385 ? 14.606 -7.123 -2.149 1.00 90.50 385 THR A C 1
ATOM 3062 O O . THR A 1 385 ? 15.046 -8.123 -2.702 1.00 90.50 385 THR A O 1
ATOM 3065 N N . VAL A 1 386 ? 14.031 -7.155 -0.948 1.00 94.81 386 VAL A N 1
ATOM 3066 C CA . VAL A 1 386 ? 13.886 -8.375 -0.149 1.00 94.81 386 VAL A CA 1
ATOM 3067 C C . VAL A 1 386 ? 12.410 -8.716 -0.020 1.00 94.81 386 VAL A C 1
ATOM 3069 O O . VAL A 1 386 ? 11.583 -7.858 0.285 1.00 94.81 386 VAL A O 1
ATOM 3072 N N . VAL A 1 387 ? 12.086 -9.979 -0.262 1.00 96.44 387 VAL A N 1
ATOM 3073 C CA . VAL A 1 387 ? 10.782 -10.571 0.040 1.00 96.44 387 VAL A CA 1
ATOM 3074 C C . VAL A 1 387 ? 10.986 -11.526 1.205 1.00 96.44 387 VAL A C 1
ATOM 3076 O O . VAL A 1 387 ? 11.918 -12.328 1.161 1.00 96.44 387 VAL A O 1
ATOM 3079 N N . CYS A 1 388 ? 10.136 -11.445 2.224 1.00 98.06 388 CYS A N 1
ATOM 3080 C CA . CYS A 1 388 ? 10.140 -12.380 3.346 1.00 98.06 388 CYS A CA 1
ATOM 3081 C C . CYS A 1 388 ? 8.768 -13.044 3.478 1.00 98.06 388 CYS A C 1
ATOM 3083 O O . CYS A 1 388 ? 7.747 -12.381 3.288 1.00 98.06 388 CYS A O 1
ATOM 3085 N N . SER A 1 389 ? 8.734 -14.339 3.779 1.00 98.12 389 SER A N 1
ATOM 3086 C CA . SER A 1 389 ? 7.506 -15.084 4.076 1.00 98.12 389 SER A CA 1
ATOM 3087 C C . SER A 1 389 ? 7.657 -15.925 5.329 1.00 98.12 389 SER A C 1
ATOM 3089 O O . SER A 1 389 ? 8.700 -16.542 5.515 1.00 98.12 389 SER A O 1
ATOM 3091 N N . GLY A 1 390 ? 6.612 -15.954 6.150 1.00 98.12 390 GLY A N 1
ATOM 3092 C CA . GLY A 1 390 ? 6.481 -16.859 7.285 1.00 98.12 390 GLY A CA 1
ATOM 3093 C C . GLY A 1 390 ? 5.739 -18.133 6.884 1.00 98.12 390 GLY A C 1
ATOM 3094 O O . GLY A 1 390 ? 4.822 -18.083 6.051 1.00 98.12 390 GLY A O 1
ATOM 3095 N N . THR A 1 391 ? 6.152 -19.270 7.440 1.00 97.88 391 THR A N 1
ATOM 3096 C CA . THR A 1 391 ? 5.496 -20.565 7.221 1.00 97.88 391 THR A CA 1
ATOM 3097 C C . THR A 1 391 ? 4.519 -20.922 8.336 1.00 97.88 391 THR A C 1
ATOM 3099 O O . THR A 1 391 ? 4.615 -20.415 9.453 1.00 97.88 391 THR A O 1
ATOM 3102 N N . GLU A 1 392 ? 3.612 -21.844 8.021 1.00 96.88 392 GLU A N 1
ATOM 3103 C CA . GLU A 1 392 ? 2.998 -22.715 9.027 1.00 96.88 392 GLU A CA 1
ATOM 3104 C C . GLU A 1 392 ? 4.080 -23.594 9.687 1.00 96.88 392 GLU A C 1
ATOM 3106 O O . GLU A 1 392 ? 5.165 -23.792 9.115 1.00 96.88 392 GLU A O 1
ATOM 3111 N N . GLN A 1 393 ? 3.792 -24.116 10.877 1.00 96.38 393 GLN A N 1
ATOM 3112 C CA . GLN A 1 393 ? 4.670 -25.014 11.613 1.00 96.38 393 GLN A CA 1
ATOM 3113 C C . GLN A 1 393 ? 4.886 -26.307 10.817 1.00 96.38 393 GLN A C 1
ATOM 3115 O O . GLN A 1 393 ? 3.941 -27.003 10.431 1.00 96.38 393 GLN A O 1
ATOM 3120 N N . LEU A 1 394 ? 6.150 -26.656 10.585 1.00 93.38 394 LEU A N 1
ATOM 3121 C CA . LEU A 1 394 ? 6.550 -27.874 9.894 1.00 93.38 394 LEU A CA 1
ATOM 3122 C C . LEU A 1 394 ? 7.392 -28.744 10.831 1.00 93.38 394 LEU A C 1
ATOM 3124 O O . LEU A 1 394 ? 8.591 -28.539 11.008 1.00 93.38 394 LEU A O 1
ATOM 3128 N N . GLY A 1 395 ? 6.760 -29.766 11.408 1.00 91.31 395 GLY A N 1
ATOM 3129 C CA . GLY A 1 395 ? 7.396 -30.568 12.450 1.00 91.31 395 GLY A CA 1
ATOM 3130 C C . GLY A 1 395 ? 7.466 -29.773 13.750 1.00 91.31 395 GLY A C 1
ATOM 3131 O O . GLY A 1 395 ? 6.423 -29.450 14.302 1.00 91.31 395 GLY A O 1
ATOM 3132 N N . GLU A 1 396 ? 8.677 -29.476 14.218 1.00 89.69 396 GLU A N 1
ATOM 3133 C CA . GLU A 1 396 ? 8.914 -28.672 15.429 1.00 89.69 396 GLU A CA 1
ATOM 3134 C C . GLU A 1 396 ? 9.394 -27.243 15.099 1.00 89.69 396 GLU A C 1
ATOM 3136 O O . GLU A 1 396 ? 9.570 -26.439 16.010 1.00 89.69 396 GLU A O 1
ATOM 3141 N N . ASP A 1 397 ? 9.592 -26.925 13.812 1.00 94.38 397 ASP A N 1
ATOM 3142 C CA . ASP A 1 397 ? 10.210 -25.677 13.355 1.00 94.38 397 ASP A CA 1
ATOM 3143 C C . ASP A 1 397 ? 9.221 -24.818 12.550 1.00 94.38 397 ASP A C 1
ATOM 3145 O O . ASP A 1 397 ? 8.334 -25.329 11.859 1.00 94.38 397 ASP A O 1
ATOM 3149 N N . SER A 1 398 ? 9.414 -23.499 12.586 1.00 96.62 398 SER A N 1
ATOM 3150 C CA . SER A 1 398 ? 8.725 -22.532 11.722 1.00 96.62 398 SER A CA 1
ATOM 3151 C C . SER A 1 398 ? 9.743 -21.605 11.068 1.00 96.62 398 SER A C 1
ATOM 3153 O O . SER A 1 398 ? 10.729 -21.212 11.688 1.00 96.62 398 SER A O 1
ATOM 3155 N N . PHE A 1 399 ? 9.526 -21.244 9.802 1.00 98.00 399 PHE A N 1
ATOM 3156 C CA . PHE A 1 399 ? 10.565 -20.621 8.985 1.00 98.00 399 PHE A CA 1
ATOM 3157 C C . PHE A 1 399 ? 10.174 -19.222 8.508 1.00 98.00 399 PHE A C 1
ATOM 3159 O O . PHE A 1 399 ? 9.157 -19.041 7.835 1.00 98.00 399 PHE A O 1
ATOM 3166 N N . LEU A 1 400 ? 11.043 -18.237 8.748 1.00 98.38 400 LEU A N 1
ATOM 3167 C CA . LEU A 1 400 ? 11.090 -17.020 7.934 1.00 98.38 400 LEU A CA 1
ATOM 3168 C C . LEU A 1 400 ? 11.979 -17.292 6.727 1.00 98.38 400 LEU A C 1
ATOM 3170 O O . LEU A 1 400 ? 13.147 -17.642 6.870 1.00 98.38 400 LEU A O 1
ATOM 3174 N N . VAL A 1 401 ? 11.446 -17.117 5.526 1.00 97.81 401 VAL A N 1
ATOM 3175 C CA . VAL A 1 401 ? 12.139 -17.419 4.272 1.00 97.81 401 VAL A CA 1
ATOM 3176 C C . VAL A 1 401 ? 12.369 -16.139 3.485 1.00 97.81 401 VAL A C 1
ATOM 3178 O O . VAL A 1 401 ? 11.431 -15.381 3.251 1.00 97.81 401 VAL A O 1
ATOM 3181 N N . PHE A 1 402 ? 13.606 -15.916 3.036 1.00 97.38 402 PHE A N 1
ATOM 3182 C CA . PHE A 1 402 ? 14.026 -14.661 2.412 1.00 97.38 402 PHE A CA 1
ATOM 3183 C C . PHE A 1 402 ? 14.448 -14.848 0.955 1.00 97.38 402 PHE A C 1
ATOM 3185 O O . PHE A 1 402 ? 15.221 -15.753 0.637 1.00 97.38 402 PHE A O 1
ATOM 3192 N N . TRP A 1 403 ? 14.031 -13.936 0.073 1.00 95.81 403 TRP A N 1
ATOM 3193 C CA . TRP A 1 403 ? 14.462 -13.894 -1.327 1.00 95.81 403 TRP A CA 1
ATOM 3194 C C . TRP A 1 403 ? 14.884 -12.493 -1.783 1.00 95.81 403 TRP A C 1
ATOM 3196 O O . TRP A 1 403 ? 14.322 -11.493 -1.341 1.00 95.81 403 TRP A O 1
ATOM 3206 N N . ASP A 1 404 ? 15.820 -12.426 -2.733 1.00 92.19 404 ASP A N 1
ATOM 3207 C CA . ASP A 1 404 ? 16.132 -11.220 -3.504 1.00 92.19 404 ASP A CA 1
ATOM 3208 C C . ASP A 1 404 ? 15.171 -11.111 -4.693 1.00 92.19 404 ASP A C 1
ATOM 3210 O O . ASP A 1 404 ? 15.199 -11.920 -5.626 1.00 92.19 404 ASP A O 1
ATOM 3214 N N . SER A 1 405 ? 14.334 -10.077 -4.684 1.00 89.75 405 SER A N 1
ATOM 3215 C CA . SER A 1 405 ? 13.305 -9.847 -5.700 1.00 89.75 405 SER A CA 1
ATOM 3216 C C . SER A 1 405 ? 13.868 -9.559 -7.099 1.00 89.75 405 SER A C 1
ATOM 3218 O O . SER A 1 405 ? 13.150 -9.691 -8.093 1.00 89.75 405 SER A O 1
ATOM 3220 N N . ARG A 1 406 ? 15.141 -9.150 -7.198 1.00 83.56 406 ARG A N 1
ATOM 3221 C CA . ARG A 1 406 ? 15.797 -8.749 -8.453 1.00 83.56 406 ARG A CA 1
ATOM 3222 C C . ARG A 1 406 ? 16.329 -9.947 -9.228 1.00 83.56 406 ARG A C 1
ATOM 3224 O O . ARG A 1 406 ? 16.495 -9.868 -10.446 1.00 83.56 406 ARG A O 1
ATOM 3231 N N . MET A 1 407 ? 16.623 -11.044 -8.537 1.00 70.94 407 MET A N 1
ATOM 3232 C CA . MET A 1 407 ? 17.212 -12.236 -9.136 1.00 70.94 407 MET A CA 1
ATOM 3233 C C . MET A 1 407 ? 16.113 -13.110 -9.736 1.00 70.94 407 MET A C 1
ATOM 3235 O O . MET A 1 407 ? 15.660 -14.076 -9.132 1.00 70.94 407 MET A O 1
ATOM 3239 N N . THR A 1 408 ? 15.673 -12.750 -10.945 1.00 57.38 408 THR A N 1
ATOM 3240 C CA . THR A 1 408 ? 14.651 -13.501 -11.683 1.00 57.38 408 THR A CA 1
ATOM 3241 C C . THR A 1 408 ? 15.240 -14.087 -12.972 1.00 57.38 408 THR A C 1
ATOM 3243 O O . THR A 1 408 ? 15.590 -13.366 -13.899 1.00 57.38 408 THR A O 1
ATOM 3246 N N . SER A 1 409 ? 15.338 -15.420 -13.008 1.00 51.06 409 SER A N 1
ATOM 3247 C CA . SER A 1 409 ? 15.613 -16.276 -14.177 1.00 51.06 409 SER A CA 1
ATOM 3248 C C . SER A 1 409 ? 16.931 -16.037 -14.933 1.00 51.06 409 SER A C 1
ATOM 3250 O O . SER A 1 409 ? 16.982 -15.309 -15.925 1.00 51.06 409 SER A O 1
ATOM 3252 N N . GLY A 1 410 ? 17.973 -16.772 -14.532 1.00 40.47 410 GLY A N 1
ATOM 3253 C CA . GLY A 1 410 ? 19.266 -16.857 -15.210 1.00 40.47 410 GLY A CA 1
ATOM 3254 C C . GLY A 1 410 ? 19.779 -18.288 -15.393 1.00 40.47 410 GLY A C 1
ATOM 3255 O O . GLY A 1 410 ? 20.973 -18.501 -15.267 1.00 40.47 410 GLY A O 1
ATOM 3256 N N . GLY A 1 411 ? 18.912 -19.256 -15.709 1.00 38.56 411 GLY A N 1
ATOM 3257 C CA . GLY A 1 411 ? 19.279 -20.542 -16.318 1.00 38.56 411 GLY A CA 1
ATOM 3258 C C . GLY A 1 411 ? 20.497 -21.278 -15.736 1.00 38.56 411 GLY A C 1
ATOM 3259 O O . GLY A 1 411 ? 21.445 -21.531 -16.477 1.00 38.56 411 GLY A O 1
ATOM 3260 N N . GLY A 1 412 ? 20.467 -21.706 -14.469 1.00 34.56 412 GLY A N 1
ATOM 3261 C CA . GLY A 1 412 ? 21.462 -22.662 -13.974 1.00 34.56 412 GLY A CA 1
ATOM 3262 C C . GLY A 1 412 ? 21.327 -23.101 -12.512 1.00 34.56 412 GLY A C 1
ATOM 3263 O O . GLY A 1 412 ? 22.007 -22.571 -11.646 1.00 34.56 412 GLY A O 1
ATOM 3264 N N . ALA A 1 413 ? 20.566 -24.174 -12.267 1.00 39.97 413 ALA A N 1
ATOM 3265 C CA . ALA A 1 413 ? 20.751 -25.207 -11.224 1.00 39.97 413 ALA A CA 1
ATOM 3266 C C . ALA A 1 413 ? 20.995 -24.834 -9.734 1.00 39.97 413 ALA A C 1
ATOM 3268 O O . ALA A 1 413 ? 21.198 -25.744 -8.928 1.00 39.97 413 ALA A O 1
ATOM 3269 N N . LYS A 1 414 ? 20.919 -23.571 -9.304 1.00 43.25 414 LYS A N 1
ATOM 3270 C CA . LYS A 1 414 ? 20.785 -23.208 -7.879 1.00 43.25 414 LYS A CA 1
ATOM 3271 C C . LYS A 1 414 ? 19.396 -22.634 -7.609 1.00 43.25 414 LYS A C 1
ATOM 3273 O O . LYS A 1 414 ? 18.722 -22.200 -8.532 1.00 43.25 414 LYS A O 1
ATOM 3278 N N . LYS A 1 415 ? 18.963 -22.679 -6.344 1.00 55.03 415 LYS A N 1
ATOM 3279 C CA . LYS A 1 415 ? 17.780 -21.994 -5.791 1.00 55.03 415 LYS A CA 1
ATOM 3280 C C . LYS A 1 415 ? 17.909 -20.471 -6.031 1.00 55.03 415 LYS A C 1
ATOM 3282 O O . LYS A 1 415 ? 18.248 -19.725 -5.121 1.00 55.03 415 LYS A O 1
ATOM 3287 N N . GLU A 1 416 ? 17.788 -20.034 -7.285 1.00 66.06 416 GLU A N 1
ATOM 3288 C CA . GLU A 1 416 ? 18.063 -18.671 -7.750 1.00 66.06 416 GLU A CA 1
ATOM 3289 C C . GLU A 1 416 ? 17.122 -17.688 -7.036 1.00 66.06 416 GLU A C 1
ATOM 3291 O O . GLU A 1 416 ? 15.904 -17.837 -7.091 1.00 66.06 416 GLU A O 1
ATOM 3296 N N . GLY A 1 417 ? 17.704 -16.724 -6.319 1.00 78.12 417 GLY A N 1
ATOM 3297 C CA . GLY A 1 417 ? 16.988 -15.701 -5.558 1.00 78.12 417 GLY A CA 1
ATOM 3298 C C . GLY A 1 417 ? 16.742 -16.016 -4.081 1.00 78.12 417 GLY A C 1
ATOM 3299 O O . GLY A 1 417 ? 16.458 -15.080 -3.350 1.00 78.12 417 GLY A O 1
ATOM 3300 N N . LEU A 1 418 ? 16.883 -17.259 -3.600 1.00 92.19 418 LEU A N 1
ATOM 3301 C CA . LEU A 1 418 ? 16.764 -17.565 -2.162 1.00 92.19 418 LEU A CA 1
ATOM 3302 C C . LEU A 1 418 ? 17.995 -17.043 -1.403 1.00 92.19 418 LEU A C 1
ATOM 3304 O O . LEU A 1 418 ? 19.120 -17.435 -1.716 1.00 92.19 418 LEU A O 1
ATOM 3308 N N . LEU A 1 419 ? 17.777 -16.185 -0.407 1.00 93.56 419 LEU A N 1
ATOM 3309 C CA . LEU A 1 419 ? 18.823 -15.589 0.429 1.00 93.56 419 LEU A CA 1
ATOM 3310 C C . LEU A 1 419 ? 19.148 -16.452 1.652 1.00 93.56 419 LEU A C 1
ATOM 3312 O O . LEU A 1 419 ? 20.314 -16.583 2.008 1.00 93.56 419 LEU A O 1
ATOM 3316 N N . GLY A 1 420 ? 18.135 -17.065 2.263 1.00 93.56 420 GLY A N 1
ATOM 3317 C CA . GLY A 1 420 ? 18.294 -17.868 3.472 1.00 93.56 420 GLY A CA 1
ATOM 3318 C C . GLY A 1 420 ? 16.968 -18.105 4.183 1.00 93.56 420 GLY A C 1
ATOM 3319 O O . GLY A 1 420 ? 15.908 -17.720 3.676 1.00 93.56 420 GLY A O 1
ATOM 3320 N N . VAL A 1 421 ? 17.049 -18.751 5.344 1.00 96.38 421 VAL A N 1
ATOM 3321 C CA . VAL A 1 421 ? 15.930 -18.941 6.268 1.00 96.38 421 VAL A CA 1
ATOM 3322 C C . VAL A 1 421 ? 16.380 -18.640 7.693 1.00 96.38 421 VAL A C 1
ATOM 3324 O O . VAL A 1 421 ? 17.547 -18.870 8.007 1.00 96.38 421 VAL A O 1
ATOM 3327 N N . TYR A 1 422 ? 15.457 -18.157 8.515 1.00 97.88 422 TYR A N 1
ATOM 3328 C CA . TYR A 1 422 ? 15.550 -18.193 9.974 1.00 97.88 422 TYR A CA 1
ATOM 3329 C C . TYR A 1 422 ? 14.569 -19.255 10.465 1.00 97.88 422 TYR A C 1
ATOM 3331 O O . TYR A 1 422 ? 13.438 -19.287 9.976 1.00 97.88 422 TYR A O 1
ATOM 3339 N N . SER A 1 423 ? 15.014 -20.144 11.346 1.00 96.25 423 SER A N 1
ATOM 3340 C CA . SER A 1 423 ? 14.277 -21.353 11.748 1.00 96.25 423 SER A CA 1
ATOM 3341 C C . SER A 1 423 ? 14.099 -21.503 13.254 1.00 96.25 423 SER A C 1
ATOM 3343 O O . SER A 1 423 ? 13.377 -22.396 13.679 1.00 96.25 423 SER A O 1
ATOM 3345 N N . GLU A 1 424 ? 14.750 -20.664 14.060 1.00 94.50 424 GLU A N 1
ATOM 3346 C CA . GLU A 1 424 ? 14.763 -20.785 15.526 1.00 94.50 424 GLU A CA 1
ATOM 3347 C C . GLU A 1 424 ? 13.992 -19.646 16.223 1.00 94.50 424 GLU A C 1
ATOM 3349 O O . GLU A 1 424 ? 13.833 -19.637 17.441 1.00 94.50 424 GLU A O 1
ATOM 3354 N N . SER A 1 425 ? 13.473 -18.691 15.448 1.00 93.88 425 SER A N 1
ATOM 3355 C CA . SER A 1 425 ? 12.805 -17.485 15.943 1.00 93.88 425 SER A CA 1
ATOM 3356 C C . SER A 1 425 ? 11.420 -17.762 16.521 1.00 93.88 425 SER A C 1
ATOM 3358 O O . SER A 1 425 ? 11.010 -17.096 17.468 1.00 93.88 425 SER A O 1
ATOM 3360 N N . HIS A 1 426 ? 10.684 -18.702 15.928 1.00 97.62 426 HIS A N 1
ATOM 3361 C CA . HIS A 1 426 ? 9.305 -19.015 16.293 1.00 97.62 426 HIS A CA 1
ATOM 3362 C C . HIS A 1 426 ? 9.093 -20.523 16.343 1.00 97.62 426 HIS A C 1
ATOM 3364 O O . HIS A 1 426 ? 9.623 -21.256 15.508 1.00 97.62 426 HIS A O 1
ATOM 3370 N N . SER A 1 427 ? 8.291 -20.974 17.305 1.00 96.56 427 SER A N 1
ATOM 3371 C CA . SER A 1 427 ? 7.978 -22.396 17.495 1.00 96.56 427 SER A CA 1
ATOM 3372 C C . SER A 1 427 ? 6.640 -22.819 16.887 1.00 96.56 427 SER A C 1
ATOM 3374 O O . SER A 1 427 ? 6.346 -24.010 16.861 1.00 96.56 427 SER A O 1
ATOM 3376 N N . ASP A 1 428 ? 5.847 -21.871 16.386 1.00 97.88 428 ASP A N 1
ATOM 3377 C CA . ASP A 1 428 ? 4.516 -22.087 15.806 1.00 97.88 428 ASP A CA 1
ATOM 3378 C C . ASP A 1 428 ? 4.295 -21.154 14.596 1.00 97.88 428 ASP A C 1
ATOM 3380 O O . ASP A 1 428 ? 5.124 -20.275 14.319 1.00 97.88 428 ASP A O 1
ATOM 3384 N N . ASP A 1 429 ? 3.164 -21.309 13.902 1.00 98.19 429 ASP A N 1
ATOM 3385 C CA . ASP A 1 429 ? 2.785 -20.593 12.679 1.00 98.19 429 ASP A CA 1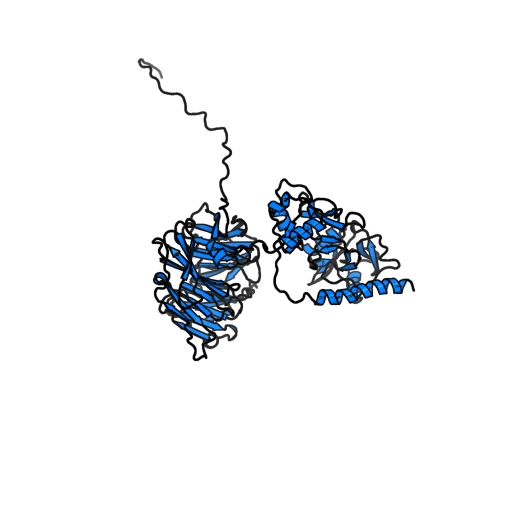
ATOM 3386 C C . ASP A 1 429 ? 3.161 -19.104 12.709 1.00 98.19 429 ASP A C 1
ATOM 3388 O O . ASP A 1 429 ? 2.724 -18.351 13.583 1.00 98.19 429 ASP A O 1
ATOM 3392 N N . ILE A 1 430 ? 3.913 -18.641 11.708 1.00 98.44 430 ILE A N 1
ATOM 3393 C CA . ILE A 1 430 ? 4.317 -17.234 11.591 1.00 98.44 430 ILE A CA 1
ATOM 3394 C C . ILE A 1 430 ? 3.213 -16.451 10.879 1.00 98.44 430 ILE A C 1
ATOM 3396 O O . ILE A 1 430 ? 3.250 -16.200 9.670 1.00 98.44 430 ILE A O 1
ATOM 3400 N N . THR A 1 431 ? 2.212 -16.051 11.651 1.00 98.00 431 THR A N 1
ATOM 3401 C CA . THR A 1 431 ? 0.961 -15.437 11.187 1.00 98.00 431 THR A CA 1
ATOM 3402 C C . THR A 1 431 ? 1.133 -14.069 10.530 1.00 98.00 431 THR A C 1
ATOM 3404 O O . THR A 1 431 ? 0.293 -13.655 9.726 1.00 98.00 431 THR A O 1
ATOM 3407 N N . VAL A 1 432 ? 2.210 -13.337 10.829 1.00 98.12 432 VAL A N 1
ATOM 3408 C CA . VAL A 1 432 ? 2.428 -11.999 10.272 1.00 98.12 432 VAL A CA 1
ATOM 3409 C C . VAL A 1 432 ? 3.907 -11.660 10.140 1.00 98.12 432 VAL A C 1
ATOM 3411 O O . VAL A 1 432 ? 4.693 -11.816 11.063 1.00 98.12 432 VAL A O 1
ATOM 3414 N N . VAL A 1 433 ? 4.269 -11.104 8.985 1.00 98.31 433 VAL A N 1
ATOM 3415 C CA . VAL A 1 433 ? 5.582 -10.512 8.705 1.00 98.31 433 VAL A CA 1
ATOM 3416 C C . VAL A 1 433 ? 5.358 -9.084 8.212 1.00 98.31 433 VAL A C 1
ATOM 3418 O O . VAL A 1 433 ? 4.471 -8.849 7.383 1.00 98.31 433 VAL A O 1
ATOM 3421 N N . ARG A 1 434 ? 6.113 -8.111 8.737 1.00 98.31 434 ARG A N 1
ATOM 3422 C CA . ARG A 1 434 ? 6.027 -6.691 8.351 1.00 98.31 434 ARG A CA 1
ATOM 3423 C C . ARG A 1 434 ? 7.395 -6.025 8.316 1.00 98.31 434 ARG A C 1
ATOM 3425 O O . ARG A 1 434 ? 8.036 -5.838 9.353 1.00 98.31 434 ARG A O 1
ATOM 3432 N N . PHE A 1 435 ? 7.811 -5.588 7.133 1.00 98.50 435 PHE A N 1
ATOM 3433 C CA . PHE A 1 435 ? 8.999 -4.755 6.988 1.00 98.50 435 PHE A CA 1
ATOM 3434 C C . PHE A 1 435 ? 8.749 -3.349 7.523 1.00 98.50 435 PHE A C 1
ATOM 3436 O O . PHE A 1 435 ? 7.649 -2.797 7.438 1.00 98.50 435 PHE A O 1
ATOM 3443 N N . HIS A 1 436 ? 9.802 -2.741 8.052 1.00 98.12 436 HIS A N 1
ATOM 3444 C CA . HIS A 1 436 ? 9.761 -1.354 8.464 1.00 98.12 436 HIS A CA 1
ATOM 3445 C C . HIS A 1 436 ? 9.602 -0.446 7.230 1.00 98.12 436 HIS A C 1
ATOM 3447 O O . HIS A 1 436 ? 10.381 -0.540 6.275 1.00 98.12 436 HIS A O 1
ATOM 3453 N N . PRO A 1 437 ? 8.654 0.507 7.232 1.00 93.31 437 PRO A N 1
ATOM 3454 C CA . PRO A 1 437 ? 8.286 1.237 6.018 1.00 93.31 437 PRO A CA 1
ATOM 3455 C C . PRO A 1 437 ? 9.356 2.225 5.519 1.00 93.31 437 PRO A C 1
ATOM 3457 O O . PRO A 1 437 ? 9.274 2.689 4.384 1.00 93.31 437 PRO A O 1
ATOM 3460 N N . LYS A 1 438 ? 10.371 2.547 6.338 1.00 92.25 438 LYS A N 1
ATOM 3461 C CA . LYS A 1 438 ? 11.506 3.423 5.963 1.00 92.25 438 LYS A CA 1
ATOM 3462 C C . LYS A 1 438 ? 12.898 2.777 6.054 1.00 92.25 438 LYS A C 1
ATOM 3464 O O . LYS A 1 438 ? 13.868 3.413 5.659 1.00 92.25 438 LYS A O 1
ATOM 3469 N N . GLN A 1 439 ? 13.021 1.561 6.590 1.00 93.94 439 GLN A N 1
ATOM 3470 C CA . GLN A 1 439 ? 14.313 0.913 6.866 1.00 93.94 439 GLN A CA 1
ATOM 3471 C C . GLN A 1 439 ? 14.275 -0.484 6.252 1.00 93.94 439 GLN A C 1
ATOM 3473 O O . GLN A 1 439 ? 13.542 -1.341 6.730 1.00 93.94 439 GLN A O 1
ATOM 3478 N N . ALA A 1 440 ? 15.017 -0.694 5.165 1.00 94.69 440 ALA A N 1
ATOM 3479 C CA . ALA A 1 440 ? 14.863 -1.893 4.340 1.00 94.69 440 ALA A CA 1
ATOM 3480 C C . ALA A 1 440 ? 15.278 -3.187 5.050 1.00 94.69 440 ALA A C 1
ATOM 3482 O O . ALA A 1 440 ? 14.715 -4.238 4.756 1.00 94.69 440 ALA A O 1
ATOM 3483 N N . ASP A 1 441 ? 16.219 -3.082 5.986 1.00 96.19 441 ASP A N 1
ATOM 3484 C CA . ASP A 1 441 ? 16.788 -4.216 6.710 1.00 96.19 441 ASP A CA 1
ATOM 3485 C C . ASP A 1 441 ? 16.092 -4.455 8.056 1.00 96.19 441 ASP A C 1
ATOM 3487 O O . ASP A 1 441 ? 16.506 -5.317 8.815 1.00 96.19 441 ASP A O 1
ATOM 3491 N N . ARG A 1 442 ? 15.024 -3.714 8.378 1.00 97.88 442 ARG A N 1
ATOM 3492 C CA . ARG A 1 442 ? 14.324 -3.846 9.660 1.00 97.88 442 ARG A CA 1
ATOM 3493 C C . ARG A 1 442 ? 12.999 -4.579 9.463 1.00 97.88 442 ARG A C 1
ATOM 3495 O O . ARG A 1 442 ? 12.177 -4.166 8.641 1.00 97.88 442 ARG A O 1
ATOM 3502 N N . LEU A 1 443 ? 12.793 -5.663 10.204 1.00 98.50 443 LEU A N 1
ATOM 3503 C CA . LEU A 1 443 ? 11.670 -6.592 10.033 1.00 98.50 443 LEU A CA 1
ATOM 3504 C C . LEU A 1 443 ? 11.037 -6.924 11.383 1.00 98.50 443 LEU A C 1
ATOM 3506 O O . LEU A 1 443 ? 11.749 -7.057 12.370 1.00 98.50 443 LEU A O 1
ATOM 3510 N N . ALA A 1 444 ? 9.717 -7.084 11.420 1.00 98.69 444 ALA A N 1
ATOM 3511 C CA . ALA A 1 444 ? 9.021 -7.693 12.547 1.00 98.69 444 ALA A CA 1
ATOM 3512 C C . ALA A 1 444 ? 8.242 -8.929 12.081 1.00 98.69 444 ALA A C 1
ATOM 3514 O O . ALA A 1 444 ? 7.628 -8.899 11.007 1.00 98.69 444 ALA A O 1
ATOM 3515 N N . SER A 1 445 ? 8.247 -9.985 12.887 1.00 98.75 445 SER A N 1
ATOM 3516 C CA . SER A 1 445 ? 7.416 -11.176 12.707 1.00 98.75 445 SER A CA 1
ATOM 3517 C C . SER A 1 445 ? 6.628 -11.471 13.974 1.00 98.75 445 SER A C 1
ATOM 3519 O O . SER A 1 445 ? 7.123 -11.238 15.070 1.00 98.75 445 SER A O 1
ATOM 3521 N N . GLY A 1 446 ? 5.401 -11.955 13.824 1.00 98.56 446 GLY A N 1
ATOM 3522 C CA . GLY A 1 446 ? 4.562 -12.435 14.916 1.00 98.56 446 GLY A CA 1
ATOM 3523 C C . GLY A 1 446 ? 4.070 -13.844 14.620 1.00 98.56 446 GLY A C 1
ATOM 3524 O O . GLY A 1 446 ? 3.933 -14.213 13.448 1.00 98.56 446 GLY A O 1
ATOM 3525 N N . SER A 1 447 ? 3.823 -14.613 15.675 1.00 98.56 447 SER A N 1
ATOM 3526 C CA . SER A 1 447 ? 3.436 -16.020 15.586 1.00 98.56 447 SER A CA 1
ATOM 3527 C C . SER A 1 447 ? 2.279 -16.366 16.529 1.00 98.56 447 SER A C 1
ATOM 3529 O O . SER A 1 447 ? 1.859 -15.571 17.380 1.00 98.56 447 SER A O 1
ATOM 3531 N N . THR A 1 448 ? 1.728 -17.563 16.334 1.00 98.19 448 THR A N 1
ATOM 3532 C CA . THR A 1 448 ? 0.797 -18.226 17.254 1.00 98.19 448 THR A CA 1
ATOM 3533 C C . THR A 1 448 ? 1.435 -18.573 18.601 1.00 98.19 448 THR A C 1
ATOM 3535 O O . THR A 1 448 ? 0.715 -18.691 19.591 1.00 98.19 448 THR A O 1
ATOM 3538 N N . ASP A 1 449 ? 2.767 -18.614 18.681 1.00 97.56 449 ASP A N 1
ATOM 3539 C CA . ASP A 1 449 ? 3.525 -18.869 19.914 1.00 97.56 449 ASP A CA 1
ATOM 3540 C C . ASP A 1 449 ? 3.411 -17.765 20.991 1.00 97.56 449 ASP A C 1
ATOM 3542 O O . ASP A 1 449 ? 3.913 -17.930 22.104 1.00 97.56 449 ASP A O 1
ATOM 3546 N N . GLY A 1 450 ? 2.738 -16.649 20.690 1.00 97.31 450 GLY A N 1
ATOM 3547 C CA . GLY A 1 450 ? 2.577 -15.519 21.607 1.00 97.31 450 GLY A CA 1
ATOM 3548 C C . GLY A 1 450 ? 3.683 -14.471 21.516 1.00 97.31 450 GLY A C 1
ATOM 3549 O O . GLY A 1 450 ? 3.662 -13.487 22.261 1.00 97.31 450 GLY A O 1
ATOM 3550 N N . LEU A 1 451 ? 4.647 -14.644 20.614 1.00 98.31 451 LEU A N 1
ATOM 3551 C CA . LEU A 1 451 ? 5.830 -13.804 20.505 1.00 98.31 451 LEU A CA 1
ATOM 3552 C C . LEU A 1 451 ? 5.825 -12.971 19.223 1.00 98.31 451 LEU A C 1
ATOM 3554 O O . LEU A 1 451 ? 5.342 -13.370 18.161 1.00 98.31 451 LEU A O 1
ATOM 3558 N N . VAL A 1 452 ? 6.435 -11.795 19.334 1.00 98.62 452 VAL A N 1
ATOM 3559 C CA . VAL A 1 452 ? 6.750 -10.901 18.224 1.00 98.62 452 VAL A CA 1
ATOM 3560 C C . VAL A 1 452 ? 8.246 -10.626 18.238 1.00 98.62 452 VAL A C 1
ATOM 3562 O O . VAL A 1 452 ? 8.758 -10.010 19.170 1.00 98.62 452 VAL A O 1
ATOM 3565 N N . ASN A 1 453 ? 8.954 -11.042 17.197 1.00 98.62 453 ASN A N 1
ATOM 3566 C CA . ASN A 1 453 ? 10.387 -10.819 17.054 1.00 98.62 453 ASN A CA 1
ATOM 3567 C C . ASN A 1 453 ? 10.672 -9.640 16.127 1.00 98.62 453 ASN A C 1
ATOM 3569 O O . ASN A 1 453 ? 9.995 -9.441 15.116 1.00 98.62 453 ASN A O 1
ATOM 3573 N N . VAL A 1 454 ? 11.695 -8.856 16.461 1.00 98.56 454 VAL A N 1
ATOM 3574 C CA . VAL A 1 454 ? 12.169 -7.725 15.659 1.00 98.56 454 VAL A CA 1
ATOM 3575 C C . VAL A 1 454 ? 13.617 -7.962 15.258 1.00 98.56 454 VAL A C 1
ATOM 3577 O O . VAL A 1 454 ? 14.449 -8.243 16.115 1.00 98.56 454 VAL A O 1
ATOM 3580 N N . PHE A 1 455 ? 13.924 -7.785 13.974 1.00 98.56 455 PHE A N 1
ATOM 3581 C CA . PHE A 1 455 ? 15.222 -8.099 13.383 1.00 98.56 455 PHE A CA 1
ATOM 3582 C C . PHE A 1 455 ? 15.869 -6.901 12.680 1.00 98.56 455 PHE A C 1
ATOM 3584 O O . PHE A 1 455 ? 15.178 -6.068 12.082 1.00 98.56 455 PHE A O 1
ATOM 3591 N N . ASP A 1 456 ? 17.201 -6.875 12.701 1.00 97.69 456 ASP A N 1
ATOM 3592 C CA . ASP A 1 456 ? 18.080 -6.145 11.788 1.00 97.69 456 ASP A CA 1
ATOM 3593 C C . ASP A 1 456 ? 18.782 -7.139 10.851 1.00 97.69 456 ASP A C 1
ATOM 3595 O O . ASP A 1 456 ? 19.800 -7.754 11.170 1.00 97.69 456 ASP A O 1
ATOM 3599 N N . LEU A 1 457 ? 18.230 -7.279 9.651 1.00 96.94 457 LEU A N 1
ATOM 3600 C CA . LEU A 1 457 ? 18.699 -8.192 8.615 1.00 96.94 457 LEU A CA 1
ATOM 3601 C C . LEU A 1 457 ? 20.075 -7.805 8.052 1.00 96.94 457 LEU A C 1
ATOM 3603 O O . LEU A 1 457 ? 20.700 -8.615 7.364 1.00 96.94 457 LEU A O 1
ATOM 3607 N N . SER A 1 458 ? 20.583 -6.599 8.334 1.00 96.19 458 SER A N 1
ATOM 3608 C CA . SER A 1 458 ? 21.930 -6.199 7.909 1.00 96.19 458 SER A CA 1
ATOM 3609 C C . SER A 1 458 ? 23.030 -6.965 8.652 1.00 96.19 458 SER A C 1
ATOM 3611 O O . SER A 1 458 ? 24.161 -7.047 8.167 1.00 96.19 458 SER A O 1
ATOM 3613 N N . LEU A 1 459 ? 22.686 -7.574 9.793 1.00 95.56 459 LEU A N 1
ATOM 3614 C CA . LEU A 1 459 ? 23.585 -8.356 10.642 1.00 95.56 459 LEU A CA 1
ATOM 3615 C C . LEU A 1 459 ? 23.705 -9.829 10.208 1.00 95.56 459 LEU A C 1
ATOM 3617 O O . LEU A 1 459 ? 24.559 -10.555 10.718 1.00 95.56 459 LEU A O 1
ATOM 3621 N N . GLY A 1 460 ? 22.932 -10.257 9.203 1.00 93.25 460 GLY A N 1
ATOM 3622 C CA . GLY A 1 460 ? 23.099 -11.549 8.541 1.00 93.25 460 GLY A CA 1
ATOM 3623 C C . GLY A 1 460 ? 22.429 -12.713 9.269 1.00 93.25 460 GLY A C 1
ATOM 3624 O O . GLY A 1 460 ? 21.251 -12.972 9.043 1.00 93.25 460 GLY A O 1
ATOM 3625 N N . GLU A 1 461 ? 23.193 -13.475 10.052 1.00 92.94 461 GLU A N 1
ATOM 3626 C CA . GLU A 1 461 ? 22.700 -14.686 10.732 1.00 92.94 461 GLU A CA 1
ATOM 3627 C C . GLU A 1 461 ? 21.634 -14.359 11.789 1.00 92.94 461 GLU A C 1
ATOM 3629 O O . GLU A 1 461 ? 21.666 -13.289 12.392 1.00 92.94 461 GLU A O 1
ATOM 3634 N N . GLU A 1 462 ? 20.712 -15.299 12.014 1.00 95.88 462 GLU A N 1
ATOM 3635 C CA . GLU A 1 462 ? 19.518 -15.145 12.859 1.00 95.88 462 GLU A CA 1
ATOM 3636 C C . GLU A 1 462 ? 19.827 -14.611 14.265 1.00 95.88 462 GLU A C 1
ATOM 3638 O O . GLU A 1 462 ? 19.298 -13.568 14.650 1.00 95.88 462 GLU A O 1
ATOM 3643 N N . ASP A 1 463 ? 20.758 -15.254 14.977 1.00 94.62 463 ASP A N 1
ATOM 3644 C CA . ASP A 1 463 ? 21.169 -14.880 16.339 1.00 94.62 463 ASP A CA 1
ATOM 3645 C C . ASP A 1 463 ? 21.683 -13.440 16.444 1.00 94.62 463 ASP A C 1
ATOM 3647 O O . ASP A 1 463 ? 21.501 -12.778 17.464 1.00 94.62 463 ASP A O 1
ATOM 3651 N N . ASN A 1 464 ? 22.347 -12.949 15.392 1.00 96.31 464 ASN A N 1
ATOM 3652 C CA . ASN A 1 464 ? 22.867 -11.583 15.353 1.00 96.31 464 ASN A CA 1
ATOM 3653 C C . ASN A 1 464 ? 21.800 -10.589 14.893 1.00 96.31 464 ASN A C 1
ATOM 3655 O O . ASN A 1 464 ? 21.842 -9.426 15.285 1.00 96.31 464 ASN A O 1
ATOM 3659 N N . ALA A 1 465 ? 20.884 -11.027 14.029 1.00 97.44 465 ALA A N 1
ATOM 3660 C CA . ALA A 1 465 ? 19.831 -10.194 13.480 1.00 97.44 465 ALA A CA 1
ATOM 3661 C C . ALA A 1 465 ? 18.724 -9.912 14.499 1.00 97.44 465 ALA A C 1
ATOM 3663 O O . ALA A 1 465 ? 18.116 -8.847 14.430 1.00 97.44 465 ALA A O 1
ATOM 3664 N N . LEU A 1 466 ? 18.446 -10.822 15.436 1.00 97.88 466 LEU A N 1
ATOM 3665 C CA . LEU A 1 466 ? 17.404 -10.637 16.445 1.00 97.88 466 LEU A CA 1
ATOM 3666 C C . LEU A 1 466 ? 17.739 -9.465 17.390 1.00 97.88 466 LEU A C 1
ATOM 3668 O O . LEU A 1 466 ? 18.659 -9.533 18.200 1.00 97.88 466 LEU A O 1
ATOM 3672 N N . ILE A 1 467 ? 16.956 -8.386 17.312 1.00 96.88 467 ILE A N 1
ATOM 3673 C CA . ILE A 1 467 ? 17.079 -7.209 18.186 1.00 96.88 467 ILE A CA 1
ATOM 3674 C C . ILE A 1 467 ? 16.343 -7.442 19.507 1.00 96.88 467 ILE A C 1
ATOM 3676 O O . ILE A 1 467 ? 16.864 -7.146 20.580 1.00 96.88 467 ILE A O 1
ATOM 3680 N N . THR A 1 468 ? 15.082 -7.871 19.432 1.00 97.50 468 THR A N 1
ATOM 3681 C CA . THR A 1 468 ? 14.229 -8.033 20.612 1.00 97.50 468 THR A CA 1
ATOM 3682 C C . THR A 1 468 ? 13.053 -8.962 20.334 1.00 97.50 468 THR A C 1
ATOM 3684 O O . THR A 1 468 ? 12.597 -9.078 19.194 1.00 97.50 468 THR A O 1
ATOM 3687 N N . THR A 1 469 ? 12.535 -9.555 21.406 1.00 97.62 469 THR A N 1
ATOM 3688 C CA . THR A 1 469 ? 11.342 -10.399 21.423 1.00 97.62 469 THR A CA 1
ATOM 3689 C C . THR A 1 469 ? 10.323 -9.774 22.367 1.00 97.62 469 THR A C 1
ATOM 3691 O O . THR A 1 469 ? 10.585 -9.579 23.555 1.00 97.62 469 THR A O 1
ATOM 3694 N N . CYS A 1 470 ? 9.150 -9.452 21.838 1.00 97.44 470 CYS A N 1
ATOM 3695 C CA . CYS A 1 470 ? 8.032 -8.879 22.571 1.00 97.44 470 CYS A CA 1
ATOM 3696 C C . CYS A 1 470 ? 6.998 -9.974 22.835 1.00 97.44 470 CYS A C 1
ATOM 3698 O O . CYS A 1 470 ? 6.656 -10.725 21.927 1.00 97.44 470 CYS A O 1
ATOM 3700 N N . ASN A 1 471 ? 6.475 -10.051 24.057 1.00 96.88 471 ASN A N 1
ATOM 3701 C CA . ASN A 1 471 ? 5.419 -11.003 24.394 1.00 96.88 471 ASN A CA 1
ATOM 3702 C C . ASN A 1 471 ? 4.041 -10.336 24.252 1.00 96.88 471 ASN A C 1
ATOM 3704 O O . ASN A 1 471 ? 3.787 -9.320 24.907 1.00 96.88 471 ASN A O 1
ATOM 3708 N N . CYS A 1 472 ? 3.176 -10.900 23.410 1.00 95.00 472 CYS A N 1
ATOM 3709 C CA . CYS A 1 472 ? 1.763 -10.527 23.284 1.00 95.00 472 CYS A CA 1
ATOM 3710 C C . CYS A 1 472 ? 0.809 -11.554 23.913 1.00 95.00 472 CYS A C 1
ATOM 3712 O O . CYS A 1 472 ? -0.401 -11.415 23.785 1.00 95.00 472 CYS A O 1
ATOM 3714 N N . ASP A 1 473 ? 1.343 -12.566 24.604 1.00 93.31 473 ASP A N 1
ATOM 3715 C CA . ASP A 1 473 ? 0.638 -13.608 25.365 1.00 93.31 473 ASP A CA 1
ATOM 3716 C C . ASP A 1 473 ? -0.326 -14.495 24.545 1.00 93.31 473 ASP A C 1
ATOM 3718 O O . ASP A 1 473 ? -0.873 -15.461 25.080 1.00 93.31 473 ASP A O 1
ATOM 3722 N N . SER A 1 474 ? -0.529 -14.198 23.257 1.00 96.56 474 SER A N 1
ATOM 3723 C CA . SER A 1 474 ? -1.502 -14.849 22.380 1.00 96.56 474 SER A CA 1
ATOM 3724 C C . SER A 1 474 ? -1.127 -14.722 20.901 1.00 96.56 474 SER A C 1
ATOM 3726 O O . SER A 1 474 ? -0.217 -13.987 20.531 1.00 96.56 474 SER A O 1
ATOM 3728 N N . SER A 1 475 ? -1.839 -15.432 20.025 1.00 97.56 475 SER A N 1
ATOM 3729 C CA . SER A 1 475 ? -1.512 -15.491 18.598 1.00 97.56 475 SER A CA 1
ATOM 3730 C C . SER A 1 475 ? -1.600 -14.116 17.931 1.00 97.56 475 SER A C 1
ATOM 3732 O O . SER A 1 475 ? -2.665 -13.497 17.908 1.00 97.56 475 SER A O 1
ATOM 3734 N N . SER A 1 476 ? -0.496 -13.652 17.343 1.00 97.50 476 SER A N 1
ATOM 3735 C CA . SER A 1 476 ? -0.426 -12.364 16.640 1.00 97.50 476 SER A CA 1
ATOM 3736 C C . SER A 1 476 ? -1.325 -12.359 15.399 1.00 97.50 476 SER A C 1
ATOM 3738 O O . SER A 1 476 ? -1.281 -13.294 14.606 1.00 97.50 476 SER A O 1
ATOM 3740 N N . SER A 1 477 ? -2.105 -11.303 15.176 1.00 96.81 477 SER A N 1
ATOM 3741 C CA . SER A 1 477 ? -2.982 -11.154 14.001 1.00 96.81 477 SER A CA 1
ATOM 3742 C C . SER A 1 477 ? -2.539 -10.024 13.067 1.00 96.81 477 SER A C 1
ATOM 3744 O O . SER A 1 477 ? -2.608 -10.156 11.843 1.00 96.81 477 SER A O 1
ATOM 3746 N N . ALA A 1 478 ? -2.028 -8.915 13.609 1.00 97.38 478 ALA A N 1
ATOM 3747 C CA . ALA A 1 478 ? -1.535 -7.799 12.808 1.00 97.38 478 ALA A CA 1
ATOM 3748 C C . ALA A 1 478 ? -0.417 -7.025 13.510 1.00 97.38 478 ALA A C 1
ATOM 3750 O O . ALA A 1 478 ? -0.496 -6.736 14.700 1.00 97.38 478 ALA A O 1
ATOM 3751 N N . LEU A 1 479 ? 0.583 -6.607 12.729 1.00 98.38 479 LEU A N 1
ATOM 3752 C CA . LEU A 1 479 ? 1.663 -5.725 13.172 1.00 98.38 479 LEU A CA 1
ATOM 3753 C C . LEU A 1 479 ? 1.623 -4.395 12.415 1.00 98.38 479 LEU A C 1
ATOM 3755 O O . LEU A 1 479 ? 1.350 -4.362 11.210 1.00 98.38 479 LEU A O 1
ATOM 3759 N N . CYS A 1 480 ? 1.931 -3.299 13.106 1.00 97.56 480 CYS A N 1
ATOM 3760 C CA . CYS A 1 480 ? 2.044 -1.969 12.510 1.00 97.56 480 CYS A CA 1
ATOM 3761 C C . CYS A 1 480 ? 3.204 -1.191 13.142 1.00 97.56 480 CYS A C 1
ATOM 3763 O O . CYS A 1 480 ? 3.280 -1.057 14.362 1.00 97.56 480 CYS A O 1
ATOM 3765 N N . TRP A 1 481 ? 4.093 -0.653 12.306 1.00 97.69 481 TRP A N 1
ATOM 3766 C CA . TRP A 1 481 ? 5.141 0.277 12.729 1.00 97.69 481 TRP A CA 1
ATOM 3767 C C . TRP A 1 481 ? 4.539 1.666 12.951 1.00 97.69 481 TRP A C 1
ATOM 3769 O O . TRP A 1 481 ? 3.821 2.179 12.091 1.00 97.69 481 TRP A O 1
ATOM 3779 N N . THR A 1 482 ? 4.815 2.276 14.102 1.00 95.81 482 THR A N 1
ATOM 3780 C CA . THR A 1 482 ? 4.162 3.512 14.555 1.00 95.81 482 THR A CA 1
ATOM 3781 C C . THR A 1 482 ? 5.148 4.456 15.239 1.00 95.81 482 THR A C 1
ATOM 3783 O O . THR A 1 482 ? 6.298 4.104 15.493 1.00 95.81 482 THR A O 1
ATOM 3786 N N . GLY A 1 483 ? 4.705 5.674 15.544 1.00 91.00 483 GLY A N 1
ATOM 3787 C CA . GLY A 1 483 ? 5.558 6.714 16.105 1.00 91.00 483 GLY A CA 1
ATOM 3788 C C . GLY A 1 483 ? 6.245 7.546 15.026 1.00 91.00 483 GLY A C 1
ATOM 3789 O O . GLY A 1 483 ? 6.425 7.130 13.881 1.00 91.00 483 GLY A O 1
ATOM 3790 N N . LYS A 1 484 ? 6.647 8.760 15.401 1.00 88.19 484 LYS A N 1
ATOM 3791 C CA . LYS A 1 484 ? 7.234 9.754 14.493 1.00 88.19 484 LYS A CA 1
ATOM 3792 C C . LYS A 1 484 ? 8.453 9.238 13.720 1.00 88.19 484 LYS A C 1
ATOM 3794 O O . LYS A 1 484 ? 8.633 9.590 12.554 1.00 88.19 484 LYS A O 1
ATOM 3799 N N . ASN A 1 485 ? 9.262 8.391 14.358 1.00 89.50 485 ASN A N 1
ATOM 3800 C CA . ASN A 1 485 ? 10.430 7.754 13.747 1.00 89.50 485 ASN A CA 1
ATOM 3801 C C . ASN A 1 485 ? 10.173 6.299 13.326 1.00 89.50 485 ASN A C 1
ATOM 3803 O O . ASN A 1 485 ? 11.103 5.649 12.854 1.00 89.50 485 ASN A O 1
ATOM 3807 N N . LEU A 1 486 ? 8.936 5.808 13.472 1.00 93.81 486 LEU A N 1
ATOM 3808 C CA . LEU A 1 486 ? 8.546 4.412 13.248 1.00 93.81 486 LEU A CA 1
ATOM 3809 C C . LEU A 1 486 ? 9.313 3.429 14.155 1.00 93.81 486 LEU A C 1
ATOM 3811 O O . LEU A 1 486 ? 9.628 2.302 13.789 1.00 93.81 486 LEU A O 1
ATOM 3815 N N . ASP A 1 487 ? 9.622 3.885 15.364 1.00 93.81 487 ASP A N 1
ATOM 3816 C CA . ASP A 1 487 ? 10.349 3.175 16.413 1.00 93.81 487 ASP A CA 1
ATOM 3817 C C . ASP A 1 487 ? 9.432 2.448 17.403 1.00 93.81 487 ASP A C 1
ATOM 3819 O O . ASP A 1 487 ? 9.922 1.747 18.285 1.00 93.81 487 ASP A O 1
ATOM 3823 N N . ARG A 1 488 ? 8.114 2.555 17.246 1.00 95.81 488 ARG A N 1
ATOM 3824 C CA . ARG A 1 488 ? 7.133 1.815 18.039 1.00 95.81 488 ARG A CA 1
ATOM 3825 C C . ARG A 1 488 ? 6.500 0.711 17.213 1.00 95.81 488 ARG A C 1
ATOM 3827 O O . ARG A 1 488 ? 6.347 0.842 15.997 1.00 95.81 488 ARG A O 1
ATOM 3834 N N . LEU A 1 489 ? 6.073 -0.350 17.881 1.00 97.69 489 LEU A N 1
ATOM 3835 C CA . LEU A 1 489 ? 5.430 -1.492 17.245 1.00 97.69 489 LEU A CA 1
ATOM 3836 C C . LEU A 1 489 ? 4.097 -1.778 17.931 1.00 97.69 489 LEU A C 1
ATOM 3838 O O . LEU A 1 489 ? 4.054 -2.037 19.131 1.00 97.69 489 LEU A O 1
ATOM 3842 N N . LEU A 1 490 ? 3.019 -1.692 17.157 1.00 98.06 490 LEU A N 1
ATOM 3843 C CA . LEU A 1 490 ? 1.694 -2.162 17.541 1.00 98.06 490 LEU A CA 1
ATOM 3844 C C . LEU A 1 490 ? 1.564 -3.632 17.139 1.00 98.06 490 LEU A C 1
ATOM 3846 O O . LEU A 1 490 ? 1.842 -3.969 15.986 1.00 98.06 490 LEU A O 1
ATOM 3850 N N . CYS A 1 491 ? 1.059 -4.451 18.053 1.00 98.25 491 CYS A N 1
ATOM 3851 C CA . CYS A 1 491 ? 0.570 -5.797 17.800 1.00 98.25 491 CYS A CA 1
ATOM 3852 C C . CYS A 1 491 ? -0.894 -5.914 18.217 1.00 98.25 491 CYS A C 1
ATOM 3854 O O . CYS A 1 491 ? -1.281 -5.493 19.307 1.00 98.25 491 CYS A O 1
ATOM 3856 N N . LEU A 1 492 ? -1.689 -6.501 17.333 1.00 98.19 492 LEU A N 1
ATOM 3857 C CA . LEU A 1 492 ? -3.034 -6.987 17.610 1.00 98.19 492 LEU A CA 1
ATOM 3858 C C . LEU A 1 492 ? -2.992 -8.512 17.596 1.00 98.19 492 LEU A C 1
ATOM 3860 O O . LEU A 1 492 ? -2.205 -9.085 16.839 1.00 98.19 492 LEU A O 1
ATOM 3864 N N . THR A 1 493 ? -3.818 -9.157 18.410 1.00 98.19 493 THR A N 1
ATOM 3865 C CA . THR A 1 493 ? -3.868 -10.620 18.534 1.00 98.19 493 THR A CA 1
ATOM 3866 C C . THR A 1 493 ? -5.206 -11.179 18.041 1.00 98.19 493 THR A C 1
ATOM 3868 O O . THR A 1 493 ? -6.162 -10.438 17.809 1.00 98.19 493 THR A O 1
ATOM 3871 N N . HIS A 1 494 ? -5.281 -12.492 17.822 1.00 96.00 494 HIS A N 1
ATOM 3872 C CA . HIS A 1 494 ? -6.497 -13.190 17.383 1.00 96.00 494 HIS A CA 1
ATOM 3873 C C . HIS A 1 494 ? -7.580 -13.292 18.470 1.00 96.00 494 HIS A C 1
ATOM 3875 O O . HIS A 1 494 ? -8.733 -13.577 18.156 1.00 96.00 494 HIS A O 1
ATOM 3881 N N . ASP A 1 495 ? -7.227 -13.071 19.735 1.00 95.69 495 ASP A N 1
ATOM 3882 C CA . ASP A 1 495 ? -8.159 -12.949 20.862 1.00 95.69 495 ASP A CA 1
ATOM 3883 C C . ASP A 1 495 ? -8.482 -11.489 21.217 1.00 95.69 495 ASP A C 1
ATOM 3885 O O . ASP A 1 495 ? -9.073 -11.222 22.262 1.00 95.69 495 ASP A O 1
ATOM 3889 N N . GLU A 1 496 ? -8.187 -10.564 20.298 1.00 95.56 496 GLU A N 1
ATOM 3890 C CA . GLU A 1 496 ? -8.558 -9.147 20.377 1.00 95.56 496 GLU A CA 1
ATOM 3891 C C . GLU A 1 496 ? -7.810 -8.361 21.465 1.00 95.56 496 GLU A C 1
ATOM 3893 O O . GLU A 1 496 ? -8.273 -7.330 21.973 1.00 95.56 496 GLU A O 1
ATOM 3898 N N . GLY A 1 497 ? -6.609 -8.830 21.784 1.00 96.31 497 GLY A N 1
ATOM 3899 C CA . GLY A 1 497 ? -5.602 -8.107 22.533 1.00 96.31 497 GLY A CA 1
ATOM 3900 C C . GLY A 1 497 ? -4.909 -7.033 21.694 1.00 96.31 497 GLY A C 1
ATOM 3901 O O . GLY A 1 497 ? -4.861 -7.071 20.460 1.00 96.31 497 GLY A O 1
ATOM 3902 N N . LEU A 1 498 ? -4.379 -6.029 22.389 1.00 96.81 498 LEU A N 1
ATOM 3903 C CA . LEU A 1 498 ? -3.671 -4.895 21.809 1.00 96.81 498 LEU A CA 1
ATOM 3904 C C . LEU A 1 498 ? -2.444 -4.583 22.664 1.00 96.81 498 LEU A C 1
ATOM 3906 O O . LEU A 1 498 ? -2.566 -4.257 23.848 1.00 96.81 498 LEU A O 1
ATOM 3910 N N . HIS A 1 499 ? -1.271 -4.619 22.037 1.00 96.88 499 HIS A N 1
ATOM 3911 C CA . HIS A 1 499 ? 0.017 -4.353 22.668 1.00 96.88 499 HIS A CA 1
ATOM 3912 C C . HIS A 1 499 ? 0.793 -3.309 21.869 1.00 96.88 499 HIS A C 1
ATOM 3914 O O . HIS A 1 499 ? 0.867 -3.373 20.643 1.00 96.88 499 HIS A O 1
ATOM 3920 N N . LEU A 1 500 ? 1.376 -2.333 22.557 1.00 96.62 500 LEU A N 1
ATOM 3921 C CA . LEU A 1 500 ? 2.166 -1.265 21.959 1.00 96.62 500 LEU A CA 1
ATOM 3922 C C . LEU A 1 500 ? 3.498 -1.144 22.693 1.00 96.62 500 LEU A C 1
ATOM 3924 O O . LEU A 1 500 ? 3.527 -0.841 23.889 1.00 96.62 500 LEU A O 1
ATOM 3928 N N . TRP A 1 501 ? 4.593 -1.318 21.960 1.00 96.50 501 TRP A N 1
ATOM 3929 C CA . TRP A 1 501 ? 5.954 -1.230 22.489 1.00 96.50 501 TRP A CA 1
ATOM 3930 C C . TRP A 1 501 ? 6.734 -0.081 21.856 1.00 96.50 501 TRP A C 1
ATOM 3932 O O . TRP A 1 501 ? 6.488 0.292 20.708 1.00 96.50 501 TRP A O 1
ATOM 3942 N N . ASP A 1 502 ? 7.691 0.469 22.599 1.00 95.44 502 ASP A N 1
ATOM 3943 C CA . ASP A 1 502 ? 8.629 1.493 22.140 1.00 95.44 502 ASP A CA 1
ATOM 3944 C C . ASP A 1 502 ? 10.044 0.915 22.050 1.00 95.44 502 ASP A C 1
ATOM 3946 O O . ASP A 1 502 ? 10.757 0.785 23.046 1.00 95.44 502 ASP A O 1
ATOM 3950 N N . LEU A 1 503 ? 10.465 0.581 20.831 1.00 94.69 503 LEU A N 1
ATOM 3951 C CA . LEU A 1 503 ? 11.747 -0.067 20.560 1.00 94.69 503 LEU A CA 1
ATOM 3952 C C . LEU A 1 503 ? 12.931 0.893 20.728 1.00 94.69 503 LEU A C 1
ATOM 3954 O O . LEU A 1 503 ? 14.075 0.448 20.728 1.00 94.69 503 LEU A O 1
ATOM 3958 N N . SER A 1 504 ? 12.689 2.201 20.875 1.00 92.56 504 SER A N 1
ATOM 3959 C CA . SER A 1 504 ? 13.747 3.163 21.209 1.00 92.56 504 SER A CA 1
ATOM 3960 C C . SER A 1 504 ? 14.198 3.065 22.671 1.00 92.56 504 SER A C 1
ATOM 3962 O O . SER A 1 504 ? 15.248 3.598 23.026 1.00 92.56 504 SER A O 1
ATOM 3964 N N . ARG A 1 505 ? 13.422 2.371 23.515 1.00 93.12 505 ARG A N 1
ATOM 3965 C CA . ARG A 1 505 ? 13.630 2.272 24.966 1.00 93.12 505 ARG A CA 1
ATOM 3966 C C . ARG A 1 505 ? 14.231 0.945 25.418 1.00 93.12 505 ARG A C 1
ATOM 3968 O O . ARG A 1 505 ? 14.266 0.699 26.614 1.00 93.12 505 ARG A O 1
ATOM 3975 N N . LEU A 1 506 ? 14.696 0.103 24.494 1.00 90.62 506 LEU A N 1
ATOM 3976 C CA . LEU A 1 506 ? 15.245 -1.222 24.819 1.00 90.62 506 LEU A CA 1
ATOM 3977 C C . LEU A 1 506 ? 16.368 -1.165 25.867 1.00 90.62 506 LEU A C 1
ATOM 3979 O O . LEU A 1 506 ? 16.398 -1.995 26.768 1.00 90.62 506 LEU A O 1
ATOM 3983 N N . ASP A 1 507 ? 17.225 -0.145 25.782 1.00 89.25 507 ASP A N 1
ATOM 3984 C CA . ASP A 1 507 ? 18.334 0.086 26.718 1.00 89.25 507 ASP A CA 1
ATOM 3985 C C . ASP A 1 507 ? 18.044 1.208 27.740 1.00 89.25 507 ASP A C 1
ATOM 3987 O O . ASP A 1 507 ? 18.958 1.710 28.398 1.00 89.25 507 ASP A O 1
ATOM 3991 N N . SER A 1 508 ? 16.790 1.664 27.837 1.00 89.69 508 SER A N 1
ATOM 3992 C CA . SER A 1 508 ? 16.366 2.735 28.749 1.00 89.69 508 SER A CA 1
ATOM 3993 C C . SER A 1 508 ? 15.754 2.170 30.033 1.00 89.69 508 SER A C 1
ATOM 3995 O O . SER A 1 508 ? 15.198 1.077 30.044 1.00 89.69 508 SER A O 1
ATOM 3997 N N . ASP A 1 509 ? 15.783 2.967 31.106 1.00 87.00 509 ASP A N 1
ATOM 3998 C CA . ASP A 1 509 ? 15.010 2.700 32.328 1.00 87.00 509 ASP A CA 1
ATOM 3999 C C . ASP A 1 509 ? 13.501 2.983 32.139 1.00 87.00 509 ASP A C 1
ATOM 4001 O O . ASP A 1 509 ? 12.676 2.606 32.977 1.00 87.00 509 ASP A O 1
ATOM 4005 N N . ASP A 1 510 ? 13.121 3.676 31.058 1.00 87.25 510 ASP A N 1
ATOM 4006 C CA . ASP A 1 510 ? 11.724 3.970 30.740 1.00 87.25 510 ASP A CA 1
ATOM 4007 C C . ASP A 1 510 ? 10.942 2.699 30.354 1.00 87.25 510 ASP A C 1
ATOM 4009 O O . ASP A 1 510 ? 11.488 1.812 29.698 1.00 87.25 510 ASP A O 1
ATOM 4013 N N . PRO A 1 511 ? 9.626 2.620 30.647 1.00 86.44 511 PRO A N 1
ATOM 4014 C CA . PRO A 1 511 ? 8.817 1.470 30.258 1.00 86.44 511 PRO A CA 1
ATOM 4015 C C . PRO A 1 511 ? 8.855 1.219 28.746 1.00 86.44 511 PRO A C 1
ATOM 4017 O O . PRO A 1 511 ? 8.468 2.090 27.956 1.00 86.44 511 PRO A O 1
ATOM 4020 N N . PHE A 1 512 ? 9.292 0.011 28.381 1.00 92.56 512 PHE A N 1
ATOM 4021 C CA . PHE A 1 512 ? 9.302 -0.521 27.018 1.00 92.56 512 PHE A CA 1
ATOM 4022 C C . PHE A 1 512 ? 7.883 -0.731 26.470 1.00 92.56 512 PHE A C 1
ATOM 4024 O O . PHE A 1 512 ? 7.559 -0.290 25.368 1.00 92.56 512 PHE A O 1
ATOM 4031 N N . THR A 1 513 ? 7.009 -1.360 27.261 1.00 94.00 513 THR A N 1
ATOM 4032 C CA . THR A 1 513 ? 5.586 -1.526 26.936 1.00 94.00 513 THR A CA 1
ATOM 4033 C C . THR A 1 513 ? 4.835 -0.243 27.273 1.00 94.00 513 THR A C 1
ATOM 4035 O O . THR A 1 513 ? 4.724 0.131 28.441 1.00 94.00 513 THR A O 1
ATOM 4038 N N . LEU A 1 514 ? 4.307 0.430 26.253 1.00 92.69 514 LEU A N 1
ATOM 4039 C CA . LEU A 1 514 ? 3.540 1.667 26.401 1.00 92.69 514 LEU A CA 1
ATOM 4040 C C . LEU A 1 514 ? 2.086 1.396 26.790 1.00 92.69 514 LEU A C 1
ATOM 4042 O O . LEU A 1 514 ? 1.501 2.147 27.568 1.00 92.69 514 LEU A O 1
ATOM 4046 N N . PHE A 1 515 ? 1.501 0.344 26.223 1.00 93.12 515 PHE A N 1
ATOM 4047 C CA . PHE A 1 515 ? 0.108 -0.025 26.435 1.00 93.12 515 PHE A CA 1
ATOM 4048 C C . PHE A 1 515 ? -0.083 -1.517 26.143 1.00 93.12 515 PHE A C 1
ATOM 4050 O O . PHE A 1 515 ? 0.539 -2.056 25.230 1.00 93.12 515 PHE A O 1
ATOM 4057 N N . SER A 1 516 ? -0.898 -2.195 26.948 1.00 94.00 516 SER A N 1
ATOM 4058 C CA . SER A 1 516 ? -1.169 -3.628 26.814 1.00 94.00 516 SER A CA 1
ATOM 4059 C C . SER A 1 516 ? -2.542 -3.941 27.397 1.00 94.00 516 SER A C 1
ATOM 4061 O O . SER A 1 516 ? -2.824 -3.577 28.542 1.00 94.00 516 SER A O 1
ATOM 4063 N N . SER A 1 517 ? -3.394 -4.601 26.621 1.00 94.25 517 SER A N 1
ATOM 4064 C CA . SER A 1 517 ? -4.708 -5.068 27.054 1.00 94.25 517 SER A CA 1
ATOM 4065 C C . SER A 1 517 ? -5.023 -6.415 26.395 1.00 94.25 517 SER A C 1
ATOM 4067 O O . SER A 1 517 ? -4.981 -6.471 25.170 1.00 94.25 517 SER A O 1
ATOM 4069 N N . PRO A 1 518 ? -5.359 -7.471 27.163 1.00 91.44 518 PRO A N 1
ATOM 4070 C CA . PRO A 1 518 ? -5.697 -8.787 26.605 1.00 91.44 518 PRO A CA 1
ATOM 4071 C C . PRO A 1 518 ? -7.017 -8.837 25.821 1.00 91.44 518 PRO A C 1
ATOM 4073 O O . PRO A 1 518 ? -7.170 -9.677 24.952 1.00 91.44 518 PRO A O 1
ATOM 4076 N N . ASP A 1 519 ? -7.974 -7.956 26.134 1.00 92.88 519 ASP A N 1
ATOM 4077 C CA . ASP A 1 519 ? -9.192 -7.756 25.335 1.00 92.88 519 ASP A CA 1
ATOM 4078 C C . ASP A 1 519 ? -9.498 -6.256 25.291 1.00 92.88 519 ASP A C 1
ATOM 4080 O O . ASP A 1 519 ? -10.138 -5.682 26.186 1.00 92.88 519 ASP A O 1
ATOM 4084 N N . ALA A 1 520 ? -9.003 -5.605 24.241 1.00 89.12 520 ALA A N 1
ATOM 4085 C CA . ALA A 1 520 ? -9.089 -4.159 24.098 1.00 89.12 520 ALA A CA 1
ATOM 4086 C C . ALA A 1 520 ? -10.466 -3.683 23.601 1.00 89.12 520 ALA A C 1
ATOM 4088 O O . ALA A 1 520 ? -10.718 -2.475 23.555 1.00 89.12 520 ALA A O 1
ATOM 4089 N N . ARG A 1 521 ? -11.393 -4.595 23.270 1.00 91.75 521 ARG A N 1
ATOM 4090 C CA . ARG A 1 521 ? -12.717 -4.243 22.725 1.00 91.75 521 ARG A CA 1
ATOM 4091 C C . ARG A 1 521 ? -13.620 -3.555 23.736 1.00 91.75 521 ARG A C 1
ATOM 4093 O O . ARG A 1 521 ? -14.505 -2.791 23.362 1.00 91.75 521 ARG A O 1
ATOM 4100 N N . THR A 1 522 ? -13.391 -3.823 25.019 1.00 86.38 522 THR A N 1
ATOM 4101 C CA . THR A 1 522 ? -14.180 -3.264 26.128 1.00 86.38 522 THR A CA 1
ATOM 4102 C C . THR A 1 522 ? -13.736 -1.863 26.547 1.00 86.38 522 THR A C 1
ATOM 4104 O O . THR A 1 522 ? -14.440 -1.192 27.300 1.00 86.38 522 THR A O 1
ATOM 4107 N N . LEU A 1 523 ? -12.576 -1.413 26.064 1.00 86.75 523 LEU A N 1
ATOM 4108 C CA . LEU A 1 523 ? -11.983 -0.130 26.428 1.00 86.75 523 LEU A CA 1
ATOM 4109 C C . LEU A 1 523 ? -12.698 1.079 25.802 1.00 86.75 523 LEU A C 1
ATOM 4111 O O . LEU A 1 523 ? -12.967 2.042 26.528 1.00 86.75 523 LEU A O 1
ATOM 4115 N N . PRO A 1 524 ? -13.026 1.089 24.494 1.00 87.81 524 PRO A N 1
ATOM 4116 C CA . PRO A 1 524 ? -13.724 2.220 23.909 1.00 87.81 524 PRO A CA 1
ATOM 4117 C C . PRO A 1 524 ? -15.206 2.219 24.290 1.00 87.81 524 PRO A C 1
ATOM 4119 O O . PRO A 1 524 ? -15.908 1.216 24.204 1.00 87.81 524 PRO A O 1
ATOM 4122 N N . SER A 1 525 ? -15.724 3.398 24.635 1.00 83.75 525 SER A N 1
ATOM 4123 C CA . SER A 1 525 ? -17.169 3.611 24.754 1.00 83.75 525 SER A CA 1
ATOM 4124 C C . SER A 1 525 ? -17.775 3.867 23.373 1.00 83.75 525 SER A C 1
ATOM 4126 O O . SER A 1 525 ? -17.475 4.887 22.748 1.00 83.75 525 SER A O 1
ATOM 4128 N N . LEU A 1 526 ? -18.628 2.954 22.899 1.00 85.44 526 LEU A N 1
ATOM 4129 C CA . LEU A 1 526 ? -19.313 3.068 21.607 1.00 85.44 526 LEU A CA 1
ATOM 4130 C C . LEU A 1 526 ? -20.751 3.610 21.761 1.00 85.44 526 LEU A C 1
ATOM 4132 O O . LEU A 1 526 ? -21.412 3.328 22.763 1.00 85.44 526 LEU A O 1
ATOM 4136 N N . PRO A 1 527 ? -21.257 4.393 20.789 1.00 77.94 527 PRO A N 1
ATOM 4137 C CA . PRO A 1 527 ? -22.625 4.906 20.798 1.00 77.94 527 PRO A CA 1
ATOM 4138 C C . PRO A 1 527 ? -23.669 3.827 20.456 1.00 77.94 527 PRO A C 1
ATOM 4140 O O . PRO A 1 527 ? -23.396 2.871 19.730 1.00 77.94 527 PRO A O 1
ATOM 4143 N N . ASP A 1 528 ? -24.892 4.025 20.956 1.00 66.12 528 ASP A N 1
ATOM 4144 C CA . ASP A 1 528 ? -26.140 3.394 20.489 1.00 66.12 528 ASP A CA 1
ATOM 4145 C C . ASP A 1 528 ? -26.163 1.854 20.386 1.00 66.12 528 ASP A C 1
ATOM 4147 O O . ASP A 1 528 ? -26.849 1.291 19.536 1.00 66.12 528 ASP A O 1
ATOM 4151 N N . GLY A 1 529 ? -25.457 1.146 21.275 1.00 67.94 529 GLY A N 1
ATOM 4152 C CA . GLY A 1 529 ? -25.499 -0.324 21.337 1.00 67.94 529 GLY A CA 1
ATOM 4153 C C . GLY A 1 529 ? -24.749 -1.035 20.205 1.00 67.94 529 GLY A C 1
ATOM 4154 O O . GLY A 1 529 ? -24.913 -2.243 20.042 1.00 67.94 529 GLY A O 1
ATOM 4155 N N . THR A 1 530 ? -23.936 -0.297 19.445 1.00 81.00 530 THR A N 1
ATOM 4156 C CA . THR A 1 530 ? -22.956 -0.865 18.509 1.00 81.00 530 THR A CA 1
ATOM 4157 C C . THR A 1 530 ? -21.872 -1.621 19.278 1.00 81.00 530 THR A C 1
ATOM 4159 O O . THR A 1 530 ? -21.544 -1.261 20.413 1.00 81.00 530 THR A O 1
ATOM 4162 N N . THR A 1 531 ? -21.348 -2.696 18.690 1.00 87.75 531 THR A N 1
ATOM 4163 C CA . THR A 1 531 ? -20.334 -3.552 19.316 1.00 87.75 531 THR A CA 1
ATOM 4164 C C . THR A 1 531 ? -19.044 -3.512 18.512 1.00 87.75 531 THR A C 1
ATOM 4166 O O . THR A 1 531 ? -19.052 -3.585 17.286 1.00 87.75 531 THR A O 1
ATOM 4169 N N . LEU A 1 532 ? -17.923 -3.396 19.221 1.00 94.75 532 LEU A N 1
ATOM 4170 C CA . LEU A 1 532 ? -16.602 -3.633 18.663 1.00 94.75 532 LEU A CA 1
ATOM 4171 C C . LEU A 1 532 ? -16.315 -5.115 18.867 1.00 94.75 532 LEU A C 1
ATOM 4173 O O . LEU A 1 532 ? -16.076 -5.545 19.992 1.00 94.75 532 LEU A O 1
ATOM 4177 N N . ASP A 1 533 ? -16.407 -5.891 17.795 1.00 95.06 533 ASP A N 1
ATOM 4178 C CA . ASP A 1 533 ? -16.348 -7.347 17.878 1.00 95.06 533 ASP A CA 1
ATOM 4179 C C . ASP A 1 533 ? -14.939 -7.887 17.628 1.00 95.06 533 ASP A C 1
ATOM 4181 O O . ASP A 1 533 ? -14.568 -8.888 18.240 1.00 95.06 533 ASP A O 1
ATOM 4185 N N . TYR A 1 534 ? -14.177 -7.219 16.756 1.00 96.56 534 TYR A N 1
ATOM 4186 C CA . TYR A 1 534 ? -12.814 -7.587 16.371 1.00 96.56 534 TYR A CA 1
ATOM 4187 C C . TYR A 1 534 ? -11.998 -6.379 15.894 1.00 96.56 534 TYR A C 1
ATOM 4189 O O . TYR A 1 534 ? -12.553 -5.344 15.497 1.00 96.56 534 TYR A O 1
ATOM 4197 N N . PHE A 1 535 ? -10.675 -6.526 15.876 1.00 97.50 535 PHE A N 1
ATOM 4198 C CA . PHE A 1 535 ? -9.747 -5.609 15.226 1.00 97.50 535 PHE A CA 1
ATOM 4199 C C . PHE A 1 535 ? -9.388 -6.057 13.806 1.00 97.50 535 PHE A C 1
ATOM 4201 O O . PHE A 1 535 ? -9.229 -7.236 13.511 1.00 97.50 535 PHE A O 1
ATOM 4208 N N . VAL A 1 536 ? -9.242 -5.085 12.906 1.00 97.06 536 VAL A N 1
ATOM 4209 C CA . VAL A 1 536 ? -8.820 -5.302 11.511 1.00 97.06 536 VAL A CA 1
ATOM 4210 C C . VAL A 1 536 ? -7.330 -4.997 11.342 1.00 97.06 536 VAL A C 1
ATOM 4212 O O . VAL A 1 536 ? -6.643 -5.635 10.551 1.00 97.06 536 VAL A O 1
ATOM 4215 N N . GLY A 1 537 ? -6.813 -3.995 12.056 1.00 97.06 537 GLY A N 1
ATOM 4216 C CA . GLY A 1 537 ? -5.416 -3.573 11.948 1.00 97.06 537 GLY A CA 1
ATOM 4217 C C . GLY A 1 537 ? -5.172 -2.171 12.503 1.00 97.06 537 GLY A C 1
ATOM 4218 O O . GLY A 1 537 ? -6.095 -1.484 12.940 1.00 97.06 537 GLY A O 1
ATOM 4219 N N . GLY A 1 538 ? -3.920 -1.721 12.448 1.00 96.19 538 GLY A N 1
ATOM 4220 C CA . GLY A 1 538 ? -3.529 -0.358 12.811 1.00 96.19 538 GLY A CA 1
ATOM 4221 C C . GLY A 1 538 ? -2.904 0.402 11.648 1.00 96.19 538 GLY A C 1
ATOM 4222 O O . GLY A 1 538 ? -2.328 -0.188 10.735 1.00 96.19 538 GLY A O 1
ATOM 4223 N N . MET A 1 539 ? -3.000 1.726 11.698 1.00 94.75 539 MET A N 1
ATOM 4224 C CA . MET A 1 539 ? -2.300 2.629 10.795 1.00 94.75 539 MET A CA 1
ATOM 4225 C C . MET A 1 539 ? -1.682 3.789 11.564 1.00 94.75 539 MET A C 1
ATOM 4227 O O . MET A 1 539 ? -2.328 4.450 12.380 1.00 94.75 539 MET A O 1
ATOM 4231 N N . TRP A 1 540 ? -0.418 4.059 11.264 1.00 94.19 540 TRP A N 1
ATOM 4232 C CA . TRP A 1 540 ? 0.247 5.267 11.710 1.00 94.19 540 TRP A CA 1
ATOM 4233 C C . TRP A 1 540 ? -0.042 6.415 10.748 1.00 94.19 540 TRP A C 1
ATOM 4235 O O . TRP A 1 540 ? 0.175 6.295 9.539 1.00 94.19 540 TRP A O 1
ATOM 4245 N N . GLN A 1 541 ? -0.515 7.537 11.282 1.00 88.00 541 GLN A N 1
ATOM 4246 C CA . GLN A 1 541 ? -0.762 8.740 10.510 1.00 88.00 541 GLN A CA 1
ATOM 4247 C C . GLN A 1 541 ? 0.306 9.790 10.847 1.00 88.00 541 GLN A C 1
ATOM 4249 O O . GLN A 1 541 ? 0.359 10.328 11.953 1.00 88.00 541 GLN A O 1
ATOM 4254 N N . GLU A 1 542 ? 1.163 10.080 9.861 1.00 83.81 542 GLU A N 1
ATOM 4255 C CA . GLU A 1 542 ? 2.331 10.952 10.045 1.00 83.81 542 GLU A CA 1
ATOM 4256 C C . GLU A 1 542 ? 1.982 12.448 10.179 1.00 83.81 542 GLU A C 1
ATOM 4258 O O . GLU A 1 542 ? 2.665 13.158 10.910 1.00 83.81 542 GLU A O 1
ATOM 4263 N N . GLU A 1 543 ? 0.940 12.955 9.503 1.00 79.00 543 GLU A N 1
ATOM 4264 C CA . GLU A 1 543 ? 0.628 14.404 9.487 1.00 79.00 543 GLU A CA 1
ATOM 4265 C C . GLU A 1 543 ? 0.075 14.929 10.826 1.00 79.00 543 GLU A C 1
ATOM 4267 O O . GLU A 1 543 ? 0.151 16.121 11.112 1.00 79.00 543 GLU A O 1
ATOM 4272 N N . SER A 1 544 ? -0.510 14.047 11.631 1.00 79.38 544 SER A N 1
ATOM 4273 C CA . SER A 1 544 ? -1.190 14.322 12.898 1.00 79.38 544 SER A CA 1
ATOM 4274 C C . SER A 1 544 ? -0.534 13.620 14.082 1.00 79.38 544 SER A C 1
ATOM 4276 O O . SER A 1 544 ? -0.975 13.848 15.205 1.00 79.38 544 SER A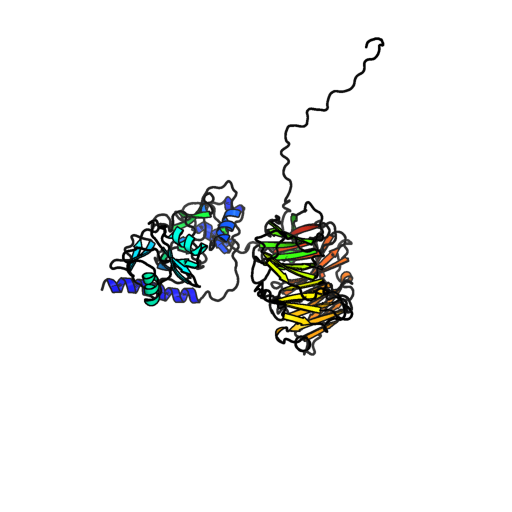 O 1
ATOM 4278 N N . ASP A 1 545 ? 0.520 12.829 13.839 1.00 86.12 545 ASP A N 1
ATOM 4279 C CA . ASP A 1 545 ? 1.276 12.095 14.862 1.00 86.12 545 ASP A CA 1
ATOM 4280 C C . ASP A 1 545 ? 0.368 11.166 15.686 1.00 86.12 545 ASP A C 1
ATOM 4282 O O . ASP A 1 545 ? 0.421 11.137 16.917 1.00 86.12 545 ASP A O 1
ATOM 4286 N N . ARG A 1 546 ? -0.530 10.447 14.996 1.00 89.06 546 ARG A N 1
ATOM 4287 C CA . ARG A 1 546 ? -1.549 9.604 15.631 1.00 89.06 546 ARG A CA 1
ATOM 4288 C C . ARG A 1 546 ? -1.515 8.166 15.152 1.00 89.06 546 ARG A C 1
ATOM 4290 O O . ARG A 1 546 ? -1.402 7.885 13.959 1.00 89.06 546 ARG A O 1
ATOM 4297 N N . LEU A 1 547 ? -1.709 7.258 16.102 1.00 94.31 547 LEU A N 1
ATOM 4298 C CA . LEU A 1 547 ? -1.979 5.853 15.840 1.00 94.31 547 LEU A CA 1
ATOM 4299 C C . LEU A 1 547 ? -3.490 5.634 15.806 1.00 94.31 547 LEU A C 1
ATOM 4301 O O . LEU A 1 547 ? -4.170 5.849 16.808 1.00 94.31 547 LEU A O 1
ATOM 4305 N N . VAL A 1 548 ? -4.001 5.185 14.663 1.00 95.00 548 VAL A N 1
ATOM 4306 C CA . VAL A 1 548 ? -5.407 4.815 14.500 1.00 95.00 548 VAL A CA 1
ATOM 4307 C C . VAL A 1 548 ? -5.508 3.301 14.408 1.00 95.00 548 VAL A C 1
ATOM 4309 O O . VAL A 1 548 ? -4.896 2.684 13.540 1.00 95.00 548 VAL A O 1
ATOM 4312 N N . VAL A 1 549 ? -6.306 2.708 15.283 1.00 96.81 549 VAL A N 1
ATOM 4313 C CA . VAL A 1 549 ? -6.673 1.294 15.245 1.00 96.81 549 VAL A CA 1
ATOM 4314 C C . VAL A 1 549 ? -8.058 1.181 14.622 1.00 96.81 549 VAL A C 1
ATOM 4316 O O . VAL A 1 549 ? -8.969 1.942 14.952 1.00 96.81 549 VAL A O 1
ATOM 4319 N N . VAL A 1 550 ? -8.209 0.256 13.683 1.00 97.56 550 VAL A N 1
ATOM 4320 C CA . VAL A 1 550 ? -9.470 -0.005 12.996 1.00 97.56 550 VAL A CA 1
ATOM 4321 C C . VAL A 1 550 ? -10.050 -1.294 13.541 1.00 97.56 550 VAL A C 1
ATOM 4323 O O . VAL A 1 550 ? -9.412 -2.343 13.478 1.00 97.56 550 VAL A O 1
ATOM 4326 N N . GLY A 1 551 ? -11.263 -1.204 14.065 1.00 96.88 551 GLY A N 1
ATOM 4327 C CA . GLY A 1 551 ? -12.068 -2.347 14.463 1.00 96.88 551 GLY A CA 1
ATOM 4328 C C . GLY A 1 551 ? -13.340 -2.457 13.640 1.00 96.88 551 GLY A C 1
ATOM 4329 O O . GLY A 1 551 ? -13.654 -1.572 12.839 1.00 96.88 551 GLY A O 1
ATOM 4330 N N . GLY A 1 552 ? -14.089 -3.530 13.847 1.00 95.81 552 GLY A N 1
ATOM 4331 C CA . GLY A 1 552 ? -15.357 -3.737 13.166 1.00 95.81 552 GLY A CA 1
ATOM 4332 C C . GLY A 1 552 ? -16.344 -4.581 13.955 1.00 95.81 552 GLY A C 1
ATOM 4333 O O . GLY A 1 552 ? -16.041 -5.092 15.034 1.00 95.81 552 GLY A O 1
ATOM 4334 N N . SER A 1 553 ? -17.538 -4.707 13.386 1.00 95.06 553 SER A N 1
ATOM 4335 C CA . SER A 1 553 ? -18.606 -5.568 13.887 1.00 95.06 553 SER A CA 1
ATOM 4336 C C . SER A 1 553 ? -18.919 -6.698 12.901 1.00 95.06 553 SER A C 1
ATOM 4338 O O . SER A 1 553 ? -18.591 -6.632 11.709 1.00 95.06 553 SER A O 1
ATOM 4340 N N . HIS A 1 554 ? -19.595 -7.747 13.370 1.00 94.38 554 HIS A N 1
ATOM 4341 C CA . HIS A 1 554 ? -20.087 -8.837 12.516 1.00 94.38 554 HIS A CA 1
ATOM 4342 C C . HIS A 1 554 ? -21.137 -8.360 11.497 1.00 94.38 554 HIS A C 1
ATOM 4344 O O . HIS A 1 554 ? -21.356 -9.018 10.479 1.00 94.38 554 HIS A O 1
ATOM 4350 N N . SER A 1 555 ? -21.793 -7.222 11.757 1.00 92.44 555 SER A N 1
ATOM 4351 C CA . SER A 1 555 ? -22.791 -6.620 10.866 1.00 92.44 555 SER A CA 1
ATOM 4352 C C . SER A 1 555 ? -22.188 -5.717 9.782 1.00 92.44 555 SER A C 1
ATOM 4354 O O . SER A 1 555 ? -22.926 -5.281 8.898 1.00 92.44 555 SER A O 1
ATOM 4356 N N . GLY A 1 556 ? -20.871 -5.475 9.808 1.00 94.00 556 GLY A N 1
ATOM 4357 C CA . GLY A 1 556 ? -20.150 -4.685 8.804 1.00 94.00 556 GLY A CA 1
ATOM 4358 C C . GLY A 1 556 ? -19.970 -3.206 9.146 1.00 94.00 556 GLY A C 1
ATOM 4359 O O . GLY A 1 556 ? -19.678 -2.400 8.258 1.00 94.00 556 GLY A O 1
ATOM 4360 N N . GLU A 1 557 ? -20.136 -2.831 10.416 1.00 94.69 557 GLU A N 1
ATOM 4361 C CA . GLU A 1 557 ? -19.726 -1.511 10.900 1.00 94.69 557 GLU A CA 1
ATOM 4362 C C . GLU A 1 557 ? -18.203 -1.453 11.063 1.00 94.69 557 GLU A C 1
ATOM 4364 O O . GLU A 1 557 ? -17.563 -2.455 11.380 1.00 94.69 557 GLU A O 1
ATOM 4369 N N . ILE A 1 558 ? -17.622 -0.274 10.833 1.00 96.25 558 ILE A N 1
ATOM 4370 C CA . ILE A 1 558 ? -16.185 -0.009 10.987 1.00 96.25 558 ILE A CA 1
ATOM 4371 C C . ILE A 1 558 ? -16.005 1.057 12.063 1.00 96.25 558 ILE A C 1
ATOM 4373 O O . ILE A 1 558 ? -16.627 2.116 11.993 1.00 96.25 558 ILE A O 1
ATOM 4377 N N . HIS A 1 559 ? -15.111 0.826 13.017 1.00 95.75 559 HIS A N 1
ATOM 4378 C CA . HIS A 1 559 ? -14.791 1.757 14.095 1.00 95.75 559 HIS A CA 1
ATOM 4379 C C . HIS A 1 559 ? -13.348 2.249 13.957 1.00 95.75 559 HIS A C 1
ATOM 4381 O O . HIS A 1 559 ? -12.409 1.457 13.977 1.00 95.75 559 HIS A O 1
ATOM 4387 N N . LEU A 1 560 ? -13.168 3.564 13.828 1.00 95.25 560 LEU A N 1
ATOM 4388 C CA . LEU A 1 560 ? -11.864 4.226 13.861 1.00 95.25 560 LEU A CA 1
ATOM 4389 C C . LEU A 1 560 ? -11.574 4.679 15.292 1.00 95.25 560 LEU A C 1
ATOM 4391 O O . LEU A 1 560 ? -12.343 5.463 15.859 1.00 95.25 560 LEU A O 1
ATOM 4395 N N . LEU A 1 561 ? -10.480 4.186 15.864 1.00 94.44 561 LEU A N 1
ATOM 4396 C CA . LEU A 1 561 ? -10.127 4.347 17.271 1.00 94.44 561 LEU A CA 1
ATOM 4397 C C . LEU A 1 561 ? -8.747 5.009 17.385 1.00 94.44 561 LEU A C 1
ATOM 4399 O O . LEU A 1 561 ? -7.788 4.552 16.774 1.00 94.44 561 LEU A O 1
ATOM 4403 N N . ASP A 1 562 ? -8.628 6.074 18.170 1.00 92.62 562 ASP A N 1
ATOM 4404 C CA . ASP A 1 562 ? -7.347 6.701 18.498 1.00 92.62 562 ASP A CA 1
ATOM 4405 C C . ASP A 1 562 ? -6.659 5.905 19.613 1.00 92.62 562 ASP A C 1
ATOM 4407 O O . ASP A 1 562 ? -7.257 5.679 20.668 1.00 92.62 562 ASP A O 1
ATOM 4411 N N . CYS A 1 563 ? -5.411 5.504 19.373 1.00 91.56 563 CYS A N 1
ATOM 4412 C CA . CYS A 1 563 ? -4.553 4.761 20.295 1.00 91.56 563 CYS A CA 1
ATOM 4413 C C . CYS A 1 563 ? -3.218 5.494 20.552 1.00 91.56 563 CYS A C 1
ATOM 4415 O O . CYS A 1 563 ? -2.196 4.881 20.849 1.00 91.56 563 CYS A O 1
ATOM 4417 N N . SER A 1 564 ? -3.186 6.820 20.396 1.00 83.69 564 SER A N 1
ATOM 4418 C CA . SER A 1 564 ? -1.960 7.620 20.572 1.00 83.69 564 SER A CA 1
ATOM 4419 C C . SER A 1 564 ? -1.599 7.859 22.046 1.00 83.69 564 SER A C 1
ATOM 4421 O O . SER A 1 564 ? -0.477 8.257 22.357 1.00 83.69 564 SER A O 1
ATOM 4423 N N . GLY A 1 565 ? -2.560 7.652 22.951 1.00 76.44 565 GLY A N 1
ATOM 4424 C CA . GLY A 1 565 ? -2.382 7.729 24.401 1.00 76.44 565 GLY A CA 1
ATOM 4425 C C . GLY A 1 565 ? -2.351 6.351 25.063 1.00 76.44 565 GLY A C 1
ATOM 4426 O O . GLY A 1 565 ? -2.110 5.340 24.418 1.00 76.44 565 GLY A O 1
ATOM 4427 N N . SER A 1 566 ? -2.638 6.314 26.364 1.00 75.00 566 SER A N 1
ATOM 4428 C CA . SER A 1 566 ? -2.754 5.079 27.155 1.00 75.00 566 SER A CA 1
ATOM 4429 C C . SER A 1 566 ? -4.166 4.472 27.156 1.00 75.00 566 SER A C 1
ATOM 4431 O O . SER A 1 566 ? -4.463 3.656 28.018 1.00 75.00 566 SER A O 1
ATOM 4433 N N . ASP A 1 567 ? -5.044 4.928 26.261 1.00 82.88 567 ASP A N 1
ATOM 4434 C CA . ASP A 1 567 ? -6.446 4.515 26.152 1.00 82.88 567 ASP A CA 1
ATOM 4435 C C . ASP A 1 567 ? -6.844 4.420 24.679 1.00 82.88 567 ASP A C 1
ATOM 4437 O O . ASP A 1 567 ? -6.277 5.115 23.831 1.00 82.88 567 ASP A O 1
ATOM 4441 N N . LEU A 1 568 ? -7.884 3.628 24.406 1.00 91.38 568 LEU A N 1
ATOM 4442 C CA . LEU A 1 568 ? -8.481 3.471 23.083 1.00 91.38 568 LEU A CA 1
ATOM 4443 C C . LEU A 1 568 ? -9.772 4.296 22.980 1.00 91.38 568 LEU A C 1
ATOM 4445 O O . LEU A 1 568 ? -10.759 4.013 23.660 1.00 91.38 568 LEU A O 1
ATOM 4449 N N . LYS A 1 569 ? -9.779 5.342 22.145 1.00 91.12 569 LYS A N 1
ATOM 4450 C CA . LYS A 1 569 ? -10.898 6.300 22.059 1.00 91.12 569 LYS A CA 1
ATOM 4451 C C . LYS A 1 569 ? -11.579 6.263 20.701 1.00 91.12 569 LYS A C 1
ATOM 4453 O O . LYS A 1 569 ? -10.931 6.452 19.679 1.00 91.12 569 LYS A O 1
ATOM 4458 N N . LEU A 1 570 ? -12.902 6.111 20.682 1.00 91.75 570 LEU A N 1
ATOM 4459 C CA . LEU A 1 570 ? -13.671 6.180 19.440 1.00 91.75 570 LEU A CA 1
ATOM 4460 C C . LEU A 1 570 ? -13.585 7.565 18.795 1.00 91.75 570 LEU A C 1
ATOM 4462 O O . LEU A 1 570 ? -13.974 8.568 19.390 1.00 91.75 570 LEU A O 1
ATOM 4466 N N . MET A 1 571 ? -13.133 7.592 17.541 1.00 90.25 571 MET A N 1
ATOM 4467 C CA . MET A 1 571 ? -13.157 8.773 16.680 1.00 90.25 571 MET A CA 1
ATOM 4468 C C . MET A 1 571 ? -14.422 8.797 15.818 1.00 90.25 571 MET A C 1
ATOM 4470 O O . MET A 1 571 ? -15.094 9.824 15.720 1.00 90.25 571 MET A O 1
ATOM 4474 N N . LYS A 1 572 ? -14.741 7.669 15.166 1.00 91.12 572 LYS A N 1
ATOM 4475 C CA . LYS A 1 572 ? -15.866 7.553 14.228 1.00 91.12 572 LYS A CA 1
ATOM 4476 C C . LYS A 1 572 ? -16.295 6.100 14.038 1.00 91.12 572 LYS A C 1
ATOM 4478 O O . LYS A 1 572 ? -15.449 5.241 13.817 1.00 91.12 572 LYS A O 1
ATOM 4483 N N . SER A 1 573 ? -17.606 5.868 14.006 1.00 93.31 573 SER A N 1
ATOM 4484 C CA . SER A 1 573 ? -18.202 4.646 13.455 1.00 93.31 573 SER A CA 1
ATOM 4485 C C . SER A 1 573 ? -18.723 4.911 12.038 1.00 93.31 573 SER A C 1
ATOM 4487 O O . SER A 1 573 ? -19.386 5.926 11.798 1.00 93.31 573 SER A O 1
ATOM 4489 N N . LEU A 1 574 ? -18.415 4.020 11.100 1.00 93.81 574 LEU A N 1
ATOM 4490 C CA . LEU A 1 574 ? -18.896 4.023 9.722 1.00 93.81 574 LEU A CA 1
ATOM 4491 C C . LEU A 1 574 ? -19.865 2.853 9.546 1.00 93.81 574 LEU A C 1
ATOM 4493 O O . LEU A 1 574 ? -19.501 1.703 9.778 1.00 93.81 574 LEU A O 1
ATOM 4497 N N . SER A 1 575 ? -21.092 3.148 9.126 1.00 91.38 575 SER A N 1
ATOM 4498 C CA . SER A 1 575 ? -22.167 2.167 8.954 1.00 91.38 575 SER A CA 1
ATOM 4499 C C . SER A 1 575 ? -22.835 2.310 7.581 1.00 91.38 575 SER A C 1
ATOM 4501 O O . SER A 1 575 ? -22.553 3.245 6.828 1.00 91.38 575 SER A O 1
ATOM 4503 N N . GLY A 1 576 ? -23.673 1.337 7.201 1.00 87.31 576 GLY A N 1
ATOM 4504 C CA . GLY A 1 576 ? -24.350 1.300 5.891 1.00 87.31 576 GLY A CA 1
ATOM 4505 C C . GLY A 1 576 ? -23.440 0.940 4.704 1.00 87.31 576 GLY A C 1
ATOM 4506 O O . GLY A 1 576 ? -23.883 0.927 3.553 1.00 87.31 576 GLY A O 1
ATOM 4507 N N . GLY A 1 577 ? -22.167 0.652 4.981 1.00 89.44 577 GLY A N 1
ATOM 4508 C CA . GLY A 1 577 ? -21.179 0.184 4.019 1.00 89.44 577 GLY A CA 1
ATOM 4509 C C . GLY A 1 577 ? -21.280 -1.314 3.815 1.00 89.44 577 GLY A C 1
ATOM 4510 O O . GLY A 1 577 ? -22.008 -1.761 2.931 1.00 89.44 577 GLY A O 1
ATOM 4511 N N . HIS A 1 578 ? -20.532 -2.070 4.608 1.00 94.69 578 HIS A N 1
ATOM 4512 C CA . HIS A 1 578 ? -20.493 -3.518 4.487 1.00 94.69 578 HIS A CA 1
ATOM 4513 C C . HIS A 1 578 ? -21.716 -4.178 5.126 1.00 94.69 578 HIS A C 1
ATOM 4515 O O . HIS A 1 578 ? -22.363 -3.603 6.000 1.00 94.69 578 HIS A O 1
ATOM 4521 N N . SER A 1 579 ? -22.037 -5.388 4.669 1.00 93.94 579 SER A N 1
ATOM 4522 C CA . SER A 1 579 ? -23.099 -6.233 5.239 1.00 93.94 579 SER A CA 1
ATOM 4523 C C . SER A 1 579 ? -22.570 -7.477 5.959 1.00 93.94 579 SER A C 1
ATOM 4525 O O . SER A 1 579 ? -23.339 -8.385 6.268 1.00 93.94 579 SER A O 1
ATOM 4527 N N . SER A 1 580 ? -21.254 -7.568 6.133 1.00 94.44 580 SER A N 1
ATOM 4528 C CA . SER A 1 580 ? -20.548 -8.671 6.784 1.00 94.44 580 SER A CA 1
ATOM 4529 C C . SER A 1 580 ? -19.186 -8.182 7.285 1.00 94.44 580 SER A C 1
ATOM 4531 O O . SER A 1 580 ? -18.883 -6.993 7.165 1.00 94.44 580 SER A O 1
ATOM 4533 N N . MET A 1 581 ? -18.367 -9.084 7.830 1.00 95.69 581 MET A N 1
ATOM 4534 C CA . MET A 1 581 ? -17.071 -8.749 8.412 1.00 95.69 581 MET A CA 1
ATOM 4535 C C . MET A 1 581 ? -16.167 -8.002 7.428 1.00 95.69 581 MET A C 1
ATOM 4537 O O . MET A 1 581 ? -16.025 -8.390 6.266 1.00 95.69 581 MET A O 1
ATOM 4541 N N . VAL A 1 582 ? -15.514 -6.950 7.915 1.00 97.25 582 VAL A N 1
ATOM 4542 C CA . VAL A 1 582 ? -14.493 -6.203 7.180 1.00 97.25 582 VAL A CA 1
ATOM 4543 C C . VAL A 1 582 ? -13.148 -6.862 7.449 1.00 97.25 582 VAL A C 1
ATOM 4545 O O . VAL A 1 582 ? -12.741 -7.006 8.596 1.00 97.25 582 VAL A O 1
ATOM 4548 N N . ARG A 1 583 ? -12.463 -7.291 6.390 1.00 96.38 583 ARG A N 1
ATOM 4549 C CA . ARG A 1 583 ? -11.221 -8.069 6.481 1.00 96.38 583 ARG A CA 1
ATOM 4550 C C . ARG A 1 583 ? -9.973 -7.220 6.330 1.00 96.38 583 ARG A C 1
ATOM 4552 O O . ARG A 1 583 ? -8.943 -7.545 6.903 1.00 96.38 583 ARG A O 1
ATOM 4559 N N . CYS A 1 584 ? -10.057 -6.139 5.565 1.00 97.00 584 CYS A N 1
ATOM 4560 C CA . CYS A 1 584 ? -8.901 -5.309 5.277 1.00 97.00 584 CYS A CA 1
ATOM 4561 C C . CYS A 1 584 ? -9.293 -3.855 5.036 1.00 97.00 584 CYS A C 1
ATOM 4563 O O . CYS A 1 584 ? -10.415 -3.529 4.631 1.00 97.00 584 CYS A O 1
ATOM 4565 N N . PHE A 1 585 ? -8.333 -2.967 5.275 1.00 97.75 585 PHE A N 1
ATOM 4566 C CA . PHE A 1 585 ? -8.463 -1.549 4.992 1.00 97.75 585 PHE A CA 1
ATOM 4567 C C . PHE A 1 585 ? -7.126 -0.964 4.539 1.00 97.75 585 PHE A C 1
ATOM 4569 O O . PHE A 1 585 ? -6.069 -1.507 4.839 1.00 97.75 585 PHE A O 1
ATOM 4576 N N . GLN A 1 586 ? -7.175 0.178 3.855 1.00 96.00 586 GLN A N 1
ATOM 4577 C CA . GLN A 1 586 ? -5.995 0.995 3.578 1.00 96.00 586 GLN A CA 1
ATOM 4578 C C . GLN A 1 586 ? -6.380 2.469 3.522 1.00 96.00 586 GLN A C 1
ATOM 4580 O O . GLN A 1 586 ? -7.370 2.844 2.888 1.00 96.00 586 GLN A O 1
ATOM 4585 N N . TRP A 1 587 ? -5.570 3.314 4.152 1.00 92.75 587 TRP A N 1
ATOM 4586 C CA . TRP A 1 587 ? -5.690 4.763 4.040 1.00 92.75 587 TRP A CA 1
ATOM 4587 C C . TRP A 1 587 ? -4.872 5.290 2.857 1.00 92.75 587 TRP A C 1
ATOM 4589 O O . TRP A 1 587 ? -3.657 5.107 2.787 1.00 92.75 587 TRP A O 1
ATOM 4599 N N . ASP A 1 588 ? -5.543 5.957 1.921 1.00 88.62 588 ASP A N 1
ATOM 4600 C CA . ASP A 1 588 ? -4.925 6.726 0.843 1.00 88.62 588 ASP A CA 1
ATOM 4601 C C . ASP A 1 588 ? -4.641 8.138 1.360 1.00 88.62 588 ASP A C 1
ATOM 4603 O O . ASP A 1 588 ? -5.537 8.985 1.384 1.00 88.62 588 ASP A O 1
ATOM 4607 N N . THR A 1 589 ? -3.401 8.391 1.783 1.00 81.00 589 THR A N 1
ATOM 4608 C CA . THR A 1 589 ? -2.968 9.701 2.299 1.00 81.00 589 THR A CA 1
ATOM 4609 C C . THR A 1 589 ? -3.187 10.811 1.275 1.00 81.00 589 THR A C 1
ATOM 4611 O O . THR A 1 589 ? -3.750 11.852 1.605 1.00 81.00 589 THR A O 1
ATOM 4614 N N . VAL A 1 590 ? -2.833 10.556 0.011 1.00 76.19 590 VAL A N 1
ATOM 4615 C CA . VAL A 1 590 ? -2.962 11.519 -1.093 1.00 76.19 590 VAL A CA 1
ATOM 4616 C C . VAL A 1 590 ? -4.429 11.764 -1.438 1.00 76.19 590 VAL A C 1
ATOM 4618 O O . VAL A 1 590 ? -4.861 12.901 -1.603 1.00 76.19 590 VAL A O 1
ATOM 4621 N N . GLY A 1 591 ? -5.221 10.697 -1.552 1.00 74.38 591 GLY A N 1
ATOM 4622 C CA . GLY A 1 591 ? -6.643 10.800 -1.885 1.00 74.38 591 GLY A CA 1
ATOM 4623 C C . GLY A 1 591 ? -7.556 11.164 -0.714 1.00 74.38 591 GLY A C 1
ATOM 4624 O O . GLY A 1 591 ? -8.758 11.327 -0.956 1.00 74.38 591 GLY A O 1
ATOM 4625 N N . ARG A 1 592 ? -7.011 11.246 0.513 1.00 81.19 592 ARG A N 1
ATOM 4626 C CA . ARG A 1 592 ? -7.722 11.363 1.800 1.00 81.19 592 ARG A CA 1
ATOM 4627 C C . ARG A 1 592 ? -8.953 10.463 1.862 1.00 81.19 592 ARG A C 1
ATOM 4629 O O . ARG A 1 592 ? -10.074 10.916 2.102 1.00 81.19 592 ARG A O 1
ATOM 4636 N N . ALA A 1 593 ? -8.736 9.188 1.558 1.00 88.75 593 ALA A N 1
ATOM 4637 C CA . ALA A 1 593 ? -9.795 8.200 1.453 1.00 88.75 593 ALA A CA 1
ATOM 4638 C C . ALA A 1 593 ? -9.444 6.932 2.220 1.00 88.75 593 ALA A C 1
ATOM 4640 O O . ALA A 1 593 ? -8.323 6.437 2.127 1.00 88.75 593 ALA A O 1
ATOM 4641 N N . LEU A 1 594 ? -10.433 6.365 2.902 1.00 94.69 594 LEU A N 1
ATOM 4642 C CA . LEU A 1 594 ? -10.331 5.021 3.454 1.00 94.69 594 LEU A CA 1
ATOM 4643 C C . LEU A 1 594 ? -10.880 4.036 2.421 1.00 94.69 594 LEU A C 1
ATOM 4645 O O . LEU A 1 594 ? -11.971 4.239 1.890 1.00 94.69 594 LEU A O 1
ATOM 4649 N N . LEU A 1 595 ? -10.131 2.983 2.123 1.00 96.56 595 LEU A N 1
ATOM 4650 C CA . LEU A 1 595 ? -10.606 1.840 1.348 1.00 96.56 595 LEU A CA 1
ATOM 4651 C C . LEU A 1 595 ? -10.841 0.671 2.289 1.00 96.56 595 LEU A C 1
ATOM 4653 O O . LEU A 1 595 ? -9.997 0.430 3.148 1.00 96.56 595 LEU A O 1
ATOM 4657 N N . THR A 1 596 ? -11.945 -0.049 2.112 1.00 97.75 596 THR A N 1
ATOM 4658 C CA . THR A 1 596 ? -12.269 -1.241 2.907 1.00 97.75 596 THR A CA 1
ATOM 4659 C C . THR A 1 596 ? -12.753 -2.388 2.029 1.00 97.75 596 THR A C 1
ATOM 4661 O O . THR A 1 596 ? -13.447 -2.170 1.030 1.00 97.75 596 THR A O 1
ATOM 4664 N N . GLY A 1 597 ? -12.368 -3.605 2.406 1.00 96.62 597 GLY A N 1
ATOM 4665 C CA . GLY A 1 597 ? -12.788 -4.859 1.788 1.00 96.62 597 GLY A CA 1
ATOM 4666 C C . GLY A 1 597 ? -13.327 -5.826 2.839 1.00 96.62 597 GLY A C 1
ATOM 4667 O O . GLY A 1 597 ? -12.822 -5.861 3.961 1.00 96.62 597 GLY A O 1
ATOM 4668 N N . GLY A 1 598 ? -14.358 -6.596 2.492 1.00 95.25 598 GLY A N 1
ATOM 4669 C CA . GLY A 1 598 ? -15.018 -7.498 3.437 1.00 95.25 598 GLY A CA 1
ATOM 4670 C C . GLY A 1 598 ? -15.481 -8.829 2.850 1.00 95.25 598 GLY A C 1
ATOM 4671 O O . GLY A 1 598 ? -15.344 -9.111 1.654 1.00 95.25 598 GLY A O 1
ATOM 4672 N N . GLU A 1 599 ? -16.066 -9.651 3.718 1.00 95.56 599 GLU A N 1
ATOM 4673 C CA . GLU A 1 599 ? -16.664 -10.954 3.390 1.00 95.56 599 GLU A CA 1
ATOM 4674 C C . GLU A 1 599 ? -17.962 -10.840 2.585 1.00 95.56 599 GLU A C 1
ATOM 4676 O O . GLU A 1 599 ? -18.423 -11.798 1.978 1.00 95.56 599 GLU A O 1
ATOM 4681 N N . ASP A 1 600 ? -18.536 -9.646 2.491 1.00 93.81 600 ASP A N 1
ATOM 4682 C CA . ASP A 1 600 ? -19.612 -9.361 1.543 1.00 93.81 600 ASP A CA 1
ATOM 4683 C C . ASP A 1 600 ? -19.114 -9.206 0.091 1.00 93.81 600 ASP A C 1
ATOM 4685 O O . ASP A 1 600 ? -19.903 -8.931 -0.818 1.00 93.81 600 ASP A O 1
ATOM 4689 N N . GLY A 1 601 ? -17.803 -9.358 -0.126 1.00 92.50 601 GLY A N 1
ATOM 4690 C CA . GLY A 1 601 ? -17.131 -9.205 -1.411 1.00 92.50 601 GLY A CA 1
ATOM 4691 C C . GLY A 1 601 ? -17.059 -7.758 -1.895 1.00 92.50 601 GLY A C 1
ATOM 4692 O O . GLY A 1 601 ? -16.644 -7.514 -3.027 1.00 92.50 601 GLY A O 1
ATOM 4693 N N . GLN A 1 602 ? -17.472 -6.777 -1.090 1.00 93.50 602 GLN A N 1
ATOM 4694 C CA . GLN A 1 602 ? -17.526 -5.386 -1.525 1.00 93.50 602 GLN A CA 1
ATOM 4695 C C . GLN A 1 602 ? -16.188 -4.681 -1.333 1.00 93.50 602 GLN A C 1
ATOM 4697 O O . GLN A 1 602 ? -15.519 -4.864 -0.321 1.00 93.50 602 GLN A O 1
ATOM 4702 N N . LEU A 1 603 ? -15.832 -3.820 -2.290 1.00 94.62 603 LEU A N 1
ATOM 4703 C CA . LEU A 1 603 ? -14.753 -2.841 -2.147 1.00 94.62 603 LEU A CA 1
ATOM 4704 C C . LEU A 1 603 ? -15.381 -1.450 -2.041 1.00 94.62 603 LEU A C 1
ATOM 4706 O O . LEU A 1 603 ? -16.030 -0.983 -2.986 1.00 94.62 603 LEU A O 1
ATOM 4710 N N . LEU A 1 604 ? -15.193 -0.791 -0.901 1.00 95.12 604 LEU A N 1
ATOM 4711 C CA . LEU A 1 604 ? -15.757 0.527 -0.619 1.00 95.12 604 LEU A CA 1
ATOM 4712 C C . LEU A 1 604 ? -14.666 1.587 -0.536 1.00 95.12 604 LEU A C 1
ATOM 4714 O O . LEU A 1 604 ? -13.563 1.329 -0.060 1.00 95.12 604 LEU A O 1
ATOM 4718 N N . GLN A 1 605 ? -15.002 2.798 -0.977 1.00 94.19 605 GLN A N 1
ATOM 4719 C CA . GLN A 1 605 ? -14.193 3.993 -0.774 1.00 94.19 605 GLN A CA 1
ATOM 4720 C C . GLN A 1 605 ? -14.979 5.008 0.045 1.00 94.19 605 GLN A C 1
ATOM 4722 O O . GLN A 1 605 ? -16.050 5.456 -0.371 1.00 94.19 605 GLN A O 1
ATOM 4727 N N . TRP A 1 606 ? -14.398 5.430 1.160 1.00 93.62 606 TRP A N 1
ATOM 4728 C CA . TRP A 1 606 ? -14.944 6.430 2.062 1.00 93.62 606 TRP A CA 1
ATOM 4729 C C . TRP A 1 606 ? -14.162 7.733 1.906 1.00 93.62 606 TRP A C 1
ATOM 4731 O O . TRP A 1 606 ? -12.934 7.728 1.994 1.00 93.62 606 TRP A O 1
ATOM 4741 N N . LYS A 1 607 ? -14.857 8.849 1.673 1.00 89.88 607 LYS A N 1
ATOM 4742 C CA . LYS A 1 607 ? -14.258 10.190 1.595 1.00 89.88 607 LYS A CA 1
ATOM 4743 C C . LYS A 1 607 ? -15.052 11.185 2.425 1.00 89.88 607 LYS A C 1
ATOM 4745 O O . LYS A 1 607 ? -16.256 11.027 2.616 1.00 89.88 607 LYS A O 1
ATOM 4750 N N . ALA A 1 608 ? -14.364 12.208 2.920 1.00 85.06 608 ALA A N 1
ATOM 4751 C CA . ALA A 1 608 ? -14.998 13.271 3.683 1.00 85.06 608 ALA A CA 1
ATOM 4752 C C . ALA A 1 608 ? -15.994 14.048 2.805 1.00 85.06 608 ALA A C 1
ATOM 4754 O O . ALA A 1 608 ? -15.629 14.510 1.724 1.00 85.06 608 ALA A O 1
ATOM 4755 N N . GLY A 1 609 ? -17.244 14.176 3.263 1.00 73.69 609 GLY A N 1
ATOM 4756 C CA . GLY A 1 609 ? -18.278 14.993 2.612 1.00 73.69 609 GLY A CA 1
ATOM 4757 C C . GLY A 1 609 ? -18.717 14.529 1.216 1.00 73.69 609 GLY A C 1
ATOM 4758 O O . GLY A 1 609 ? -19.230 15.339 0.448 1.00 73.69 609 GLY A O 1
ATOM 4759 N N . ALA A 1 610 ? -18.494 13.263 0.860 1.00 72.88 610 ALA A N 1
ATOM 4760 C CA . ALA A 1 610 ? -18.863 12.738 -0.448 1.00 72.88 610 ALA A CA 1
ATOM 4761 C C . ALA A 1 610 ? -20.325 12.263 -0.490 1.00 72.88 610 ALA A C 1
ATOM 4763 O O . ALA A 1 610 ? -20.818 11.639 0.445 1.00 72.88 610 ALA A O 1
ATOM 4764 N N . GLU A 1 611 ? -20.995 12.492 -1.619 1.00 71.75 611 GLU A N 1
ATOM 4765 C CA . GLU A 1 611 ? -22.234 11.785 -1.957 1.00 71.75 611 GLU A CA 1
ATOM 4766 C C . GLU A 1 611 ? -21.900 10.491 -2.717 1.00 71.75 611 GLU A C 1
ATOM 4768 O O . GLU A 1 611 ? -20.981 10.466 -3.544 1.00 71.75 611 GLU A O 1
ATOM 4773 N N . GLU A 1 612 ? -22.628 9.406 -2.434 1.00 74.69 612 GLU A N 1
ATOM 4774 C CA . GLU A 1 612 ? -22.353 8.086 -3.011 1.00 74.69 612 GLU A CA 1
ATOM 4775 C C . GLU A 1 612 ? -22.584 8.085 -4.530 1.00 74.69 612 GLU A C 1
ATOM 4777 O O . GLU A 1 612 ? -23.707 8.204 -5.025 1.00 74.69 612 GLU A O 1
ATOM 4782 N N . ILE A 1 613 ? -21.511 7.882 -5.297 1.00 64.12 613 ILE A N 1
ATOM 4783 C CA . ILE A 1 613 ? -21.584 7.707 -6.747 1.00 64.12 613 ILE A CA 1
ATOM 4784 C C . ILE A 1 613 ? -21.729 6.211 -7.029 1.00 64.12 613 ILE A C 1
ATOM 4786 O O . ILE A 1 613 ? -20.747 5.464 -7.046 1.00 64.12 613 ILE A O 1
ATOM 4790 N N . SER A 1 614 ? -22.965 5.764 -7.268 1.00 52.28 614 SER A N 1
ATOM 4791 C CA . SER A 1 614 ? -23.226 4.366 -7.629 1.00 52.28 614 SER A CA 1
ATOM 4792 C C . SER A 1 614 ? -22.626 4.024 -9.002 1.00 52.28 614 SER A C 1
ATOM 4794 O O . SER A 1 614 ? -23.015 4.568 -10.039 1.00 52.28 614 SER A O 1
ATOM 4796 N N . VAL A 1 615 ? -21.663 3.101 -9.031 1.00 48.41 615 VAL A N 1
ATOM 4797 C CA . VAL A 1 615 ? -21.107 2.548 -10.271 1.00 48.41 615 VAL A CA 1
ATOM 4798 C C . VAL A 1 615 ? -21.910 1.298 -10.622 1.00 48.41 615 VAL A C 1
ATOM 4800 O O . VAL A 1 615 ? -21.550 0.193 -10.240 1.00 48.41 615 VAL A O 1
ATOM 4803 N N . GLY A 1 616 ? -23.023 1.470 -11.343 1.00 34.62 616 GLY A N 1
ATOM 4804 C CA . GLY A 1 616 ? -23.722 0.342 -11.970 1.00 34.62 616 GLY A CA 1
ATOM 4805 C C . GLY A 1 616 ? -25.242 0.317 -11.834 1.00 34.62 616 GLY A C 1
ATOM 4806 O O . GLY A 1 616 ? -25.802 -0.554 -11.181 1.00 34.62 616 GLY A O 1
ATOM 4807 N N . LYS A 1 617 ? -25.934 1.139 -12.623 1.00 26.98 617 LYS A N 1
ATOM 4808 C CA . LYS A 1 617 ? -27.038 0.615 -13.435 1.00 26.98 617 LYS A CA 1
ATOM 4809 C C . LYS A 1 617 ? -26.720 0.952 -14.880 1.00 26.98 617 LYS A C 1
ATOM 4811 O O . LYS A 1 617 ? -26.769 2.111 -15.275 1.00 26.98 617 LYS A O 1
ATOM 4816 N N . LYS A 1 618 ? -26.426 -0.072 -15.691 1.00 29.62 618 LYS A N 1
ATOM 4817 C CA . LYS A 1 618 ? -26.812 -0.002 -17.101 1.00 29.62 618 LYS A CA 1
ATOM 4818 C C . LYS A 1 618 ? -28.300 0.316 -17.071 1.00 29.62 618 LYS A C 1
ATOM 4820 O O . LYS A 1 618 ? -29.087 -0.537 -16.656 1.00 29.62 618 LYS A O 1
ATOM 4825 N N . GLU A 1 619 ? -28.677 1.533 -17.447 1.00 25.55 619 GLU A N 1
ATOM 4826 C CA . GLU A 1 619 ? -30.037 1.769 -17.892 1.00 25.55 619 GLU A CA 1
ATOM 4827 C C . GLU A 1 619 ? -30.283 0.736 -18.982 1.00 25.55 619 GLU A C 1
ATOM 4829 O O . GLU A 1 619 ? -29.672 0.738 -20.052 1.00 25.55 619 GLU A O 1
ATOM 4834 N N . THR A 1 620 ? -31.109 -0.244 -18.644 1.00 25.72 620 THR A N 1
ATOM 4835 C CA . THR A 1 620 ? -31.693 -1.127 -19.626 1.00 25.72 620 THR A CA 1
ATOM 4836 C C . THR A 1 620 ? -32.530 -0.213 -20.499 1.00 25.72 620 THR A C 1
ATOM 4838 O O . THR A 1 620 ? -33.661 0.133 -20.165 1.00 25.72 620 THR A O 1
ATOM 4841 N N . LEU A 1 621 ? -31.946 0.214 -21.622 1.00 27.36 621 LEU A N 1
ATOM 4842 C CA . LEU A 1 621 ? -32.703 0.560 -22.810 1.00 27.36 621 LEU A CA 1
ATOM 4843 C C . LEU A 1 621 ? -33.689 -0.587 -22.988 1.00 27.36 621 LEU A C 1
ATOM 4845 O O . LEU A 1 621 ? -33.307 -1.697 -23.362 1.00 27.36 621 LEU A O 1
ATOM 4849 N N . LYS A 1 622 ? -34.942 -0.340 -22.598 1.00 27.31 622 LYS A N 1
ATOM 4850 C CA . LYS A 1 622 ? -36.053 -1.246 -22.842 1.00 27.31 622 LYS A CA 1
ATOM 4851 C C . LYS A 1 622 ? -36.044 -1.492 -24.340 1.00 27.31 622 LYS A C 1
ATOM 4853 O O . LYS A 1 622 ? -36.443 -0.625 -25.115 1.00 27.31 622 LYS A O 1
ATOM 4858 N N . SER A 1 623 ? -35.568 -2.663 -24.747 1.00 27.78 623 SER A N 1
ATOM 4859 C CA . SER A 1 623 ? -35.842 -3.160 -26.076 1.00 27.78 623 SER A CA 1
ATOM 4860 C C . SER A 1 623 ? -37.358 -3.279 -26.167 1.00 27.78 623 SER A C 1
ATOM 4862 O O . SER A 1 623 ? -38.011 -4.057 -25.468 1.00 27.78 623 SER A O 1
ATOM 4864 N N . VAL A 1 624 ? -37.952 -2.432 -26.999 1.00 36.72 624 VAL A N 1
ATOM 4865 C CA . VAL A 1 624 ? -39.326 -2.610 -27.443 1.00 36.72 624 VAL A CA 1
ATOM 4866 C C . VAL A 1 624 ? -39.326 -3.860 -28.319 1.00 36.72 624 VAL A C 1
ATOM 4868 O O . VAL A 1 624 ? -39.091 -3.777 -29.516 1.00 36.72 624 VAL A O 1
ATOM 4871 N N . SER A 1 625 ? -39.471 -5.037 -27.708 1.00 39.84 625 SER A N 1
ATOM 4872 C CA . SER A 1 625 ? -39.945 -6.277 -28.347 1.00 39.84 625 SER A CA 1
ATOM 4873 C C . SER A 1 625 ? -39.886 -7.465 -27.382 1.00 39.84 625 SER A C 1
ATOM 4875 O O . SER A 1 625 ? -39.029 -8.334 -27.456 1.00 39.84 625 SER A O 1
ATOM 4877 N N . SER A 1 626 ? -40.845 -7.530 -26.463 1.00 31.66 626 SER A N 1
ATOM 4878 C CA . SER A 1 626 ? -41.336 -8.815 -25.916 1.00 31.66 626 SER A CA 1
ATOM 4879 C C . SER A 1 626 ? -42.697 -8.685 -25.217 1.00 31.66 626 SER A C 1
ATOM 4881 O O . SER A 1 626 ? -43.110 -9.553 -24.456 1.00 31.66 626 SER A O 1
ATOM 4883 N N . ALA A 1 627 ? -43.455 -7.630 -25.539 1.00 32.12 627 ALA A N 1
ATOM 4884 C CA . ALA A 1 627 ? -44.828 -7.424 -25.083 1.00 32.12 627 ALA A CA 1
ATOM 4885 C C . ALA A 1 627 ? -45.826 -7.519 -26.250 1.00 32.12 627 ALA A C 1
ATOM 4887 O O . ALA A 1 627 ? -46.666 -6.649 -26.432 1.00 32.12 627 ALA A O 1
ATOM 4888 N N . GLN A 1 628 ? -45.735 -8.580 -27.052 1.00 38.59 628 GLN A N 1
ATOM 4889 C CA . GLN A 1 628 ? -46.826 -9.055 -27.909 1.00 38.59 628 GLN A CA 1
ATOM 4890 C C . GLN A 1 628 ? -46.714 -10.573 -28.037 1.00 38.59 628 GLN A C 1
ATOM 4892 O O . GLN A 1 628 ? -46.260 -11.077 -29.050 1.00 38.59 628 GLN A O 1
ATOM 4897 N N . LEU A 1 629 ? -47.071 -11.295 -26.973 1.00 34.16 629 LEU A N 1
ATOM 4898 C CA . LEU A 1 629 ? -47.538 -12.689 -27.009 1.00 34.16 629 LEU A CA 1
ATOM 4899 C C . LEU A 1 629 ? -47.934 -13.098 -25.585 1.00 34.16 629 LEU A C 1
ATOM 4901 O O . LEU A 1 629 ? -47.251 -13.882 -24.938 1.00 34.16 629 LEU A O 1
ATOM 4905 N N . LYS A 1 630 ? -49.014 -12.497 -25.072 1.00 33.66 630 LYS A N 1
ATOM 4906 C CA . LYS A 1 630 ? -49.891 -13.051 -24.019 1.00 33.66 630 LYS A CA 1
ATOM 4907 C C . LYS A 1 630 ? -51.012 -12.060 -23.710 1.00 33.66 630 LYS A C 1
ATOM 4909 O O . LYS A 1 630 ? -51.014 -11.378 -22.696 1.00 33.66 630 LYS A O 1
ATOM 4914 N N . ALA A 1 631 ? -51.976 -11.991 -24.621 1.00 27.52 631 ALA A N 1
ATOM 4915 C CA . ALA A 1 631 ? -53.334 -11.566 -24.310 1.00 27.52 631 ALA A CA 1
ATOM 4916 C C . ALA A 1 631 ? -54.263 -12.014 -25.442 1.00 27.52 631 ALA A C 1
ATOM 4918 O O . ALA A 1 631 ? -54.394 -11.329 -26.451 1.00 27.52 631 ALA A O 1
ATOM 4919 N N . LYS A 1 632 ? -54.921 -13.162 -25.269 1.00 29.33 632 LYS A N 1
ATOM 4920 C CA . LYS A 1 632 ? -56.363 -13.257 -25.514 1.00 29.33 632 LYS A CA 1
ATOM 4921 C C . LYS A 1 632 ? -56.940 -14.437 -24.737 1.00 29.33 632 LYS A C 1
ATOM 4923 O O . LYS A 1 632 ? -56.478 -15.568 -24.809 1.00 29.33 632 LYS A O 1
ATOM 4928 N N . SER A 1 633 ? -57.891 -14.047 -23.909 1.00 29.25 633 SER A N 1
ATOM 4929 C CA . SER A 1 633 ? -58.610 -14.739 -22.856 1.00 29.25 633 SER A CA 1
ATOM 4930 C C . SER A 1 633 ? -59.470 -15.913 -23.324 1.00 29.25 633 SER A C 1
ATOM 4932 O O . SER A 1 633 ? -60.013 -15.933 -24.425 1.00 29.25 633 SER A O 1
ATOM 4934 N N . HIS A 1 634 ? -59.689 -16.840 -22.391 1.00 30.16 634 HIS A N 1
ATOM 4935 C CA . HIS A 1 634 ? -60.796 -17.790 -22.381 1.00 30.16 634 HIS A CA 1
ATOM 4936 C C . HIS A 1 634 ? -62.163 -17.124 -22.646 1.00 30.16 634 HIS A C 1
ATOM 4938 O O . HIS A 1 634 ? -62.557 -16.226 -21.900 1.00 30.16 634 HIS A O 1
ATOM 4944 N N . ARG A 1 635 ? -62.971 -17.694 -23.556 1.00 28.86 635 ARG A N 1
ATOM 4945 C CA . ARG A 1 635 ? -64.385 -18.005 -23.263 1.00 28.86 635 ARG A CA 1
ATOM 4946 C C . ARG A 1 635 ? -64.957 -19.105 -24.176 1.00 28.86 635 ARG A C 1
ATOM 4948 O O . ARG A 1 635 ? -64.776 -19.097 -25.383 1.00 28.86 635 ARG A O 1
ATOM 4955 N N . LYS A 1 636 ? -65.624 -20.045 -23.502 1.00 30.45 636 LYS A N 1
ATOM 4956 C CA . LYS A 1 636 ? -66.256 -21.320 -23.894 1.00 30.45 636 LYS A CA 1
ATOM 4957 C C . LYS A 1 636 ? -67.104 -21.331 -25.179 1.00 30.45 636 LYS A C 1
ATOM 4959 O O . LYS A 1 636 ? -67.935 -20.448 -25.360 1.00 30.45 636 LYS A O 1
ATOM 4964 N N . GLN A 1 637 ? -67.083 -22.471 -25.878 1.00 29.70 637 GLN A N 1
ATOM 4965 C CA . GLN A 1 637 ? -68.294 -23.103 -26.421 1.00 29.70 637 GLN A CA 1
ATOM 4966 C C . GLN A 1 637 ? -68.156 -24.636 -26.498 1.00 29.70 637 GLN A C 1
ATOM 4968 O O . GLN A 1 637 ? -67.071 -25.186 -26.660 1.00 29.70 637 GLN A O 1
ATOM 4973 N N . THR A 1 638 ? -69.287 -25.298 -26.286 1.00 27.92 638 THR A N 1
ATOM 4974 C CA . THR A 1 638 ? -69.489 -26.718 -25.977 1.00 27.92 638 THR A CA 1
ATOM 4975 C C . THR A 1 638 ? -69.974 -27.485 -27.222 1.00 27.92 638 THR A C 1
ATOM 4977 O O . THR A 1 638 ? -70.633 -26.887 -28.063 1.00 27.92 638 THR A O 1
ATOM 4980 N N . LEU A 1 639 ? -69.800 -28.822 -27.230 1.00 29.12 639 LEU A N 1
ATOM 4981 C CA . LEU A 1 639 ? -70.652 -29.847 -27.890 1.00 29.12 639 LEU A CA 1
ATOM 4982 C C . LEU A 1 639 ? -70.625 -30.003 -29.436 1.00 29.12 639 LEU A C 1
ATOM 4984 O O . LEU A 1 639 ? -71.318 -29.278 -30.136 1.00 29.12 639 LEU A O 1
ATOM 4988 N N . LYS A 1 640 ? -70.018 -31.097 -29.948 1.00 28.70 640 LYS A N 1
ATOM 4989 C CA . LYS A 1 640 ? -70.699 -32.333 -30.449 1.00 28.70 640 LYS A CA 1
ATOM 4990 C C . LYS A 1 640 ? -69.785 -33.242 -31.312 1.00 28.70 640 LYS A C 1
ATOM 4992 O O . LYS A 1 640 ? -69.299 -32.852 -32.360 1.00 28.70 640 LYS A O 1
ATOM 4997 N N . ARG A 1 641 ? -69.626 -34.482 -30.830 1.00 29.33 641 ARG A N 1
ATOM 4998 C CA . ARG A 1 641 ? -69.682 -35.806 -31.504 1.00 29.33 641 ARG A CA 1
ATOM 4999 C C . ARG A 1 641 ? -69.836 -35.834 -33.049 1.00 29.33 641 ARG A C 1
ATOM 5001 O O . ARG A 1 641 ? -70.859 -35.378 -33.535 1.00 29.33 641 ARG A O 1
ATOM 5008 N N . GLU A 1 642 ? -68.944 -36.523 -33.776 1.00 30.67 642 GLU A N 1
ATOM 5009 C CA . GLU A 1 642 ? -69.144 -37.874 -34.367 1.00 30.67 642 GLU A CA 1
ATOM 5010 C C . GLU A 1 642 ? -68.081 -38.273 -35.427 1.00 30.67 642 GLU A C 1
ATOM 5012 O O . GLU A 1 642 ? -67.837 -37.557 -36.384 1.00 30.67 642 GLU A O 1
ATOM 5017 N N . LYS A 1 643 ? -67.531 -39.484 -35.228 1.00 31.23 643 LYS A N 1
ATOM 5018 C CA . LYS A 1 643 ? -67.284 -40.594 -36.179 1.00 31.23 643 LYS A CA 1
ATOM 5019 C C . LYS A 1 643 ? -66.582 -40.394 -37.544 1.00 31.23 643 LYS A C 1
ATOM 5021 O O . LYS A 1 643 ? -67.123 -39.782 -38.452 1.00 31.23 643 LYS A O 1
ATOM 5026 N N . LYS A 1 644 ? -65.590 -41.290 -37.715 1.00 31.55 644 LYS A N 1
ATOM 5027 C CA . LYS A 1 644 ? -65.479 -42.402 -38.701 1.00 31.55 644 LYS A CA 1
ATOM 5028 C C . LYS A 1 644 ? -64.399 -42.290 -39.788 1.00 31.55 644 LYS A C 1
ATOM 5030 O O . LYS A 1 644 ? -64.472 -41.393 -40.610 1.00 31.55 644 LYS A O 1
ATOM 5035 N N . HIS A 1 645 ? -63.607 -43.381 -39.834 1.00 32.12 645 HIS A N 1
ATOM 5036 C CA . HIS A 1 645 ? -62.959 -44.039 -40.990 1.00 32.12 645 HIS A CA 1
ATOM 5037 C C . HIS A 1 645 ? -61.926 -43.190 -41.746 1.00 32.12 645 HIS A C 1
ATOM 5039 O O . HIS A 1 645 ? -62.071 -41.987 -41.852 1.00 32.12 645 HIS A O 1
ATOM 5045 N N . THR A 1 646 ? -60.821 -43.665 -42.308 1.00 39.94 646 THR A N 1
ATOM 5046 C CA . THR A 1 646 ? -60.241 -44.938 -42.805 1.00 39.94 646 THR A CA 1
ATOM 5047 C C . THR A 1 646 ? -58.842 -44.469 -43.288 1.00 39.94 646 THR A C 1
ATOM 5049 O O . THR A 1 646 ? -58.720 -43.295 -43.630 1.00 39.94 646 THR A O 1
ATOM 5052 N N . PHE A 1 647 ? -57.732 -45.188 -43.371 1.00 46.50 647 PHE A N 1
ATOM 5053 C CA . PHE A 1 647 ? -57.332 -46.586 -43.452 1.00 46.50 647 PHE A CA 1
ATOM 5054 C C . PHE A 1 647 ? -55.921 -46.664 -42.849 1.00 46.50 647 PHE A C 1
ATOM 5056 O O . PHE A 1 647 ? -55.229 -45.618 -42.886 1.00 46.50 647 PHE A O 1
#

pLDDT: mean 80.83, std 19.88, range [25.55, 98.75]

Organism: Silurus asotus (NCBI:txid30991)

Foldseek 3Di:
DVVVVVLVVQQVVQVVVVVVVVVPPDDPDDPWQFDFDPVLQPFWAFQVVQQVVLVVFFPGFADQQDLVSLVSVLVNDPPPDQDWAFGQKFFDPDKWKPFPQDQHTQHADAAADVCPPVLAAFFWKAAPLHIYHDHLQFFFWFWAQAPVPGIATDPGTDRLVVQQVVNVVPGPGFADDRDPVSSVVNVVNDDHGGIYTGRMGIDRMAGNSRDRRDDAQAPRPDDDPPAAGTKIFRSNPSRHIDHHHSRGIHRYTHIHQRSPPPPDPDLLLFQAQWDFQEKDDDPDQFFFFEWDDFPVQKIWTFTQVRKIWIAGNVHRHTDAIEDADPFGWNYKDAQLQDRQWIWIAGQQQWIFIDGNVDHDHDTQAIQHDDNQWGFQEWDAFLNRQKIWTWTFADPQWIKTWIFGPVQGDDDDDDSTGTPDIDIPPDRGTFNYKDYQNPQRQWIWIFAQRQKIWIFRCVLPDPVRGTPDIDGLVGGWHEWDQAFLVSQKIWTAHPQQKIWIAGNVCPVPPDDRTQETDSHQQVFEDDPDPDGQDHWQYWDYDNVNRWIWTWTADQQGKIWTWTPNHHGTYTSDIHDPHDRGDWNYWDQDPSQRWIWTTGSSRMITIITRPHDYDYDDDPPPPPDPPDPPDDDDDDDDDDDDDDDDDDD

Secondary structure (DSSP, 8-state):
-HHHHHHHHHHHHHHHHHHHSGGG-S-----------TTGGG--B-HHHHHHHHHHHSSEEPP--SHHHHHHHHTTS-TT--SEEEEEEEEEEEEEEEESSSS-BS-S---BPTT-S-SS-SEEEEETTEEEEE-TTS-EEEEEEETTTEEEEEEEEE-HHHHHHHHHHHSSEEPP--SHHHHHHHHHHSPTT--EEEEEEEEEEEETT--------BSSSSPPTTS-SEEEEETTTTT-EEEE-TTS-B-B-EESS----TT--SHHHHHHTEEEEEEE--SS-PPEEEEEE-TTSEEEEEETTSEEEEEETTT--EEEEEE--SS-EEEEEE-SS-TTEEEEEETTTEEEEEETTS-BS--SEEE---TTPPEEEEEE-TTS-EEEEEEPPBTTB--EEEEETT----SSSS-TTEEEEE-SS-SS---EEEE-TT-TTEEEEE-TTSEEEEEEGGG-SHHHHEEEEEE-SS-EEEEEEESTTS-EEEEEETTS-EEEEEGGGTTSSS-SEEEEES-GGGSS--STT----EEEEEEEETTTTEEEEEEE-TTS-EEEEE-SSSS-EEEEEE-SS-SS-EEEEEEETTTTEEEEEETT--EEEEEET---EE---------S-S-SS------------------